Protein AF-A0A661R1N5-F1 (afdb_monomer_lite)

pLDDT: mean 76.27, std 12.57, range [40.31, 95.88]

Radius of gyration: 39.15 Å; chains: 1; bounding box: 75×69×149 Å

Structure (mmCIF, N/CA/C/O backbone):
data_AF-A0A661R1N5-F1
#
_entry.id   AF-A0A661R1N5-F1
#
loop_
_atom_site.group_PDB
_atom_site.id
_atom_site.type_symbol
_atom_site.label_atom_id
_atom_site.label_alt_id
_atom_site.label_comp_id
_atom_site.label_asym_id
_atom_site.label_entity_id
_atom_site.label_seq_id
_atom_site.pdbx_PDB_ins_code
_atom_site.Cartn_x
_atom_site.Cartn_y
_atom_site.Cartn_z
_atom_site.occupancy
_atom_site.B_iso_or_equiv
_atom_site.auth_seq_id
_atom_site.auth_comp_id
_atom_site.auth_asym_id
_atom_site.auth_atom_id
_atom_site.pdbx_PDB_model_num
ATOM 1 N N . MET A 1 1 ? -15.267 7.368 50.214 1.00 40.31 1 MET A N 1
ATOM 2 C CA . MET A 1 1 ? -15.644 8.503 49.349 1.00 40.31 1 MET A CA 1
ATOM 3 C C . MET A 1 1 ? -14.635 8.571 48.222 1.00 40.31 1 MET A C 1
ATOM 5 O O . MET A 1 1 ? -13.494 8.945 48.451 1.00 40.31 1 MET A O 1
ATOM 9 N N . SER A 1 2 ? -14.989 8.049 47.052 1.00 52.06 2 SER A N 1
ATOM 10 C CA . SER A 1 2 ? -14.132 8.134 45.870 1.00 52.06 2 SER A CA 1
ATOM 11 C C . SER A 1 2 ? -14.083 9.583 45.409 1.00 52.06 2 SER A C 1
ATOM 13 O O . SER A 1 2 ? -15.142 10.169 45.189 1.00 52.06 2 SER A O 1
ATOM 15 N N . ASN A 1 3 ? -12.882 10.150 45.276 1.00 63.19 3 ASN A N 1
ATOM 16 C CA . ASN A 1 3 ? -12.735 11.481 44.701 1.00 63.19 3 ASN A CA 1
ATOM 17 C C . ASN A 1 3 ? -13.426 11.507 43.326 1.00 63.19 3 ASN A C 1
ATOM 19 O O . ASN A 1 3 ? -13.194 10.590 42.526 1.00 63.19 3 ASN A O 1
ATOM 23 N N . PRO A 1 4 ? -14.291 12.496 43.063 1.00 68.44 4 PRO A N 1
ATOM 24 C CA . PRO A 1 4 ? -14.907 12.664 41.757 1.00 68.44 4 PRO A CA 1
ATOM 25 C C . PRO A 1 4 ? -13.819 12.932 40.712 1.00 68.44 4 PRO A C 1
ATOM 27 O O . PRO A 1 4 ? -12.977 13.815 40.873 1.00 68.44 4 PRO A O 1
ATOM 30 N N . ALA A 1 5 ? -13.804 12.120 39.659 1.00 74.75 5 ALA A N 1
ATOM 31 C CA . ALA A 1 5 ? -12.822 12.229 38.593 1.00 74.75 5 ALA A CA 1
ATOM 32 C C . ALA A 1 5 ? -13.137 13.424 37.682 1.00 74.75 5 ALA A C 1
ATOM 34 O O . ALA A 1 5 ? -14.295 13.668 37.341 1.00 74.75 5 ALA A O 1
ATOM 35 N N . LYS A 1 6 ? -12.092 14.149 37.277 1.00 80.75 6 LYS A N 1
ATOM 36 C CA . LYS A 1 6 ? -12.169 15.276 36.346 1.00 80.75 6 LYS A CA 1
ATOM 37 C C . LYS A 1 6 ? -11.471 14.905 35.044 1.00 80.75 6 LYS A C 1
ATOM 39 O O . LYS A 1 6 ? -10.385 14.330 35.071 1.00 80.75 6 LYS A O 1
ATOM 44 N N . ILE A 1 7 ? -12.076 15.230 33.909 1.00 81.56 7 ILE A N 1
ATOM 45 C CA . ILE A 1 7 ? -11.434 15.067 32.599 1.00 81.56 7 ILE A CA 1
ATOM 46 C C . ILE A 1 7 ? -10.465 16.209 32.310 1.00 81.56 7 ILE A C 1
ATOM 48 O O . ILE A 1 7 ? -10.697 17.358 32.692 1.00 81.56 7 ILE A O 1
ATOM 52 N N . ARG A 1 8 ? -9.393 15.891 31.578 1.00 78.56 8 ARG A N 1
ATOM 53 C CA . ARG A 1 8 ? -8.461 16.891 31.055 1.00 78.56 8 ARG A CA 1
ATOM 54 C C . ARG A 1 8 ? -9.139 17.827 30.050 1.00 78.56 8 ARG A C 1
ATOM 56 O O . ARG A 1 8 ? -9.818 17.392 29.123 1.00 78.56 8 ARG A O 1
ATOM 63 N N . SER A 1 9 ? -8.901 19.126 30.199 1.00 70.88 9 SER A N 1
ATOM 64 C CA . SER A 1 9 ? -9.508 20.176 29.368 1.00 70.88 9 SER A CA 1
ATOM 65 C C . SER A 1 9 ? -8.909 20.310 27.963 1.00 70.88 9 SER A C 1
ATOM 67 O O . SER A 1 9 ? -9.403 21.105 27.170 1.00 70.88 9 SER A O 1
ATOM 69 N N . ASP A 1 10 ? -7.838 19.582 27.652 1.00 73.62 10 ASP A N 1
ATOM 70 C CA . ASP A 1 10 ? -7.112 19.658 26.381 1.00 73.62 10 ASP A CA 1
ATOM 71 C C . ASP A 1 10 ? -7.621 18.669 25.314 1.00 73.62 10 ASP A C 1
ATOM 73 O O . ASP A 1 10 ? -7.200 18.726 24.158 1.00 73.62 10 ASP A O 1
ATOM 77 N N . LEU A 1 11 ? -8.544 17.769 25.671 1.00 78.06 11 LEU A N 1
ATOM 78 C CA . LEU A 1 11 ? -9.126 16.803 24.742 1.00 78.06 11 LEU A CA 1
ATOM 79 C C . LEU A 1 11 ? -9.981 17.502 23.674 1.00 78.06 11 LEU A C 1
ATOM 81 O O . LEU A 1 11 ? -10.962 18.182 23.974 1.00 78.06 11 LEU A O 1
ATOM 85 N N . VAL A 1 12 ? -9.656 17.269 22.401 1.00 77.31 12 VAL A N 1
ATOM 86 C CA . VAL A 1 12 ? -10.427 17.800 21.267 1.00 77.31 12 VAL A CA 1
ATOM 87 C C . VAL A 1 12 ? -11.482 16.775 20.868 1.00 77.31 12 VAL A C 1
ATOM 89 O O . VAL A 1 12 ? -11.144 15.628 20.573 1.00 77.31 12 VAL A O 1
ATOM 92 N N . SER A 1 13 ? -12.756 17.175 20.833 1.00 80.12 13 SER A N 1
ATOM 93 C CA . SER A 1 13 ? -13.864 16.303 20.422 1.00 80.12 13 SER A CA 1
ATOM 94 C C . SER A 1 13 ? -14.592 16.851 19.197 1.00 80.12 13 SER A C 1
ATOM 96 O O . SER A 1 13 ? -14.929 18.032 19.146 1.00 80.12 13 SER A O 1
ATOM 98 N N . VAL A 1 14 ? -14.831 15.993 18.200 1.00 78.88 14 VAL A N 1
ATOM 99 C CA . VAL A 1 14 ? -15.555 16.352 16.971 1.00 78.88 14 VAL A CA 1
ATOM 100 C C . VAL A 1 14 ? -16.714 15.374 16.741 1.00 78.88 14 VAL A C 1
ATOM 102 O O . VAL A 1 14 ? -16.483 14.158 16.707 1.00 78.88 14 VAL A O 1
ATOM 105 N N . PRO A 1 15 ? -17.960 15.862 16.571 1.00 80.75 15 PRO A N 1
ATOM 106 C CA . PRO A 1 15 ? -19.097 15.019 16.222 1.00 80.75 15 PRO A CA 1
ATOM 107 C C . PRO A 1 15 ? -19.048 14.606 14.745 1.00 80.75 15 PRO A C 1
ATOM 109 O O . PRO A 1 15 ? -18.830 15.423 13.852 1.00 80.75 15 PRO A O 1
ATOM 112 N N . ILE A 1 16 ? -19.308 13.329 14.477 1.00 74.81 16 ILE A N 1
ATOM 113 C CA . ILE A 1 16 ? -19.366 12.743 13.138 1.00 74.81 16 ILE A CA 1
ATOM 114 C C . ILE A 1 16 ? -20.662 11.947 13.010 1.00 74.81 16 ILE A C 1
ATOM 116 O O . ILE A 1 16 ? -20.973 11.090 13.836 1.00 74.81 16 ILE A O 1
ATOM 120 N N . LYS A 1 17 ? -21.413 12.199 11.938 1.00 74.75 17 LYS A N 1
ATOM 121 C CA . LYS A 1 17 ? -22.615 11.431 11.607 1.00 74.75 17 LYS A CA 1
ATOM 122 C C . LYS A 1 17 ? -22.215 10.181 10.820 1.00 74.75 17 LYS A C 1
ATOM 124 O O . LYS A 1 17 ? -21.692 10.298 9.714 1.00 74.75 17 LYS A O 1
ATOM 129 N N . VAL A 1 18 ? -22.451 8.997 11.382 1.00 68.00 18 VAL A N 1
ATOM 130 C CA . VAL A 1 18 ? -22.202 7.696 10.734 1.00 68.00 18 VAL A CA 1
ATOM 131 C C . VAL A 1 18 ? -23.517 6.926 10.712 1.00 68.00 18 VAL A C 1
ATOM 133 O O . VAL A 1 18 ? -24.080 6.659 11.767 1.00 68.00 18 VAL A O 1
ATOM 136 N N . ASP A 1 19 ? -24.022 6.594 9.520 1.00 61.22 19 ASP A N 1
ATOM 137 C CA . ASP A 1 19 ? -25.256 5.812 9.326 1.00 61.22 19 ASP A CA 1
ATOM 138 C C . ASP A 1 19 ? -26.439 6.303 10.188 1.00 61.22 19 ASP A C 1
ATOM 140 O O . ASP A 1 19 ? -27.137 5.530 10.837 1.00 61.22 19 ASP A O 1
ATOM 144 N N . SER A 1 20 ? -26.646 7.626 10.191 1.00 62.62 20 SER A N 1
ATOM 145 C CA . SER A 1 20 ? -27.695 8.350 10.935 1.00 62.62 20 SER A CA 1
ATOM 146 C C . SER A 1 20 ? -27.525 8.438 12.458 1.00 62.62 20 SER A C 1
ATOM 148 O O . SER A 1 20 ? -28.291 9.166 13.084 1.00 62.62 20 SER A O 1
ATOM 150 N N . ALA A 1 21 ? -26.498 7.814 13.041 1.00 70.69 21 ALA A N 1
ATOM 151 C CA . ALA A 1 21 ? -26.123 7.981 14.446 1.00 70.69 21 ALA A CA 1
ATOM 152 C C . ALA A 1 21 ? -25.000 9.021 14.612 1.00 70.69 21 ALA A C 1
ATOM 154 O O . ALA A 1 21 ? -24.103 9.129 13.768 1.00 70.69 21 ALA A O 1
ATOM 155 N N . ILE A 1 22 ? -25.034 9.785 15.708 1.00 79.19 22 ILE A N 1
ATOM 156 C CA . ILE A 1 22 ? -23.963 10.721 16.069 1.00 79.19 22 ILE A CA 1
ATOM 157 C C . ILE A 1 22 ? -22.912 9.963 16.881 1.00 79.19 22 ILE A C 1
ATOM 159 O O . ILE A 1 22 ? -23.209 9.309 17.881 1.00 79.19 22 ILE A O 1
ATOM 163 N N . VAL A 1 23 ? -21.668 10.042 16.425 1.00 82.38 23 VAL A N 1
ATOM 164 C CA . VAL A 1 23 ? -20.508 9.430 17.066 1.00 82.38 23 VAL A CA 1
ATOM 165 C C . VAL A 1 23 ? -19.455 10.513 17.270 1.00 82.38 23 VAL A C 1
ATOM 167 O O . VAL A 1 23 ? -19.225 11.325 16.380 1.00 82.38 23 VAL A O 1
ATOM 170 N N . TYR A 1 24 ? -18.802 10.534 18.425 1.00 82.06 24 TYR A N 1
ATOM 171 C CA . TYR A 1 24 ? -17.810 11.542 18.782 1.00 82.06 24 TYR A CA 1
ATOM 172 C C . TYR A 1 24 ? -16.404 10.960 18.659 1.00 82.06 24 TYR A C 1
ATOM 174 O O . TYR A 1 24 ? -16.082 9.949 19.286 1.00 82.06 24 TYR A O 1
ATOM 182 N N . ASN A 1 25 ? -15.559 11.590 17.846 1.00 81.50 25 ASN A N 1
ATOM 183 C CA . ASN A 1 25 ? -14.134 11.282 17.807 1.00 81.50 25 ASN A CA 1
ATOM 184 C C . ASN A 1 25 ? -13.413 12.206 18.800 1.00 81.50 25 ASN A C 1
ATOM 186 O O . ASN A 1 25 ? -13.482 13.425 18.652 1.00 81.50 25 ASN A O 1
ATOM 190 N N . ILE A 1 26 ? -12.734 11.630 19.794 1.00 80.88 26 ILE A N 1
ATOM 191 C CA . ILE A 1 26 ? -11.877 12.348 20.744 1.00 80.88 26 ILE A CA 1
ATOM 192 C C . ILE A 1 26 ? -10.413 12.112 20.374 1.00 80.88 26 ILE A C 1
ATOM 194 O O . ILE A 1 26 ? -9.992 10.964 20.194 1.00 80.88 26 ILE A O 1
ATOM 198 N N . LYS A 1 27 ? -9.647 13.200 20.288 1.00 77.19 27 LYS A N 1
ATOM 199 C CA . LYS A 1 27 ? -8.190 13.205 20.145 1.00 77.19 27 LYS A CA 1
ATOM 200 C C . LYS A 1 27 ? -7.561 13.595 21.476 1.00 77.19 27 LYS A C 1
ATOM 202 O O . LYS A 1 27 ? -7.868 14.658 22.015 1.00 77.19 27 LYS A O 1
ATOM 207 N N . ASP A 1 28 ? -6.645 12.762 21.960 1.00 77.25 28 ASP A N 1
ATOM 208 C CA . ASP A 1 28 ? -5.731 13.154 23.032 1.00 77.25 28 ASP A CA 1
ATOM 209 C C . ASP A 1 28 ? -4.512 13.860 22.419 1.00 77.25 28 ASP A C 1
ATOM 211 O O . ASP A 1 28 ? -3.746 13.236 21.670 1.00 77.25 28 ASP A O 1
ATOM 215 N N . PRO A 1 29 ? -4.309 15.159 22.699 1.00 64.06 29 PRO A N 1
ATOM 216 C CA . PRO A 1 29 ? -3.228 15.912 22.095 1.00 64.06 29 PRO A CA 1
ATOM 217 C C . PRO A 1 29 ? -1.840 15.485 22.587 1.00 64.06 29 PRO A C 1
ATOM 219 O O . PRO A 1 29 ? -0.882 15.756 21.867 1.00 64.06 29 PRO A O 1
ATOM 222 N N . ILE A 1 30 ? -1.711 14.800 23.726 1.00 63.50 30 ILE A N 1
ATOM 223 C CA . ILE A 1 30 ? -0.411 14.391 24.278 1.00 63.50 30 ILE A CA 1
ATOM 224 C C . ILE A 1 30 ? -0.003 13.019 23.735 1.00 63.50 30 ILE A C 1
ATOM 226 O O . ILE A 1 30 ? 1.116 12.852 23.255 1.00 63.50 30 ILE A O 1
ATOM 230 N N . THR A 1 31 ? -0.906 12.032 23.765 1.00 62.31 31 THR A N 1
ATOM 231 C CA . THR A 1 31 ? -0.609 10.688 23.231 1.00 62.31 31 THR A CA 1
ATOM 232 C C . THR A 1 31 ? -0.750 10.595 21.710 1.00 62.31 31 THR A C 1
ATOM 234 O O . THR A 1 31 ? -0.244 9.642 21.119 1.00 62.31 31 THR A O 1
ATOM 237 N N . GLY A 1 32 ? -1.469 11.530 21.075 1.00 60.56 32 GLY A N 1
ATOM 238 C CA . GLY A 1 32 ? -1.842 11.444 19.658 1.00 60.56 32 GLY A CA 1
ATOM 239 C C . GLY A 1 32 ? -2.839 10.317 19.359 1.00 60.56 32 GLY A C 1
ATOM 240 O O . GLY A 1 32 ? -3.026 9.953 18.203 1.00 60.56 32 GLY A O 1
ATOM 241 N N . SER A 1 33 ? -3.459 9.724 20.384 1.00 65.44 33 SER A N 1
ATOM 242 C CA . SER A 1 33 ? -4.399 8.614 20.216 1.00 65.44 33 SER A CA 1
ATOM 243 C C . SER A 1 33 ? -5.814 9.108 19.912 1.00 65.44 33 SER A C 1
ATOM 245 O O . SER A 1 33 ? -6.274 10.109 20.465 1.00 65.44 33 SER A O 1
ATOM 247 N N . PHE A 1 34 ? -6.524 8.355 19.065 1.00 70.31 34 PHE A N 1
ATOM 248 C CA . PHE A 1 34 ? -7.907 8.634 18.671 1.00 70.31 34 PHE A CA 1
ATOM 249 C C . PHE A 1 34 ? -8.854 7.591 19.228 1.00 70.31 34 PHE A C 1
ATOM 251 O O . PHE A 1 34 ? -8.645 6.383 19.079 1.00 70.31 34 PHE A O 1
ATOM 258 N N . PHE A 1 35 ? -9.951 8.075 19.791 1.00 77.44 35 PHE A N 1
ATOM 259 C CA . PHE A 1 35 ? -11.003 7.244 20.345 1.00 77.44 35 PHE A CA 1
ATOM 260 C C . PHE A 1 35 ? -12.329 7.644 19.725 1.00 77.44 35 PHE A C 1
ATOM 262 O O . PHE A 1 35 ? -12.632 8.822 19.566 1.00 77.44 35 PHE A O 1
ATOM 269 N N . ARG A 1 36 ? -13.116 6.640 19.347 1.00 78.56 36 ARG A N 1
ATOM 270 C CA . ARG A 1 36 ? -14.447 6.832 18.780 1.00 78.56 36 ARG A CA 1
ATOM 271 C C . ARG A 1 36 ? -15.464 6.383 19.816 1.00 78.56 36 ARG A C 1
ATOM 273 O O . ARG A 1 36 ? -15.486 5.202 20.155 1.00 78.56 36 ARG A O 1
ATOM 280 N N . LEU A 1 37 ? -16.285 7.318 20.274 1.00 82.69 37 LEU A N 1
ATOM 281 C CA . LEU A 1 37 ? -17.260 7.132 21.339 1.00 82.69 37 LEU A CA 1
ATOM 282 C C . LEU A 1 37 ? -18.672 7.333 20.818 1.00 82.69 37 LEU A C 1
ATOM 284 O O . LEU A 1 37 ? -18.938 8.221 20.007 1.00 82.69 37 LEU A O 1
ATOM 288 N N . ARG A 1 38 ? -19.595 6.510 21.298 1.00 83.00 38 ARG A N 1
ATOM 289 C CA . ARG A 1 38 ? -21.024 6.683 21.020 1.00 83.00 38 ARG A CA 1
ATOM 290 C C . ARG A 1 38 ? -21.592 7.810 21.878 1.00 83.00 38 ARG A C 1
ATOM 292 O O . ARG A 1 38 ? -21.006 8.187 22.888 1.00 83.00 38 ARG A O 1
ATOM 299 N N . GLU A 1 39 ? -22.761 8.315 21.501 1.00 83.12 39 GLU A N 1
ATOM 300 C CA . GLU A 1 39 ? -23.448 9.381 22.238 1.00 83.12 39 GLU A CA 1
ATOM 301 C C . GLU A 1 39 ? -23.577 9.127 23.758 1.00 83.12 39 GLU A C 1
ATOM 303 O O . GLU A 1 39 ? -23.250 10.042 24.517 1.00 83.12 39 GLU A O 1
ATOM 308 N N . PRO A 1 40 ? -23.941 7.920 24.247 1.00 82.75 40 PRO A N 1
ATOM 309 C CA . PRO A 1 40 ? -24.044 7.693 25.689 1.00 82.75 40 PRO A CA 1
ATOM 310 C C . PRO A 1 40 ? -22.688 7.757 26.405 1.00 82.75 40 PRO A C 1
ATOM 312 O O . PRO A 1 40 ? -22.583 8.307 27.497 1.00 82.75 40 PRO A O 1
ATOM 315 N N . GLU A 1 41 ? -21.636 7.235 25.771 1.00 83.94 41 GLU A N 1
ATOM 316 C CA . GLU A 1 41 ? -20.271 7.235 26.313 1.00 83.94 41 GLU A CA 1
ATOM 317 C C . GLU A 1 41 ? -19.702 8.659 26.357 1.00 83.94 41 GLU A C 1
ATOM 319 O O . GLU A 1 41 ? -19.108 9.064 27.352 1.00 83.94 41 GLU A O 1
ATOM 324 N N . TYR A 1 42 ? -19.926 9.441 25.298 1.00 83.75 42 TYR A N 1
ATOM 325 C CA . TYR A 1 42 ? -19.509 10.841 25.231 1.00 83.75 42 TYR A CA 1
ATOM 326 C C . TYR A 1 42 ? -20.241 11.710 26.258 1.00 83.75 42 TYR A C 1
ATOM 328 O O . TYR A 1 42 ? -19.634 12.562 26.905 1.00 83.75 42 TYR A O 1
ATOM 336 N N . TRP A 1 43 ? -21.539 11.472 26.455 1.00 85.12 43 TRP A N 1
ATOM 337 C CA . TRP A 1 43 ? -22.294 12.173 27.487 1.00 85.12 43 TRP A CA 1
ATOM 338 C C . TRP A 1 43 ? -21.766 11.856 28.890 1.00 85.12 43 TRP A C 1
ATOM 340 O O . TRP A 1 43 ? -21.614 12.776 29.689 1.00 85.12 43 TRP A O 1
ATOM 350 N N . LEU A 1 44 ? -21.435 10.588 29.166 1.00 84.50 44 LEU A N 1
ATOM 351 C CA . LEU A 1 44 ? -20.875 10.166 30.452 1.00 84.50 44 LEU A CA 1
ATOM 352 C C . LEU A 1 44 ? -19.539 10.859 30.740 1.00 84.50 44 LEU A C 1
ATOM 354 O O . LEU A 1 44 ? -19.318 11.333 31.849 1.00 84.50 44 LEU A O 1
ATOM 358 N N . ILE A 1 45 ? -18.687 10.975 29.719 1.00 84.12 45 ILE A N 1
ATOM 359 C CA . ILE A 1 45 ? -17.445 11.752 29.769 1.00 84.12 45 ILE A CA 1
ATOM 360 C C . ILE A 1 45 ? -17.758 13.210 30.130 1.00 84.12 45 ILE A C 1
ATOM 362 O O . ILE A 1 45 ? -17.263 13.701 31.133 1.00 84.12 45 ILE A O 1
ATOM 366 N N . ASN A 1 46 ? -18.673 13.884 29.434 1.00 83.81 46 ASN A N 1
ATOM 367 C CA . ASN A 1 46 ? -19.003 15.287 29.727 1.00 83.81 46 ASN A CA 1
ATOM 368 C C . ASN A 1 46 ? -19.625 15.546 31.117 1.00 83.81 46 ASN A C 1
ATOM 370 O O . ASN A 1 46 ? -19.785 16.706 31.490 1.00 83.81 46 ASN A O 1
ATOM 374 N N . GLN A 1 47 ? -20.007 14.514 31.875 1.00 82.62 47 GLN A N 1
ATOM 375 C CA . GLN A 1 47 ? -20.463 14.655 33.263 1.00 82.62 47 GLN A CA 1
ATOM 376 C C . GLN A 1 47 ? -19.329 14.552 34.299 1.00 82.62 47 GLN A C 1
ATOM 378 O O . GLN A 1 47 ? -19.570 14.836 35.465 1.00 82.62 47 GLN A O 1
ATOM 383 N N . LEU A 1 48 ? -18.106 14.170 33.914 1.00 83.25 48 LEU A N 1
ATOM 384 C CA . LEU A 1 48 ? -16.959 14.058 34.827 1.00 83.25 48 LEU A CA 1
ATOM 385 C C . LEU A 1 48 ? -16.296 15.430 35.051 1.00 83.25 48 LEU A C 1
ATOM 387 O O . LEU A 1 48 ? -15.211 15.726 34.544 1.00 83.25 48 LEU A O 1
ATOM 391 N N . ASP A 1 49 ? -16.980 16.277 35.817 1.00 77.44 49 ASP A N 1
ATOM 392 C CA . ASP A 1 49 ? -16.582 17.648 36.158 1.00 77.44 49 ASP A CA 1
ATOM 393 C C . ASP A 1 49 ? -15.645 17.750 37.381 1.00 77.44 49 ASP A C 1
ATOM 395 O O . ASP A 1 49 ? -15.183 18.839 37.732 1.00 77.44 49 ASP A O 1
ATOM 399 N N . GLY A 1 50 ? -15.344 16.620 38.032 1.00 75.44 50 GLY A N 1
ATOM 400 C CA . GLY A 1 50 ? -14.562 16.573 39.266 1.00 75.44 50 GLY A CA 1
ATOM 401 C C . GLY A 1 50 ? -15.328 16.995 40.520 1.00 75.44 50 GLY A C 1
ATOM 402 O O . GLY A 1 50 ? -14.698 17.266 41.539 1.00 75.44 50 GLY A O 1
ATOM 403 N N . LYS A 1 51 ? -16.664 17.084 40.474 1.00 77.25 51 LYS A N 1
ATOM 404 C CA . LYS A 1 51 ? -17.510 17.449 41.623 1.00 77.25 51 LYS A CA 1
ATOM 405 C C . LYS A 1 51 ? -18.704 16.516 41.818 1.00 77.25 51 LYS A C 1
ATOM 407 O O . LYS A 1 51 ? -19.095 16.286 42.959 1.00 77.25 51 LYS A O 1
ATOM 412 N N . THR A 1 52 ? -19.273 15.961 40.750 1.00 78.62 52 THR A N 1
ATOM 413 C CA . THR A 1 52 ? -20.440 15.068 40.848 1.00 78.62 52 THR A CA 1
ATOM 414 C C . THR A 1 52 ? -20.082 13.667 41.344 1.00 78.62 52 THR A C 1
ATOM 416 O O . THR A 1 52 ? -19.107 13.069 40.884 1.00 78.62 52 THR A O 1
ATOM 419 N N . ALA A 1 53 ? -20.895 13.119 42.253 1.00 81.25 53 ALA A N 1
ATOM 420 C CA . ALA A 1 53 ? -20.753 11.746 42.729 1.00 81.25 53 ALA A CA 1
ATOM 421 C C . ALA A 1 53 ? -21.180 10.729 41.654 1.00 81.25 53 ALA A C 1
ATOM 423 O O . ALA A 1 53 ? -22.062 10.994 40.838 1.00 81.25 53 ALA A O 1
ATOM 424 N N . TYR A 1 54 ? -20.578 9.535 41.662 1.00 81.56 54 TYR A N 1
ATOM 425 C CA . TYR A 1 54 ? -20.861 8.503 40.654 1.00 81.56 54 TYR A CA 1
ATOM 426 C C . TYR A 1 54 ? -22.312 7.998 40.689 1.00 81.56 54 TYR A C 1
ATOM 428 O O . TYR A 1 54 ? -22.858 7.669 39.635 1.00 81.56 54 TYR A O 1
ATOM 436 N N . ASP A 1 55 ? -22.950 8.006 41.862 1.00 80.19 55 ASP A N 1
ATOM 437 C CA . ASP A 1 55 ? -24.363 7.640 42.033 1.00 80.19 55 ASP A CA 1
ATOM 438 C C . ASP A 1 55 ? -25.305 8.645 41.341 1.00 80.19 55 ASP A C 1
ATOM 440 O O . ASP A 1 55 ? -26.277 8.258 40.682 1.00 80.19 55 ASP A O 1
ATOM 444 N N . ASP A 1 56 ? -24.970 9.938 41.398 1.00 82.12 56 ASP A N 1
ATOM 445 C CA . ASP A 1 56 ? -25.725 10.999 40.723 1.00 82.12 56 ASP A CA 1
ATOM 446 C C . ASP A 1 56 ? -25.570 10.905 39.202 1.00 82.12 56 ASP A C 1
ATOM 448 O O . ASP A 1 56 ? -26.536 11.079 38.455 1.00 82.12 56 ASP A O 1
ATOM 452 N N . ILE A 1 57 ? -24.360 10.593 38.727 1.00 82.62 57 ILE A N 1
ATOM 453 C CA . ILE A 1 57 ? -24.085 10.394 37.299 1.00 82.62 57 ILE A CA 1
ATOM 454 C C . ILE A 1 57 ? -24.874 9.190 36.767 1.00 82.62 57 ILE A C 1
ATOM 456 O O . ILE A 1 57 ? -25.490 9.290 35.704 1.00 82.62 57 ILE A O 1
ATOM 460 N N . ALA A 1 58 ? -24.901 8.075 37.505 1.00 81.25 58 ALA A N 1
ATOM 461 C CA . ALA A 1 58 ? -25.664 6.883 37.133 1.00 81.25 58 ALA A CA 1
ATOM 462 C C . ALA A 1 58 ? -27.175 7.172 37.059 1.00 81.25 58 ALA A C 1
ATOM 464 O O . ALA A 1 58 ? -27.828 6.813 36.077 1.00 81.25 58 ALA A O 1
ATOM 465 N N . SER A 1 59 ? -27.708 7.912 38.035 1.00 81.69 59 SER A N 1
ATOM 466 C CA . SER A 1 59 ? -29.120 8.318 38.070 1.00 81.69 59 SER A CA 1
ATOM 467 C C . SER A 1 59 ? -29.493 9.230 36.892 1.00 81.69 59 SER A C 1
ATOM 469 O O . SER A 1 59 ? -30.514 9.029 36.231 1.00 81.69 59 SER A O 1
ATOM 471 N N . ARG A 1 60 ? -28.633 10.205 36.562 1.00 84.12 60 ARG A N 1
ATOM 472 C CA . ARG A 1 60 ? -28.812 11.089 35.394 1.00 84.12 60 ARG A CA 1
ATOM 473 C C . ARG A 1 60 ? -28.672 10.347 34.062 1.00 84.12 60 ARG A C 1
ATOM 475 O O . ARG A 1 60 ? -29.327 10.704 33.085 1.00 84.12 60 ARG A O 1
ATOM 482 N N . PHE A 1 61 ? -27.825 9.321 34.002 1.00 85.50 61 PHE A N 1
ATOM 483 C CA . PHE A 1 61 ? -27.695 8.484 32.811 1.00 85.50 61 PHE A CA 1
ATOM 484 C C . PHE A 1 61 ? -28.984 7.698 32.554 1.00 85.50 61 PHE A C 1
ATOM 486 O O . PHE A 1 61 ? -29.481 7.663 31.425 1.00 85.50 61 PHE A O 1
ATOM 493 N N . GLN A 1 62 ? -29.542 7.108 33.614 1.00 84.69 62 GLN A N 1
ATOM 494 C CA . GLN A 1 62 ? -30.774 6.331 33.546 1.00 84.69 62 GLN A CA 1
ATOM 495 C C . GLN A 1 62 ? -31.958 7.191 33.093 1.00 84.69 62 GLN A C 1
ATOM 497 O O . GLN A 1 62 ? -32.715 6.763 32.221 1.00 84.69 62 GLN A O 1
ATOM 502 N N . SER A 1 63 ? -32.092 8.417 33.610 1.00 82.56 63 SER A N 1
ATOM 503 C CA . SER A 1 63 ? -33.184 9.317 33.217 1.00 82.56 63 SER A CA 1
ATOM 504 C C . SER A 1 63 ? -33.102 9.757 31.752 1.00 82.56 63 SER A C 1
ATOM 506 O O . SER A 1 63 ? -34.133 9.890 31.095 1.00 82.56 63 SER A O 1
ATOM 508 N N . LYS A 1 64 ? -31.890 9.943 31.214 1.00 83.38 64 LYS A N 1
ATOM 509 C CA . LYS A 1 64 ? -31.687 10.418 29.839 1.00 83.38 64 LYS A CA 1
ATOM 510 C C . LYS A 1 64 ? -31.780 9.315 28.785 1.00 83.38 64 LYS A C 1
ATOM 512 O O . LYS A 1 64 ? -32.422 9.513 27.758 1.00 83.38 64 LYS A O 1
ATOM 517 N N . PHE A 1 65 ? -31.110 8.183 29.002 1.00 81.69 65 PHE A N 1
ATOM 518 C CA . PHE A 1 65 ? -30.996 7.119 27.996 1.00 81.69 65 PHE A CA 1
ATOM 519 C C . PHE A 1 65 ? -31.932 5.933 28.249 1.00 81.69 65 PHE A C 1
ATOM 521 O O . PHE A 1 65 ? -31.950 5.014 27.435 1.00 81.69 65 PHE A O 1
ATOM 528 N N . GLN A 1 66 ? -32.694 5.937 29.354 1.00 78.69 66 GLN A N 1
ATOM 529 C CA . GLN A 1 66 ? -33.589 4.838 29.762 1.00 78.69 66 GLN A CA 1
ATOM 530 C C . GLN A 1 66 ? -32.862 3.483 29.868 1.00 78.69 66 GLN A C 1
ATOM 532 O O . GLN A 1 66 ? -33.450 2.414 29.719 1.00 78.69 66 GLN A O 1
ATOM 537 N N . LEU A 1 67 ? -31.553 3.531 30.121 1.00 78.94 67 LEU A N 1
ATOM 538 C CA . LEU A 1 67 ? -30.671 2.380 30.258 1.00 78.94 67 LEU A CA 1
ATOM 539 C C . LEU A 1 67 ? -30.195 2.305 31.708 1.00 78.94 67 LEU A C 1
ATOM 541 O O . LEU A 1 67 ? -29.639 3.268 32.235 1.00 78.94 67 LEU A O 1
ATOM 545 N N . ASN A 1 68 ? -30.388 1.152 32.347 1.00 75.75 68 ASN A N 1
ATOM 546 C CA . ASN A 1 68 ? -29.954 0.940 33.724 1.00 75.75 68 ASN A CA 1
ATOM 547 C C . ASN A 1 68 ? -28.430 0.767 33.764 1.00 75.75 68 ASN A C 1
ATOM 549 O O . ASN A 1 68 ? -27.904 -0.242 33.292 1.00 75.75 68 ASN A O 1
ATOM 553 N N . ILE A 1 69 ? -27.729 1.741 34.342 1.00 75.75 69 ILE A N 1
ATOM 554 C CA . ILE A 1 69 ? -26.295 1.666 34.633 1.00 75.75 69 ILE A CA 1
ATOM 555 C C . ILE A 1 69 ? -26.109 1.723 36.147 1.00 75.75 69 ILE A C 1
ATOM 557 O O . ILE A 1 69 ? -26.690 2.571 36.816 1.00 75.75 69 ILE A O 1
ATOM 561 N N . THR A 1 70 ? -25.299 0.815 36.691 1.00 83.00 70 THR A N 1
ATOM 562 C CA . THR A 1 70 ? -24.923 0.818 38.109 1.00 83.00 70 THR A CA 1
ATOM 563 C C . THR A 1 70 ? -23.758 1.775 38.362 1.00 83.00 70 THR A C 1
ATOM 565 O O . THR A 1 70 ? -22.915 1.991 37.488 1.00 83.00 70 THR A O 1
ATOM 568 N N . ALA A 1 71 ? -23.654 2.309 39.581 1.00 78.25 71 ALA A N 1
ATOM 569 C CA . ALA A 1 71 ? -22.526 3.154 39.982 1.00 78.25 71 ALA A CA 1
ATOM 570 C C . ALA A 1 71 ? -21.163 2.447 39.815 1.00 78.25 71 ALA A C 1
ATOM 572 O O . ALA A 1 71 ? -20.178 3.067 39.412 1.00 78.25 71 ALA A O 1
ATOM 573 N N . ASP A 1 72 ? -21.118 1.125 40.010 1.00 81.31 72 ASP A N 1
ATOM 574 C CA . ASP A 1 72 ? -19.921 0.314 39.761 1.00 81.31 72 ASP A CA 1
ATOM 575 C C . ASP A 1 72 ? -19.499 0.299 38.287 1.00 81.31 72 ASP A C 1
ATOM 577 O O . ASP A 1 72 ? -18.305 0.320 37.986 1.00 81.31 72 ASP A O 1
ATOM 581 N N . ALA A 1 73 ? -20.450 0.297 37.349 1.00 80.12 73 ALA A N 1
ATOM 582 C CA . ALA A 1 73 ? -20.137 0.365 35.924 1.00 80.12 73 ALA A CA 1
ATOM 583 C C . ALA A 1 73 ? -19.554 1.737 35.542 1.00 80.12 73 ALA A C 1
ATOM 585 O O . ALA A 1 73 ? -18.605 1.801 34.757 1.00 80.12 73 ALA A O 1
ATOM 586 N N . VAL A 1 74 ? -20.051 2.823 36.151 1.00 80.88 74 VAL A N 1
ATOM 587 C CA . VAL A 1 74 ? -19.458 4.166 36.010 1.00 80.88 74 VAL A CA 1
ATOM 588 C C . VAL A 1 74 ? -18.034 4.177 36.567 1.00 80.88 74 VAL A C 1
ATOM 590 O O . VAL A 1 74 ? -17.122 4.679 35.913 1.00 80.88 74 VAL A O 1
ATOM 593 N N . ARG A 1 75 ? -17.797 3.545 37.722 1.00 83.38 75 ARG A N 1
ATOM 594 C CA . ARG A 1 75 ? -16.459 3.436 38.317 1.00 83.38 75 ARG A CA 1
ATOM 595 C C . ARG A 1 75 ? -15.482 2.653 37.436 1.00 83.38 75 ARG A C 1
ATOM 597 O O . ARG A 1 75 ? -14.369 3.117 37.210 1.00 83.38 75 ARG A O 1
ATOM 604 N N . GLN A 1 76 ? -15.900 1.513 36.883 1.00 83.62 76 GLN A N 1
ATOM 605 C CA . GLN A 1 76 ? -15.088 0.739 35.933 1.00 83.62 76 GLN A CA 1
ATOM 606 C C . GLN A 1 76 ? -14.770 1.538 34.664 1.00 83.62 76 GLN A C 1
ATOM 608 O O . GLN A 1 76 ? -13.662 1.447 34.129 1.00 83.62 76 GLN A O 1
ATOM 613 N N . PHE A 1 77 ? -15.722 2.343 34.186 1.00 82.88 77 PHE A N 1
ATOM 614 C CA . PHE A 1 77 ? -15.504 3.236 33.054 1.00 82.88 77 PHE A CA 1
ATOM 615 C C . PHE A 1 77 ? -14.476 4.329 33.381 1.00 82.88 77 PHE A C 1
ATOM 617 O O . PHE A 1 77 ? -13.555 4.549 32.598 1.00 82.88 77 PHE A O 1
ATOM 624 N N . VAL A 1 78 ? -14.560 4.948 34.562 1.00 82.44 78 VAL A N 1
ATOM 625 C CA . VAL A 1 78 ? -13.571 5.928 35.044 1.00 82.44 78 VAL A CA 1
ATOM 626 C C . VAL A 1 78 ? -12.184 5.295 35.195 1.00 82.44 78 VAL A C 1
ATOM 628 O O . VAL A 1 78 ? -11.197 5.877 34.754 1.00 82.44 78 VAL A O 1
ATOM 631 N N . GLU A 1 79 ? -12.076 4.075 35.726 1.00 82.31 79 GLU A N 1
ATOM 632 C CA . GLU A 1 79 ? -10.799 3.348 35.795 1.00 82.31 79 GLU A CA 1
ATOM 633 C C . GLU A 1 79 ? -10.208 3.065 34.406 1.00 82.31 79 GLU A C 1
ATOM 635 O O . GLU A 1 79 ? -8.990 3.128 34.210 1.00 82.31 79 GLU A O 1
ATOM 640 N N . LEU A 1 80 ? -11.060 2.764 33.422 1.00 80.88 80 LEU A N 1
ATOM 641 C CA . LEU A 1 80 ? -10.647 2.598 32.033 1.00 80.88 80 LEU A CA 1
ATOM 642 C C . LEU A 1 80 ? -10.145 3.924 31.443 1.00 80.88 80 LEU A C 1
ATOM 644 O O . LEU A 1 80 ? -9.098 3.926 30.799 1.00 80.88 80 LEU A O 1
ATOM 648 N N . LEU A 1 81 ? -10.816 5.048 31.714 1.00 79.06 81 LEU A N 1
ATOM 649 C CA . LEU A 1 81 ? -10.352 6.383 31.313 1.00 79.06 81 LEU A CA 1
ATOM 650 C C . LEU A 1 81 ? -9.028 6.765 31.987 1.00 79.06 81 LEU A C 1
ATOM 652 O O . LEU A 1 81 ? -8.158 7.339 31.334 1.00 79.06 81 LEU A O 1
ATOM 656 N N . GLY A 1 82 ? -8.831 6.384 33.252 1.00 73.88 82 GLY A N 1
ATOM 657 C CA . GLY A 1 82 ? -7.559 6.547 33.959 1.00 73.88 82 GLY A CA 1
ATOM 658 C C . GLY A 1 82 ? -6.420 5.771 33.292 1.00 73.88 82 GLY A C 1
ATOM 659 O O . GLY A 1 82 ? -5.348 6.322 33.056 1.00 73.88 82 GLY A O 1
ATOM 660 N N . LYS A 1 83 ? -6.664 4.518 32.878 1.00 75.38 83 LYS A N 1
ATOM 661 C CA . LYS A 1 83 ? -5.694 3.717 32.098 1.00 75.38 83 LYS A CA 1
ATOM 662 C C . LYS A 1 83 ? -5.393 4.307 30.718 1.00 75.38 83 LYS A C 1
ATOM 664 O O . LYS A 1 83 ? -4.315 4.063 30.182 1.00 75.38 83 LYS A O 1
ATOM 669 N N . LEU A 1 84 ? -6.340 5.047 30.144 1.00 70.38 84 LEU A N 1
ATOM 670 C CA . LEU A 1 84 ? -6.183 5.764 28.878 1.00 70.38 84 LEU A CA 1
ATOM 671 C C . LEU A 1 84 ? -5.618 7.185 29.053 1.00 70.38 84 LEU A C 1
ATOM 673 O O . LEU A 1 84 ? -5.447 7.874 28.054 1.00 70.38 84 LEU A O 1
ATOM 677 N N . PHE A 1 85 ? -5.295 7.608 30.283 1.00 71.12 85 PHE A N 1
ATOM 678 C CA . PHE A 1 85 ? -4.766 8.939 30.621 1.00 71.12 85 PHE A CA 1
ATOM 679 C C . PHE A 1 85 ? -5.700 10.113 30.273 1.00 71.12 85 PHE A C 1
ATOM 681 O O . PHE A 1 85 ? -5.241 11.224 30.007 1.00 71.12 85 PHE A O 1
ATOM 688 N N . PHE A 1 86 ? -7.016 9.884 30.286 1.00 73.50 86 PHE A N 1
ATOM 689 C CA . PHE A 1 86 ? -8.038 10.902 29.986 1.00 73.50 86 PHE A CA 1
ATOM 690 C C . PHE A 1 86 ? -8.407 11.774 31.198 1.00 73.50 86 PHE A C 1
ATOM 692 O O . PHE A 1 86 ? -9.045 12.817 31.043 1.00 73.50 86 PHE A O 1
ATOM 699 N N . LEU A 1 87 ? -8.015 11.344 32.398 1.00 75.38 87 LEU A N 1
ATOM 700 C CA . LEU A 1 87 ? -8.292 12.035 33.653 1.00 75.38 87 LEU A CA 1
ATOM 701 C C . LEU A 1 87 ? -7.193 13.052 33.985 1.00 75.38 87 LEU A C 1
ATOM 703 O O . LEU A 1 87 ? -6.016 12.832 33.687 1.00 75.38 87 LEU A O 1
ATOM 707 N N . ASP A 1 88 ? -7.601 14.163 34.593 1.00 67.25 88 ASP A N 1
ATOM 708 C CA . ASP A 1 88 ? -6.758 15.261 35.075 1.00 67.25 88 ASP A CA 1
ATOM 709 C C . ASP A 1 88 ? -6.068 14.852 36.387 1.00 67.25 88 ASP A C 1
ATOM 711 O O . ASP A 1 88 ? -6.350 15.364 37.467 1.00 67.25 88 ASP A O 1
ATOM 715 N N . ASP A 1 89 ? -5.190 13.854 36.291 1.00 61.78 89 ASP A N 1
ATOM 716 C CA . ASP A 1 89 ? -4.247 13.507 37.344 1.00 61.78 89 ASP A CA 1
ATOM 717 C C . ASP A 1 89 ? -2.909 14.144 36.964 1.00 61.78 89 ASP A C 1
ATOM 719 O O . ASP A 1 89 ? -2.345 13.792 35.929 1.00 61.78 89 ASP A O 1
ATOM 723 N N . GLY A 1 90 ? -2.321 15.008 37.800 1.00 50.25 90 GLY A N 1
ATOM 724 C CA . GLY A 1 90 ? -1.004 15.639 37.553 1.00 50.25 90 GLY A CA 1
ATOM 725 C C . GLY A 1 90 ? 0.181 14.668 37.329 1.00 50.25 90 GLY A C 1
ATOM 726 O O . GLY A 1 90 ? 1.324 15.090 37.187 1.00 50.25 90 GLY A O 1
ATOM 727 N N . ARG A 1 91 ? -0.074 13.352 37.299 1.00 46.62 91 ARG A N 1
ATOM 728 C CA . ARG A 1 91 ? 0.844 12.257 36.939 1.00 46.62 91 ARG A CA 1
ATOM 729 C C . ARG A 1 91 ? 0.665 11.739 35.503 1.00 46.62 91 ARG A C 1
ATOM 731 O O . ARG A 1 91 ? 1.537 11.008 35.028 1.00 46.62 91 ARG A O 1
ATOM 738 N N . ALA A 1 92 ? -0.429 12.075 34.817 1.00 45.19 92 ALA A N 1
ATOM 739 C CA . ALA A 1 92 ? -0.754 11.581 33.478 1.00 45.19 92 ALA A CA 1
ATOM 740 C C . ALA A 1 92 ? 0.292 12.024 32.442 1.00 45.19 92 ALA A C 1
ATOM 742 O O . ALA A 1 92 ? 0.768 11.210 31.655 1.00 45.19 92 ALA A O 1
ATOM 743 N N . GLU A 1 93 ? 0.749 13.272 32.518 1.00 42.88 93 GLU A N 1
ATOM 744 C CA . GLU A 1 93 ? 1.729 13.846 31.589 1.00 42.88 93 GLU A CA 1
ATOM 745 C C . GLU A 1 93 ? 3.113 13.161 31.688 1.00 42.88 93 GLU A C 1
ATOM 747 O O . GLU A 1 93 ? 3.719 12.776 30.683 1.00 42.88 93 GLU A O 1
ATOM 752 N N . GLN A 1 94 ? 3.578 12.870 32.912 1.00 42.22 94 GLN A N 1
ATOM 753 C CA . GLN A 1 94 ? 4.825 12.127 33.154 1.00 42.22 94 GLN A CA 1
ATOM 754 C C . GLN A 1 94 ? 4.715 10.631 32.810 1.00 42.22 94 GLN A C 1
ATOM 756 O O . GLN A 1 94 ? 5.685 10.027 32.343 1.00 42.22 94 GLN A O 1
ATOM 761 N N . ALA A 1 95 ? 3.553 10.011 33.028 1.00 48.66 95 ALA A N 1
ATOM 762 C CA . ALA A 1 95 ? 3.327 8.598 32.728 1.00 48.66 95 ALA A CA 1
ATOM 763 C C . ALA A 1 95 ? 3.194 8.331 31.217 1.00 48.66 95 ALA A C 1
ATOM 765 O O . ALA A 1 95 ? 3.737 7.339 30.727 1.00 48.66 95 ALA A O 1
ATOM 766 N N . VAL A 1 96 ? 2.571 9.244 30.466 1.00 49.31 96 VAL A N 1
ATOM 767 C CA . VAL A 1 96 ? 2.486 9.196 28.995 1.00 49.31 96 VAL A CA 1
ATOM 768 C C . VAL A 1 96 ? 3.870 9.344 28.351 1.00 49.31 96 VAL A C 1
ATOM 770 O O . VAL A 1 96 ? 4.223 8.587 27.439 1.00 49.31 96 VAL A O 1
ATOM 773 N N . SER A 1 97 ? 4.705 10.246 28.876 1.00 44.31 97 SER A N 1
ATOM 774 C CA . SER A 1 97 ? 6.101 10.397 28.443 1.00 44.31 97 SER A CA 1
ATOM 775 C C . SER A 1 97 ? 6.922 9.118 28.689 1.00 44.31 97 SER A C 1
ATOM 777 O O . SER A 1 97 ? 7.654 8.651 27.817 1.00 44.31 97 SER A O 1
ATOM 779 N N . ARG A 1 98 ? 6.723 8.446 29.831 1.00 48.09 98 ARG A N 1
ATOM 780 C CA . ARG A 1 98 ? 7.388 7.163 30.136 1.00 48.09 98 ARG A CA 1
ATOM 781 C C . ARG A 1 98 ? 6.876 5.998 29.282 1.00 48.09 98 ARG A C 1
ATOM 783 O O . ARG A 1 98 ? 7.672 5.157 28.869 1.00 48.09 98 ARG A O 1
ATOM 790 N N . ALA A 1 99 ? 5.575 5.930 29.001 1.00 48.44 99 ALA A N 1
ATOM 791 C CA . ALA A 1 99 ? 4.980 4.868 28.186 1.00 48.44 99 ALA A CA 1
ATOM 792 C C . ALA A 1 99 ? 5.415 4.952 26.711 1.00 48.44 99 ALA A C 1
ATOM 794 O O . ALA A 1 99 ? 5.790 3.936 26.122 1.00 48.44 99 ALA A O 1
ATOM 795 N N . SER A 1 100 ? 5.447 6.160 26.141 1.00 46.09 100 SER A N 1
ATOM 796 C CA . SER A 1 100 ? 5.967 6.404 24.788 1.00 46.09 100 SER A CA 1
ATOM 797 C C . SER A 1 100 ? 7.473 6.119 24.686 1.00 46.09 100 SER A C 1
ATOM 799 O O . SER A 1 100 ? 7.918 5.465 23.740 1.00 46.09 100 SER A O 1
ATOM 801 N N . TYR A 1 101 ? 8.252 6.499 25.706 1.00 42.34 101 TYR A N 1
ATOM 802 C CA . TYR A 1 101 ? 9.684 6.200 25.800 1.00 42.34 101 TYR A CA 1
ATOM 803 C C . TYR A 1 101 ? 9.983 4.692 25.905 1.00 42.34 101 TYR A C 1
ATOM 805 O O . TYR A 1 101 ? 10.908 4.188 25.265 1.00 42.34 101 TYR A O 1
ATOM 813 N N . ASN A 1 102 ? 9.179 3.941 26.663 1.00 45.12 102 ASN A N 1
ATOM 814 C CA . ASN A 1 102 ? 9.345 2.494 26.824 1.00 45.12 102 ASN A CA 1
ATOM 815 C C . ASN A 1 102 ? 8.909 1.700 25.581 1.00 45.12 102 ASN A C 1
ATOM 817 O O . ASN A 1 102 ? 9.565 0.717 25.228 1.00 45.12 102 ASN A O 1
ATOM 821 N N . ALA A 1 103 ? 7.866 2.144 24.871 1.00 48.19 103 ALA A N 1
ATOM 822 C CA . ALA A 1 103 ? 7.448 1.551 23.598 1.00 48.19 103 ALA A CA 1
ATOM 823 C C . ALA A 1 103 ? 8.536 1.673 22.513 1.00 48.19 103 ALA A C 1
ATOM 825 O O . ALA A 1 103 ? 8.734 0.746 21.730 1.00 48.19 103 ALA A O 1
ATOM 826 N N . ALA A 1 104 ? 9.305 2.767 22.522 1.00 46.91 104 ALA A N 1
ATOM 827 C CA . ALA A 1 104 ? 10.440 2.967 21.621 1.00 46.91 104 ALA A CA 1
ATOM 828 C C . ALA A 1 104 ? 11.653 2.063 21.940 1.00 46.91 104 ALA A C 1
ATOM 830 O O . ALA A 1 104 ? 12.513 1.845 21.085 1.00 46.91 104 ALA A O 1
ATOM 831 N N . ARG A 1 105 ? 11.741 1.513 23.162 1.00 45.97 105 ARG A N 1
ATOM 832 C CA . ARG A 1 105 ? 12.925 0.786 23.660 1.00 45.97 105 ARG A CA 1
ATOM 833 C C . ARG A 1 105 ? 12.822 -0.741 23.550 1.00 45.97 105 ARG A C 1
ATOM 835 O O . ARG A 1 105 ? 13.838 -1.419 23.683 1.00 45.97 105 ARG A O 1
ATOM 842 N N . GLY A 1 106 ? 11.633 -1.286 23.277 1.00 44.47 106 GLY A N 1
ATOM 843 C CA . GLY A 1 106 ? 11.343 -2.731 23.291 1.00 44.47 106 GLY A CA 1
ATOM 844 C C . GLY A 1 106 ? 11.889 -3.564 22.118 1.00 44.47 106 GLY A C 1
ATOM 845 O O . GLY A 1 106 ? 11.603 -4.757 22.039 1.00 44.47 106 GLY A O 1
ATOM 846 N N . GLY A 1 107 ? 12.654 -2.972 21.196 1.00 49.94 107 GLY A N 1
ATOM 847 C CA . GLY A 1 107 ? 13.192 -3.657 20.016 1.00 49.94 107 GLY A CA 1
ATOM 848 C C . GLY A 1 107 ? 14.581 -4.284 20.218 1.00 49.94 107 GLY A C 1
ATOM 849 O O . GLY A 1 107 ? 15.485 -3.677 20.809 1.00 49.94 107 GLY A O 1
ATOM 850 N N . SER A 1 108 ? 14.778 -5.475 19.639 1.00 59.66 108 SER A N 1
ATOM 851 C CA . SER A 1 108 ? 16.097 -6.082 19.384 1.00 59.66 108 SER A CA 1
ATOM 852 C C . SER A 1 108 ? 17.088 -5.048 18.814 1.00 59.66 108 SER A C 1
ATOM 854 O O . SER A 1 108 ? 16.701 -4.126 18.096 1.00 59.66 108 SER A O 1
ATOM 856 N N . ARG A 1 109 ? 18.393 -5.174 19.108 1.00 55.25 109 ARG A N 1
ATOM 857 C CA . ARG A 1 109 ? 19.426 -4.274 18.543 1.00 55.25 109 ARG A CA 1
ATOM 858 C C . ARG A 1 109 ? 19.383 -4.247 17.005 1.00 55.25 109 ARG A C 1
ATOM 860 O O . ARG A 1 109 ? 19.583 -3.190 16.419 1.00 55.25 109 ARG A O 1
ATOM 867 N N . LEU A 1 110 ? 19.022 -5.369 16.376 1.00 52.53 110 LEU A N 1
ATOM 868 C C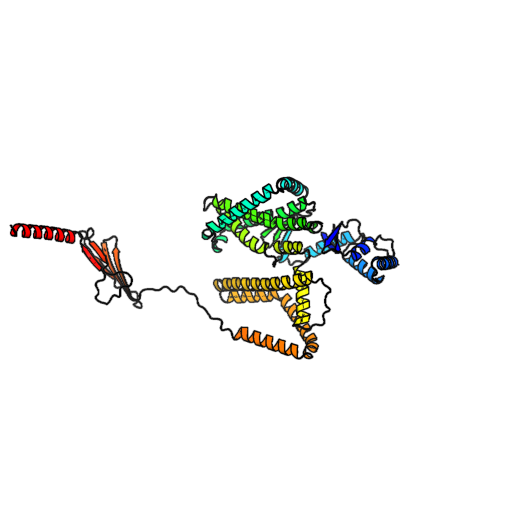A . LEU A 1 110 ? 18.855 -5.476 14.925 1.00 52.53 110 LEU A CA 1
ATOM 869 C C . LEU A 1 110 ? 17.623 -4.706 14.423 1.00 52.53 110 LEU A C 1
ATOM 871 O O . LEU A 1 110 ? 17.706 -3.991 13.432 1.00 52.53 110 LEU A O 1
ATOM 875 N N . SER A 1 111 ? 16.491 -4.776 15.134 1.00 52.88 111 SER A N 1
ATOM 876 C CA . SER A 1 111 ? 15.290 -4.021 14.750 1.00 52.88 111 SER A CA 1
ATOM 877 C C . SER A 1 111 ? 15.463 -2.513 14.937 1.00 52.88 111 SER A C 1
ATOM 879 O O . SER A 1 111 ? 14.778 -1.751 14.275 1.00 52.88 111 SER A O 1
ATOM 881 N N . ARG A 1 112 ? 16.380 -2.076 15.813 1.00 59.47 112 ARG A N 1
ATOM 882 C CA . ARG A 1 112 ? 16.742 -0.659 15.977 1.00 59.47 112 ARG A CA 1
ATOM 883 C C . ARG A 1 112 ? 17.627 -0.124 14.850 1.00 59.47 112 ARG A C 1
ATOM 885 O O . ARG A 1 112 ? 17.472 1.029 14.480 1.00 59.47 112 ARG A O 1
ATOM 892 N N . LEU A 1 113 ? 18.519 -0.945 14.292 1.00 59.12 113 LEU A N 1
ATOM 893 C CA . LEU A 1 113 ? 19.310 -0.565 13.112 1.00 59.12 113 LEU A CA 1
ATOM 894 C C . LEU A 1 113 ? 18.459 -0.546 11.833 1.00 59.12 113 LEU A C 1
ATOM 896 O O . LEU A 1 113 ? 18.676 0.290 10.966 1.00 59.12 113 LEU A O 1
ATOM 900 N N . LEU A 1 114 ? 17.465 -1.434 11.736 1.00 54.69 114 LEU A N 1
ATOM 901 C CA . LEU A 1 114 ? 16.534 -1.504 10.602 1.00 54.69 114 LEU A CA 1
ATOM 902 C C . LEU A 1 114 ? 15.379 -0.487 10.680 1.00 54.69 114 LEU A C 1
ATOM 904 O O . LEU A 1 114 ? 14.599 -0.394 9.733 1.00 54.69 114 LEU A O 1
ATOM 908 N N . PHE A 1 115 ? 15.253 0.234 11.801 1.00 54.66 115 PHE A N 1
ATOM 909 C CA . PHE A 1 115 ? 14.204 1.220 12.057 1.00 54.66 115 PHE A CA 1
ATOM 910 C C . PHE A 1 115 ? 14.796 2.434 12.782 1.00 54.66 115 PHE A C 1
ATOM 912 O O . PHE A 1 115 ? 14.736 2.545 14.010 1.00 54.66 115 PHE A O 1
ATOM 919 N N . VAL A 1 116 ? 15.387 3.351 12.015 1.00 60.69 116 VAL A N 1
ATOM 920 C CA . VAL A 1 116 ? 15.919 4.609 12.555 1.00 60.69 116 VAL A CA 1
ATOM 921 C C . VAL A 1 116 ? 14.923 5.722 12.253 1.00 60.69 116 VAL A C 1
ATOM 923 O O . VAL A 1 116 ? 14.813 6.174 11.116 1.00 60.69 116 VAL A O 1
ATOM 926 N N . LYS A 1 117 ? 14.180 6.156 13.277 1.00 63.31 117 LYS A N 1
ATOM 927 C CA . LYS A 1 117 ? 13.265 7.303 13.200 1.00 63.31 117 LYS A CA 1
ATOM 928 C C . LYS A 1 117 ? 14.024 8.568 13.597 1.00 63.31 117 LYS A C 1
ATOM 930 O O . LYS A 1 117 ? 14.255 8.802 14.783 1.00 63.31 117 LYS A O 1
ATOM 935 N N . VAL A 1 118 ? 14.391 9.386 12.617 1.00 62.66 118 VAL A N 1
ATOM 936 C CA . VAL A 1 118 ? 14.952 10.721 12.839 1.00 62.66 118 VAL A CA 1
ATOM 937 C C . VAL A 1 118 ? 13.811 11.728 12.746 1.00 62.66 118 VAL A C 1
ATOM 939 O O . VAL A 1 118 ? 13.215 11.930 11.687 1.00 62.66 118 VAL A O 1
ATOM 942 N N . LYS A 1 119 ? 13.481 12.368 13.872 1.00 61.75 119 LYS A N 1
ATOM 943 C CA . LYS A 1 119 ? 12.568 13.516 13.862 1.00 61.75 119 LYS A CA 1
ATOM 944 C C . LYS A 1 119 ? 13.295 14.656 13.153 1.00 61.75 119 LYS A C 1
ATOM 946 O O . LYS A 1 119 ? 14.278 15.153 13.691 1.00 61.75 119 LYS A O 1
ATOM 951 N N . ALA A 1 120 ? 12.870 14.998 11.938 1.00 54.81 120 ALA A N 1
ATOM 952 C CA . ALA A 1 120 ? 13.595 15.960 11.117 1.00 54.81 120 ALA A CA 1
ATOM 953 C C . ALA A 1 120 ? 13.333 17.389 11.608 1.00 54.81 120 ALA A C 1
ATOM 955 O O . ALA A 1 120 ? 14.252 18.018 12.110 1.00 54.81 120 ALA A O 1
ATOM 956 N N . PHE A 1 121 ? 12.092 17.884 11.528 1.00 59.53 121 PHE A N 1
ATOM 957 C CA . PHE A 1 121 ? 11.726 19.251 11.927 1.00 59.53 121 PHE A CA 1
ATOM 958 C C . PHE A 1 121 ? 10.225 19.347 12.251 1.00 59.53 121 PHE A C 1
ATOM 960 O O . PHE A 1 121 ? 9.453 18.502 11.810 1.00 59.53 121 PHE A O 1
ATOM 967 N N . ASN A 1 122 ? 9.796 20.376 12.996 1.00 60.66 122 ASN A N 1
ATOM 968 C CA . ASN A 1 122 ? 8.381 20.765 13.074 1.00 60.66 122 ASN A CA 1
ATOM 969 C C . ASN A 1 122 ? 8.072 21.632 11.840 1.00 60.66 122 ASN A C 1
ATOM 971 O O . ASN A 1 122 ? 8.467 22.801 11.802 1.00 60.66 122 ASN A O 1
ATOM 975 N N . PRO A 1 123 ? 7.443 21.081 10.792 1.00 62.66 123 PRO A N 1
ATOM 976 C CA . PRO A 1 123 ? 7.409 21.713 9.483 1.00 62.66 123 PRO A CA 1
ATOM 977 C C . PRO A 1 123 ? 6.282 22.744 9.364 1.00 62.66 123 PRO A C 1
ATOM 979 O O . PRO A 1 123 ? 6.036 23.200 8.253 1.00 62.66 123 PRO A O 1
ATOM 982 N N . GLY A 1 124 ? 5.595 23.100 10.462 1.00 66.00 124 GLY A N 1
ATOM 983 C CA . GLY A 1 124 ? 4.368 23.904 10.453 1.00 66.00 124 GLY A CA 1
ATOM 984 C C . GLY A 1 124 ? 4.419 25.069 9.464 1.00 66.00 124 GLY A C 1
ATOM 985 O O . GLY A 1 124 ? 3.633 25.100 8.528 1.00 66.00 124 GLY A O 1
ATOM 986 N N . ARG A 1 125 ? 5.442 25.929 9.555 1.00 72.19 125 ARG A N 1
ATOM 987 C CA . ARG A 1 125 ? 5.602 27.091 8.656 1.00 72.19 125 ARG A CA 1
ATOM 988 C C . ARG A 1 125 ? 5.880 26.729 7.190 1.00 72.19 125 ARG A C 1
ATOM 990 O O . ARG A 1 125 ? 5.410 27.424 6.295 1.00 72.19 125 ARG A O 1
ATOM 997 N N . PHE A 1 126 ? 6.651 25.672 6.934 1.00 78.75 126 PHE A N 1
ATOM 998 C CA . PHE A 1 126 ? 6.954 25.220 5.571 1.00 78.75 126 PHE A CA 1
ATOM 999 C C . PHE A 1 126 ? 5.726 24.581 4.913 1.00 78.75 126 PHE A C 1
ATOM 1001 O O . PHE A 1 126 ? 5.409 24.894 3.767 1.00 78.75 126 PHE A O 1
ATOM 1008 N N . LEU A 1 127 ? 4.998 23.739 5.652 1.00 78.75 127 LEU A N 1
ATOM 1009 C CA . LEU A 1 127 ? 3.743 23.157 5.184 1.00 78.75 127 LEU A CA 1
ATOM 1010 C C . LEU A 1 127 ? 2.641 24.206 5.048 1.00 78.75 127 LEU A C 1
ATOM 1012 O O . LEU A 1 127 ? 1.866 24.105 4.108 1.00 78.75 127 LEU A O 1
ATOM 1016 N N . ASP A 1 128 ? 2.587 25.220 5.915 1.00 80.50 128 ASP A N 1
ATOM 1017 C CA . ASP A 1 128 ? 1.657 26.350 5.783 1.00 80.50 128 ASP A CA 1
ATOM 1018 C C . ASP A 1 128 ? 1.891 27.097 4.473 1.00 80.50 128 ASP A C 1
ATOM 1020 O O . ASP A 1 128 ? 0.961 27.336 3.703 1.00 80.50 128 ASP A O 1
ATOM 1024 N N . TRP A 1 129 ? 3.154 27.413 4.179 1.00 83.69 129 TRP A N 1
ATOM 1025 C CA . TRP A 1 129 ? 3.536 28.040 2.919 1.00 83.69 129 TRP A CA 1
ATOM 1026 C C . TRP A 1 129 ? 3.179 27.161 1.714 1.00 83.69 129 TRP A C 1
ATOM 1028 O O . TRP A 1 129 ? 2.593 27.648 0.743 1.00 83.69 129 TRP A O 1
ATOM 1038 N N . LEU A 1 130 ? 3.487 25.864 1.782 1.00 82.50 130 LEU A N 1
ATOM 1039 C CA . LEU A 1 130 ? 3.247 24.926 0.689 1.00 82.50 130 LEU A CA 1
ATOM 1040 C C . LEU A 1 130 ? 1.748 24.675 0.465 1.00 82.50 130 LEU A C 1
ATOM 1042 O O . LEU A 1 130 ? 1.300 24.667 -0.678 1.00 82.50 130 LEU A O 1
ATOM 1046 N N . ALA A 1 131 ? 0.963 24.544 1.535 1.00 83.00 131 ALA A N 1
ATOM 1047 C CA . ALA A 1 131 ? -0.490 24.399 1.486 1.00 83.00 131 ALA A CA 1
ATOM 1048 C C . ALA A 1 131 ? -1.175 25.664 0.960 1.00 83.00 131 ALA A C 1
ATOM 1050 O O . ALA A 1 131 ? -2.116 25.565 0.172 1.00 83.00 131 ALA A O 1
ATOM 1051 N N . ASN A 1 132 ? -0.674 26.849 1.323 1.00 85.06 132 ASN A N 1
ATOM 1052 C CA . ASN A 1 132 ? -1.182 28.105 0.780 1.00 85.06 132 ASN A CA 1
ATOM 1053 C C . ASN A 1 132 ? -0.898 28.217 -0.726 1.00 85.06 132 ASN A C 1
ATOM 1055 O O . ASN A 1 132 ? -1.789 28.562 -1.497 1.00 85.06 132 ASN A O 1
ATOM 1059 N N . LYS A 1 133 ? 0.301 27.833 -1.185 1.00 85.69 133 LYS A N 1
ATOM 1060 C CA . LYS A 1 133 ? 0.597 27.764 -2.626 1.00 85.69 133 LYS A CA 1
ATOM 1061 C C . LYS A 1 133 ? -0.244 26.720 -3.346 1.00 85.69 133 LYS A C 1
ATOM 1063 O O . LYS A 1 133 ? -0.781 27.003 -4.412 1.00 85.69 133 LYS A O 1
ATOM 1068 N N . TYR A 1 134 ? -0.395 25.538 -2.756 1.00 83.75 134 TYR A N 1
ATOM 1069 C CA . TYR A 1 134 ? -1.229 24.479 -3.308 1.00 83.75 134 TYR A CA 1
ATOM 1070 C C . TYR A 1 134 ? -2.698 24.902 -3.431 1.00 83.75 134 TYR A C 1
ATOM 1072 O O . TYR A 1 134 ? -3.360 24.494 -4.378 1.00 83.75 134 TYR A O 1
ATOM 1080 N N . SER A 1 135 ? -3.204 25.764 -2.541 1.00 80.38 135 SER A N 1
ATOM 1081 C CA . SER A 1 135 ? -4.589 26.249 -2.615 1.00 80.38 135 SER A CA 1
ATOM 1082 C C . SER A 1 135 ? -4.932 26.889 -3.970 1.00 80.38 135 SER A C 1
ATOM 1084 O O . SER A 1 135 ? -6.039 26.700 -4.464 1.00 80.38 135 SER A O 1
ATOM 1086 N N . MET A 1 136 ? -3.964 27.543 -4.627 1.00 79.50 136 MET A N 1
ATOM 1087 C CA . MET A 1 136 ? -4.125 28.119 -5.971 1.00 79.50 136 MET A CA 1
ATOM 1088 C C . MET A 1 136 ? -4.279 27.046 -7.059 1.00 79.50 136 MET A C 1
ATOM 1090 O O . MET A 1 136 ? -4.935 27.266 -8.077 1.00 79.50 136 MET A O 1
ATOM 1094 N N . PHE A 1 137 ? -3.682 25.876 -6.833 1.00 81.38 137 PHE A N 1
ATOM 1095 C CA . PHE A 1 137 ? -3.764 24.710 -7.710 1.00 81.38 137 PHE A CA 1
ATOM 1096 C C . PHE A 1 137 ? -4.941 23.789 -7.359 1.00 81.38 137 PHE A C 1
ATOM 1098 O O . PHE A 1 137 ? -5.276 22.901 -8.138 1.00 81.38 137 PHE A O 1
ATOM 1105 N N . HIS A 1 138 ? -5.625 24.012 -6.233 1.00 81.38 138 HIS A N 1
ATOM 1106 C CA . HIS A 1 138 ? -6.810 23.257 -5.832 1.00 81.38 138 HIS A CA 1
ATOM 1107 C C . HIS A 1 138 ? -8.076 23.767 -6.542 1.00 81.38 138 HIS A C 1
ATOM 1109 O O . HIS A 1 138 ? -9.048 24.186 -5.918 1.00 81.38 138 HIS A O 1
ATOM 1115 N N . ASN A 1 139 ? -8.058 23.755 -7.875 1.00 87.19 139 ASN A N 1
ATOM 1116 C CA . ASN A 1 139 ? -9.192 24.130 -8.716 1.00 87.19 139 ASN A CA 1
ATOM 1117 C C . ASN A 1 139 ? -9.450 23.042 -9.770 1.00 87.19 139 ASN A C 1
ATOM 1119 O O . ASN A 1 139 ? -8.539 22.317 -10.173 1.00 87.19 139 ASN A O 1
ATOM 1123 N N . TRP A 1 140 ? -10.692 22.958 -10.248 1.00 87.62 140 TRP A N 1
ATOM 1124 C CA . TRP A 1 140 ? -11.127 22.026 -11.286 1.00 87.62 140 TRP A CA 1
ATOM 1125 C C . TRP A 1 140 ? -10.240 22.079 -12.533 1.00 87.62 140 TRP A C 1
ATOM 1127 O O . TRP A 1 140 ? -9.886 21.037 -13.075 1.00 87.62 140 TRP A O 1
ATOM 1137 N N . PHE A 1 141 ? -9.807 23.277 -12.940 1.00 91.19 141 PHE A N 1
ATOM 1138 C CA . PHE A 1 141 ? -8.893 23.456 -14.069 1.00 91.19 141 PHE A CA 1
ATOM 1139 C C . PHE A 1 141 ? -7.611 22.618 -13.926 1.00 91.19 141 PHE A C 1
ATOM 1141 O O . PHE A 1 141 ? -7.288 21.823 -14.805 1.00 91.19 141 PHE A O 1
ATOM 1148 N N . TRP A 1 142 ? -6.911 22.730 -12.795 1.00 90.00 142 TRP A N 1
ATOM 1149 C CA . TRP A 1 142 ? -5.667 21.995 -12.555 1.00 90.00 142 TRP A CA 1
ATOM 1150 C C . TRP A 1 142 ? -5.894 20.498 -12.341 1.00 90.00 142 TRP A C 1
ATOM 1152 O O . TRP A 1 142 ? -5.051 19.698 -12.739 1.00 90.00 142 TRP A O 1
ATOM 1162 N N . ALA A 1 143 ? -7.047 20.103 -11.793 1.00 88.50 143 ALA A N 1
ATOM 1163 C CA . ALA A 1 143 ? -7.437 18.697 -11.723 1.00 88.50 143 ALA A CA 1
ATOM 1164 C C . ALA A 1 143 ? -7.616 18.084 -13.126 1.00 88.50 143 ALA A C 1
ATOM 1166 O O . ALA A 1 143 ? -7.145 16.974 -13.382 1.00 88.50 143 ALA A O 1
ATOM 1167 N N . VAL A 1 144 ? -8.236 18.820 -14.056 1.00 93.00 144 VAL A N 1
ATOM 1168 C CA . VAL A 1 144 ? -8.373 18.406 -15.462 1.00 93.00 144 VAL A CA 1
ATOM 1169 C C . VAL A 1 144 ? -7.006 18.344 -16.141 1.00 93.00 144 VAL A C 1
ATOM 1171 O O . VAL A 1 144 ? -6.698 17.334 -16.769 1.00 93.00 144 VAL A O 1
ATOM 1174 N N . VAL A 1 145 ? -6.152 19.358 -15.963 1.00 93.88 145 VAL A N 1
ATOM 1175 C CA . VAL A 1 145 ? -4.783 19.362 -16.512 1.00 93.88 145 VAL A CA 1
ATOM 1176 C C . VAL A 1 145 ? -3.984 18.157 -16.010 1.00 93.88 145 VAL A C 1
ATOM 1178 O O . VAL A 1 145 ? -3.408 17.431 -16.818 1.00 93.88 145 VAL A O 1
ATOM 1181 N N . ALA A 1 146 ? -3.991 17.886 -14.702 1.00 93.12 146 ALA A N 1
ATOM 1182 C CA . ALA A 1 146 ? -3.309 16.725 -14.132 1.00 93.12 146 ALA A CA 1
ATOM 1183 C C . ALA A 1 146 ? -3.850 15.407 -14.705 1.00 93.12 146 ALA A C 1
ATOM 1185 O O . ALA A 1 146 ? -3.074 14.514 -15.040 1.00 93.12 146 ALA A O 1
ATOM 1186 N N . THR A 1 147 ? -5.169 15.306 -14.885 1.00 94.12 147 THR A N 1
ATOM 1187 C CA . THR A 1 147 ? -5.806 14.127 -15.487 1.00 94.12 147 THR A CA 1
ATOM 1188 C C . THR A 1 147 ? -5.374 13.935 -16.940 1.00 94.12 147 THR A C 1
ATOM 1190 O O . THR A 1 147 ? -5.032 12.821 -17.323 1.00 94.12 147 THR A O 1
ATOM 1193 N N . ILE A 1 148 ? -5.322 15.003 -17.742 1.00 95.88 148 ILE A N 1
ATOM 1194 C CA . ILE A 1 148 ? -4.849 14.946 -19.134 1.00 95.88 148 ILE A CA 1
ATOM 1195 C C . ILE A 1 148 ? -3.391 14.478 -19.188 1.00 95.88 148 ILE A C 1
ATOM 1197 O O . ILE A 1 148 ? -3.067 13.600 -19.983 1.00 95.88 148 ILE A O 1
ATOM 1201 N N . VAL A 1 149 ? -2.524 15.007 -18.319 1.00 95.81 149 VAL A N 1
ATOM 1202 C CA . VAL A 1 149 ? -1.118 14.578 -18.230 1.00 95.81 149 VAL A CA 1
ATOM 1203 C C . VAL A 1 149 ? -1.021 13.095 -17.867 1.00 95.81 149 VAL A C 1
ATOM 1205 O O . VAL A 1 149 ? -0.254 12.366 -18.493 1.00 95.81 149 VAL A O 1
ATOM 1208 N N . ILE A 1 150 ? -1.827 12.626 -16.909 1.00 95.00 150 ILE A N 1
ATOM 1209 C CA . ILE A 1 150 ? -1.872 11.211 -16.516 1.00 95.00 150 ILE A CA 1
ATOM 1210 C C . ILE A 1 150 ? -2.320 10.326 -17.680 1.00 95.00 150 ILE A C 1
ATOM 1212 O O . ILE A 1 150 ? -1.661 9.330 -17.976 1.00 95.00 150 ILE A O 1
ATOM 1216 N N . LEU A 1 151 ? -3.399 10.698 -18.370 1.00 95.25 151 LEU A N 1
ATOM 1217 C CA . LEU A 1 151 ? -3.900 9.957 -19.527 1.00 95.25 151 LEU A CA 1
ATOM 1218 C C . LEU A 1 151 ? -2.875 9.923 -20.665 1.00 95.25 151 LEU A C 1
ATOM 1220 O O . LEU A 1 151 ? -2.676 8.870 -21.266 1.00 95.25 151 LEU A O 1
ATOM 1224 N N . LEU A 1 152 ? -2.179 11.034 -20.916 1.00 94.94 152 LEU A N 1
ATOM 1225 C CA . LEU A 1 152 ? -1.099 11.100 -21.898 1.00 94.94 152 LEU A CA 1
ATOM 1226 C C . LEU A 1 152 ? 0.055 10.161 -21.523 1.00 94.94 152 LEU A C 1
ATOM 1228 O O . LEU A 1 152 ? 0.497 9.378 -22.360 1.00 94.94 152 LEU A O 1
ATOM 1232 N N . GLY A 1 153 ? 0.511 10.192 -20.268 1.00 92.75 153 GLY A N 1
ATOM 1233 C CA . GLY A 1 153 ? 1.557 9.294 -19.774 1.00 92.75 153 GLY A CA 1
ATOM 1234 C C . GLY A 1 153 ? 1.172 7.819 -19.920 1.00 92.75 153 GLY A C 1
ATOM 1235 O O . GLY A 1 153 ? 1.941 7.031 -20.464 1.00 92.75 153 GLY A O 1
ATOM 1236 N N . ILE A 1 154 ? -0.049 7.449 -19.522 1.00 91.25 154 ILE A N 1
ATOM 1237 C CA . ILE A 1 154 ? -0.561 6.077 -19.673 1.00 91.25 154 ILE A CA 1
ATOM 1238 C C . ILE A 1 154 ? -0.651 5.681 -21.154 1.00 91.25 154 ILE A C 1
ATOM 1240 O O . ILE A 1 154 ? -0.229 4.586 -21.519 1.00 91.25 154 ILE A O 1
ATOM 1244 N N . SER A 1 155 ? -1.143 6.566 -22.023 1.00 92.38 155 SER A N 1
ATOM 1245 C CA . SER A 1 155 ? -1.202 6.315 -23.468 1.00 92.38 155 SER A CA 1
ATOM 1246 C C . SER A 1 155 ? 0.190 6.082 -24.060 1.00 92.38 155 SER A C 1
ATOM 1248 O O . SER A 1 155 ? 0.368 5.184 -24.885 1.00 92.38 155 SER A O 1
ATOM 1250 N N . LEU A 1 156 ? 1.190 6.856 -23.628 1.00 91.00 156 LEU A N 1
ATOM 1251 C CA . LEU A 1 156 ? 2.582 6.692 -24.051 1.00 91.00 156 LEU A CA 1
ATOM 1252 C C . LEU A 1 156 ? 3.177 5.368 -23.568 1.00 91.00 156 LEU A C 1
ATOM 1254 O O . LEU A 1 156 ? 3.891 4.727 -24.337 1.00 91.00 156 LEU A O 1
ATOM 1258 N N . LEU A 1 157 ? 2.868 4.943 -22.341 1.00 88.12 157 LEU A N 1
ATOM 1259 C CA . LEU A 1 157 ? 3.290 3.646 -21.809 1.00 88.12 157 LEU A CA 1
ATOM 1260 C C . LEU A 1 157 ? 2.721 2.494 -22.641 1.00 88.12 157 LEU A C 1
ATOM 1262 O O . LEU A 1 157 ? 3.472 1.623 -23.066 1.00 88.12 157 LEU A O 1
ATOM 1266 N N . ILE A 1 158 ? 1.408 2.511 -22.898 1.00 89.00 158 ILE A N 1
ATOM 1267 C CA . ILE A 1 158 ? 0.725 1.462 -23.669 1.00 89.00 158 ILE A CA 1
ATOM 1268 C C . ILE A 1 158 ? 1.273 1.407 -25.098 1.00 89.00 158 ILE A C 1
ATOM 1270 O O . ILE A 1 158 ? 1.561 0.329 -25.601 1.00 89.00 158 ILE A O 1
ATOM 1274 N N . SER A 1 159 ? 1.478 2.566 -25.729 1.00 88.38 159 SER A N 1
ATOM 1275 C CA . SER A 1 159 ? 1.983 2.640 -27.109 1.00 88.38 159 SER A CA 1
ATOM 1276 C C . SER A 1 159 ? 3.437 2.182 -27.250 1.00 88.38 159 SER A C 1
ATOM 1278 O O . SER A 1 159 ? 3.890 1.931 -28.359 1.00 88.38 159 SER A O 1
ATOM 1280 N N . ASN A 1 160 ? 4.193 2.120 -26.151 1.00 83.88 160 ASN A N 1
ATOM 1281 C CA . ASN A 1 160 ? 5.624 1.815 -26.159 1.00 83.88 160 ASN A CA 1
ATOM 1282 C C . ASN A 1 160 ? 5.974 0.692 -25.180 1.00 83.88 160 ASN A C 1
ATOM 1284 O O . ASN A 1 160 ? 7.090 0.652 -24.661 1.00 83.88 160 ASN A O 1
ATOM 1288 N N . SER A 1 161 ? 5.029 -0.213 -24.918 1.00 80.19 161 SER A N 1
ATOM 1289 C CA . SER A 1 161 ? 5.187 -1.279 -23.926 1.00 80.19 161 SER A CA 1
ATOM 1290 C C . SER A 1 161 ? 6.383 -2.190 -24.210 1.00 80.19 161 SER A C 1
ATOM 1292 O O . SER A 1 161 ? 6.990 -2.702 -23.275 1.00 80.19 161 SER A O 1
ATOM 1294 N N . GLU A 1 162 ? 6.762 -2.347 -25.480 1.00 77.25 162 GLU A N 1
ATOM 1295 C CA . GLU A 1 162 ? 7.914 -3.151 -25.916 1.00 77.25 162 GLU A CA 1
ATOM 1296 C C . GLU A 1 162 ? 9.251 -2.629 -25.369 1.00 77.25 162 GLU A C 1
ATOM 1298 O O . GLU A 1 162 ? 10.153 -3.408 -25.074 1.00 77.25 162 GLU A O 1
ATOM 1303 N N . TYR A 1 163 ? 9.363 -1.318 -25.150 1.00 71.19 163 TYR A N 1
ATOM 1304 C CA . TYR A 1 163 ? 10.568 -0.680 -24.611 1.00 71.19 163 TYR A CA 1
ATOM 1305 C C . TYR A 1 163 ? 10.593 -0.631 -23.075 1.00 71.19 163 TYR A C 1
ATOM 1307 O O . TYR A 1 163 ? 11.577 -0.188 -22.484 1.00 71.19 163 TYR A O 1
ATOM 1315 N N . PHE A 1 164 ? 9.517 -1.082 -22.422 1.00 68.31 164 PHE A N 1
ATOM 1316 C CA . PHE A 1 164 ? 9.358 -1.112 -20.965 1.00 68.31 164 PHE A CA 1
ATOM 1317 C C . PHE A 1 164 ? 9.657 -2.490 -20.358 1.00 68.31 164 PHE A C 1
ATOM 1319 O O . PHE A 1 164 ? 9.152 -2.830 -19.287 1.00 68.31 164 PHE A O 1
ATOM 1326 N N . TYR A 1 165 ? 10.502 -3.287 -21.012 1.00 67.12 165 TYR A N 1
ATOM 1327 C CA . TYR A 1 165 ? 11.065 -4.475 -20.384 1.00 67.12 165 TYR A CA 1
ATOM 1328 C C . TYR A 1 165 ? 12.216 -4.075 -19.458 1.00 67.12 165 TYR A C 1
ATOM 1330 O O . TYR A 1 165 ? 13.130 -3.353 -19.855 1.00 67.12 165 TYR A O 1
ATOM 1338 N N . VAL A 1 166 ? 12.164 -4.535 -18.210 1.00 63.66 166 VAL A N 1
ATOM 1339 C CA . VAL A 1 166 ? 13.247 -4.341 -17.246 1.00 63.66 166 VAL A CA 1
ATOM 1340 C C . VAL A 1 166 ? 13.830 -5.697 -16.924 1.00 63.66 166 VAL A C 1
ATOM 1342 O O . VAL A 1 166 ? 13.167 -6.527 -16.300 1.00 63.66 166 VAL A O 1
ATOM 1345 N N . ASP A 1 167 ? 15.081 -5.900 -17.319 1.00 66.56 167 ASP A N 1
ATOM 1346 C CA . ASP A 1 167 ? 15.851 -7.014 -16.801 1.00 66.56 167 ASP A CA 1
ATOM 1347 C C . ASP A 1 167 ? 16.209 -6.720 -15.338 1.00 66.56 167 ASP A C 1
ATOM 1349 O O . ASP A 1 167 ? 16.870 -5.729 -15.015 1.00 66.56 167 ASP A O 1
ATOM 1353 N N . LEU A 1 168 ? 15.754 -7.585 -14.428 1.00 60.56 168 LEU A N 1
ATOM 1354 C CA . LEU A 1 168 ? 16.068 -7.483 -13.004 1.00 60.56 168 LEU A CA 1
ATOM 1355 C C . LEU A 1 168 ? 17.584 -7.535 -12.752 1.00 60.56 168 LEU A C 1
A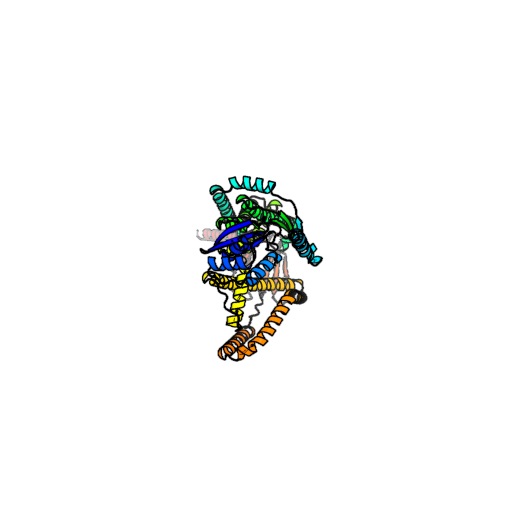TOM 1357 O O . LEU A 1 168 ? 18.037 -6.995 -11.744 1.00 60.56 168 LEU A O 1
ATOM 1361 N N . GLY A 1 169 ? 18.364 -8.140 -13.656 1.00 63.56 169 GLY A N 1
ATOM 1362 C CA . GLY A 1 169 ? 19.825 -8.159 -13.607 1.00 63.56 169 GLY A CA 1
ATOM 1363 C C . GLY A 1 169 ? 20.469 -6.781 -13.796 1.00 63.56 169 GLY A C 1
ATOM 1364 O O . GLY A 1 169 ? 21.445 -6.476 -13.111 1.00 63.56 169 GLY A O 1
ATOM 1365 N N . GLU A 1 170 ? 19.898 -5.915 -14.642 1.00 66.44 170 GLU A N 1
ATOM 1366 C CA . GLU A 1 170 ? 20.413 -4.555 -14.886 1.00 66.44 170 GLU A CA 1
ATOM 1367 C C . GLU A 1 170 ? 20.273 -3.651 -13.654 1.00 66.44 170 GLU A C 1
ATOM 1369 O O . GLU A 1 170 ? 21.124 -2.799 -13.401 1.00 66.44 170 GLU A O 1
ATOM 1374 N N . ILE A 1 171 ? 19.235 -3.868 -12.838 1.00 64.19 171 ILE A N 1
ATOM 1375 C CA . ILE A 1 171 ? 18.943 -3.060 -11.641 1.00 64.19 171 ILE A CA 1
ATOM 1376 C C . ILE A 1 171 ? 20.067 -3.168 -10.594 1.00 64.19 171 ILE A C 1
ATOM 1378 O O . ILE A 1 171 ? 20.285 -2.233 -9.823 1.00 64.19 171 ILE A O 1
ATOM 1382 N N . PHE A 1 172 ? 20.807 -4.284 -10.571 1.00 66.50 172 PHE A N 1
ATOM 1383 C CA . PHE A 1 172 ? 21.903 -4.514 -9.622 1.00 66.50 172 PHE A CA 1
ATOM 1384 C C . PHE A 1 172 ? 23.235 -3.863 -10.027 1.00 66.50 172 PHE A C 1
ATOM 1386 O O . PHE A 1 172 ? 24.209 -3.965 -9.279 1.00 66.50 172 PHE A O 1
ATOM 1393 N N . ASN A 1 173 ? 23.304 -3.171 -11.169 1.00 75.75 173 ASN A N 1
ATOM 1394 C CA . ASN A 1 173 ? 24.468 -2.361 -11.523 1.00 75.75 173 ASN A CA 1
ATOM 1395 C C . ASN A 1 173 ? 24.588 -1.136 -10.586 1.00 75.75 173 ASN A C 1
ATOM 1397 O O . ASN A 1 173 ? 23.587 -0.546 -10.185 1.00 75.75 173 ASN A O 1
ATOM 1401 N N . ILE A 1 174 ? 25.812 -0.721 -10.240 1.00 68.00 174 ILE A N 1
ATOM 1402 C CA . ILE A 1 174 ? 26.093 0.375 -9.293 1.00 68.00 174 ILE A CA 1
ATOM 1403 C C . ILE A 1 174 ? 25.485 1.707 -9.763 1.00 68.00 174 ILE A C 1
ATOM 1405 O O . ILE A 1 174 ? 24.911 2.434 -8.951 1.00 68.00 174 ILE A O 1
ATOM 1409 N N . GLY A 1 175 ? 25.567 2.021 -11.063 1.00 73.56 175 GLY A N 1
ATOM 1410 C CA . GLY A 1 175 ? 24.952 3.234 -11.625 1.00 73.56 175 GLY A CA 1
ATOM 1411 C C . GLY A 1 175 ? 23.426 3.227 -11.483 1.00 73.56 175 GLY A C 1
ATOM 1412 O O . GLY A 1 175 ? 22.823 4.206 -11.037 1.00 73.56 175 GLY A O 1
ATOM 1413 N N . SER A 1 176 ? 22.813 2.074 -11.750 1.00 76.19 176 SER A N 1
ATOM 1414 C CA . SER A 1 176 ? 21.377 1.851 -11.592 1.00 76.19 176 SER A CA 1
ATOM 1415 C C . SER A 1 176 ? 20.949 1.863 -10.123 1.00 76.19 176 SER A C 1
ATOM 1417 O O . SER A 1 176 ? 19.875 2.367 -9.816 1.00 76.19 176 SER A O 1
ATOM 1419 N N . LEU A 1 177 ? 21.796 1.412 -9.192 1.00 81.12 177 LEU A N 1
ATOM 1420 C CA . LEU A 1 177 ? 21.506 1.432 -7.757 1.00 81.12 177 LEU A CA 1
ATOM 1421 C C . LEU A 1 177 ? 21.358 2.862 -7.221 1.00 81.12 177 LEU A C 1
ATOM 1423 O O . LEU A 1 177 ? 20.413 3.148 -6.485 1.00 81.12 177 LEU A O 1
ATOM 1427 N N . ILE A 1 178 ? 22.253 3.777 -7.612 1.00 82.81 178 ILE A N 1
ATOM 1428 C CA . ILE A 1 178 ? 22.145 5.200 -7.248 1.00 82.81 178 ILE A CA 1
ATOM 1429 C C . ILE A 1 178 ? 20.841 5.773 -7.813 1.00 82.81 178 ILE A C 1
ATOM 1431 O O . ILE A 1 178 ? 20.081 6.415 -7.084 1.00 82.81 178 ILE A O 1
ATOM 1435 N N . ALA A 1 179 ? 20.542 5.493 -9.085 1.00 82.06 179 ALA A N 1
ATOM 1436 C CA . ALA A 1 179 ? 19.303 5.931 -9.716 1.00 82.06 179 ALA A CA 1
ATOM 1437 C C . ALA A 1 179 ? 18.056 5.363 -9.009 1.00 82.06 179 ALA A C 1
ATOM 1439 O O . ALA A 1 179 ? 17.092 6.099 -8.804 1.00 82.06 179 ALA A O 1
ATOM 1440 N N . VAL A 1 180 ? 18.079 4.106 -8.551 1.00 83.62 180 VAL A N 1
ATOM 1441 C CA . VAL A 1 180 ? 17.007 3.481 -7.753 1.00 83.62 180 VAL A CA 1
ATOM 1442 C C . VAL A 1 180 ? 16.826 4.181 -6.410 1.00 83.62 180 VAL A C 1
ATOM 1444 O O . VAL A 1 180 ? 15.696 4.509 -6.053 1.00 83.62 180 VAL A O 1
ATOM 1447 N N . VAL A 1 181 ? 17.907 4.450 -5.673 1.00 83.75 181 VAL A N 1
ATOM 1448 C CA . VAL A 1 181 ? 17.832 5.132 -4.370 1.00 83.75 181 VAL A CA 1
ATOM 1449 C C . VAL A 1 181 ? 17.252 6.537 -4.524 1.00 83.75 181 VAL A C 1
ATOM 1451 O O . VAL A 1 181 ? 16.345 6.906 -3.776 1.00 83.75 181 VAL A O 1
ATOM 1454 N N . ILE A 1 182 ? 17.715 7.298 -5.521 1.00 84.00 182 ILE A N 1
ATOM 1455 C CA . ILE A 1 182 ? 17.180 8.631 -5.832 1.00 84.00 182 ILE A CA 1
ATOM 1456 C C . ILE A 1 182 ? 15.701 8.534 -6.218 1.00 84.00 182 ILE A C 1
ATOM 1458 O O . ILE A 1 182 ? 14.882 9.294 -5.703 1.00 84.00 182 ILE A O 1
ATOM 1462 N N . SER A 1 183 ? 15.339 7.578 -7.075 1.00 86.44 183 SER A N 1
ATOM 1463 C CA . SER A 1 183 ? 13.957 7.374 -7.521 1.00 86.44 183 SER A CA 1
ATOM 1464 C C . SER A 1 183 ? 13.029 7.061 -6.349 1.00 86.44 183 SER A C 1
ATOM 1466 O O . SER A 1 183 ? 12.007 7.720 -6.182 1.00 86.44 183 SER A O 1
ATOM 1468 N N . LEU A 1 184 ? 13.402 6.105 -5.491 1.00 85.06 184 LEU A N 1
ATOM 1469 C CA . LEU A 1 184 ? 12.635 5.750 -4.295 1.00 85.06 184 LEU A CA 1
ATOM 1470 C C . LEU A 1 184 ? 12.488 6.940 -3.350 1.00 85.06 184 LEU A C 1
ATOM 1472 O O . LEU A 1 184 ? 11.392 7.185 -2.847 1.00 85.06 184 LEU A O 1
ATOM 1476 N N . PHE A 1 185 ? 13.566 7.698 -3.141 1.00 85.00 185 PHE A N 1
ATOM 1477 C CA . PHE A 1 185 ? 13.524 8.902 -2.325 1.00 85.00 185 PHE A CA 1
ATOM 1478 C C . PHE A 1 185 ? 12.529 9.919 -2.893 1.00 85.00 185 PHE A C 1
ATOM 1480 O O . PHE A 1 185 ? 11.655 10.372 -2.159 1.00 85.00 185 PHE A O 1
ATOM 1487 N N . VAL A 1 186 ? 12.591 10.239 -4.189 1.00 87.06 186 VAL A N 1
ATOM 1488 C CA . VAL A 1 186 ? 11.668 11.191 -4.835 1.00 87.06 186 VAL A CA 1
ATOM 1489 C C . VAL A 1 186 ? 10.217 10.715 -4.738 1.00 87.06 186 VAL A C 1
ATOM 1491 O O . VAL A 1 186 ? 9.350 11.487 -4.323 1.00 87.06 186 VAL A O 1
ATOM 1494 N N . ILE A 1 187 ? 9.949 9.449 -5.065 1.00 89.19 187 ILE A N 1
ATOM 1495 C CA . ILE A 1 187 ? 8.598 8.872 -5.059 1.00 89.19 187 ILE A CA 1
ATOM 1496 C C . ILE A 1 187 ? 7.997 8.928 -3.655 1.00 89.19 187 ILE A C 1
ATOM 1498 O O . ILE A 1 187 ? 6.915 9.480 -3.470 1.00 89.19 187 ILE A O 1
ATOM 1502 N N . VAL A 1 188 ? 8.706 8.405 -2.653 1.00 83.81 188 VAL A N 1
ATOM 1503 C CA . VAL A 1 188 ? 8.182 8.332 -1.283 1.00 83.81 188 VAL A CA 1
ATOM 1504 C C . VAL A 1 188 ? 8.063 9.722 -0.662 1.00 83.81 188 VAL A C 1
ATOM 1506 O O . VAL A 1 188 ? 7.061 10.016 -0.019 1.00 83.81 188 VAL A O 1
ATOM 1509 N N . SER A 1 189 ? 9.041 10.605 -0.891 1.00 84.31 189 SER A N 1
ATOM 1510 C CA . SER A 1 189 ? 8.980 11.982 -0.384 1.00 84.31 189 SER A CA 1
ATOM 1511 C C . SER A 1 189 ? 7.755 12.704 -0.929 1.00 84.31 189 SER A C 1
ATOM 1513 O O . SER A 1 189 ? 6.947 13.215 -0.161 1.00 84.31 189 SER A O 1
ATOM 1515 N N . THR A 1 190 ? 7.598 12.740 -2.254 1.00 88.44 190 THR A N 1
ATOM 1516 C CA . THR A 1 190 ? 6.491 13.466 -2.894 1.00 88.44 190 THR A CA 1
ATOM 1517 C C . THR A 1 190 ? 5.128 12.894 -2.510 1.00 88.44 190 THR A C 1
ATOM 1519 O O . THR A 1 190 ? 4.200 13.666 -2.277 1.00 88.44 190 THR A O 1
ATOM 1522 N N . HIS A 1 191 ? 5.023 11.571 -2.364 1.00 90.62 191 HIS A N 1
ATOM 1523 C CA . HIS A 1 191 ? 3.824 10.888 -1.885 1.00 90.62 191 HIS A CA 1
ATOM 1524 C C . HIS A 1 191 ? 3.429 11.341 -0.465 1.00 90.62 191 HIS A C 1
ATOM 1526 O O . HIS A 1 191 ? 2.306 11.789 -0.237 1.00 90.62 191 HIS A O 1
ATOM 1532 N N . GLU A 1 192 ? 4.364 11.298 0.484 1.00 85.44 192 GLU A N 1
ATOM 1533 C CA . GLU A 1 192 ? 4.123 11.684 1.882 1.00 85.44 192 GLU A CA 1
ATOM 1534 C C . GLU A 1 192 ? 3.857 13.187 2.036 1.00 85.44 192 GLU A C 1
ATOM 1536 O O . GLU A 1 192 ? 2.965 13.602 2.782 1.00 85.44 192 GLU A O 1
ATOM 1541 N N . PHE A 1 193 ? 4.582 14.019 1.281 1.00 86.19 193 PHE A N 1
ATOM 1542 C CA . PHE A 1 193 ? 4.332 15.458 1.242 1.00 86.19 193 PHE A CA 1
ATOM 1543 C C . PHE A 1 193 ? 2.941 15.777 0.694 1.00 86.19 193 PHE A C 1
ATOM 1545 O O . PHE A 1 193 ? 2.291 16.682 1.217 1.00 86.19 193 PHE A O 1
ATOM 1552 N N . ALA A 1 194 ? 2.447 15.038 -0.303 1.00 89.56 194 ALA A N 1
ATOM 1553 C CA . ALA A 1 194 ? 1.104 15.251 -0.831 1.00 89.56 194 ALA A CA 1
ATOM 1554 C C . ALA A 1 194 ? 0.037 15.032 0.250 1.00 89.56 194 ALA A C 1
ATOM 1556 O O . ALA A 1 194 ? -0.834 15.886 0.432 1.00 89.56 194 ALA A O 1
ATOM 1557 N N . HIS A 1 195 ? 0.141 13.958 1.036 1.00 88.31 195 HIS A N 1
ATOM 1558 C CA . HIS A 1 195 ? -0.754 13.759 2.173 1.00 88.31 195 HIS A CA 1
ATOM 1559 C C . HIS A 1 195 ? -0.686 14.908 3.187 1.00 88.31 195 HIS A C 1
ATOM 1561 O O . HIS A 1 195 ? -1.726 15.428 3.602 1.00 88.31 195 HIS A O 1
ATOM 1567 N N . ALA A 1 196 ? 0.525 15.330 3.564 1.00 86.44 196 ALA A N 1
ATOM 1568 C CA . ALA A 1 196 ? 0.731 16.390 4.548 1.00 86.44 196 ALA A CA 1
ATOM 1569 C C . ALA A 1 196 ? 0.151 17.737 4.086 1.00 86.44 196 ALA A C 1
ATOM 1571 O O . ALA A 1 196 ? -0.522 18.422 4.858 1.00 86.44 196 ALA A O 1
ATOM 1572 N N . VAL A 1 197 ? 0.360 18.098 2.817 1.00 88.69 197 VAL A N 1
ATOM 1573 C CA . VAL A 1 197 ? -0.133 19.347 2.217 1.00 88.69 197 VAL A CA 1
ATOM 1574 C C . VAL A 1 197 ? -1.657 19.382 2.179 1.00 88.69 197 VAL A C 1
ATOM 1576 O O . VAL A 1 197 ? -2.248 20.382 2.584 1.00 88.69 197 VAL A O 1
ATOM 1579 N N . ILE A 1 198 ? -2.310 18.297 1.752 1.00 89.19 198 ILE A N 1
ATOM 1580 C CA . ILE A 1 198 ? -3.779 18.235 1.701 1.00 89.19 198 ILE A CA 1
ATOM 1581 C C . ILE A 1 198 ? -4.387 18.216 3.103 1.00 89.19 198 ILE A C 1
ATOM 1583 O O . ILE A 1 198 ? -5.381 18.900 3.352 1.00 89.19 198 ILE A O 1
ATOM 1587 N N . CYS A 1 199 ? -3.773 17.490 4.041 1.00 87.62 199 CYS A N 1
ATOM 1588 C CA . CYS A 1 199 ? -4.187 17.508 5.442 1.00 87.62 199 CYS A CA 1
ATOM 1589 C C . CYS A 1 199 ? -4.129 18.933 6.006 1.00 87.62 199 CYS A C 1
ATOM 1591 O O . CYS A 1 199 ? -5.091 19.401 6.617 1.00 87.62 199 CYS A O 1
ATOM 1593 N N . ARG A 1 200 ? -3.044 19.665 5.725 1.00 87.06 200 ARG A N 1
ATOM 1594 C CA . ARG A 1 200 ? -2.884 21.048 6.175 1.00 87.06 200 ARG A CA 1
ATOM 1595 C C . ARG A 1 200 ? -3.855 22.013 5.494 1.00 87.06 200 ARG A C 1
ATOM 1597 O O . ARG A 1 200 ? -4.416 22.871 6.168 1.00 87.06 200 ARG A O 1
ATOM 1604 N N . HIS A 1 201 ? -4.114 21.837 4.198 1.00 86.38 201 HIS A N 1
ATOM 1605 C CA . HIS A 1 201 ? -5.076 22.640 3.437 1.00 86.38 201 HIS A CA 1
ATOM 1606 C C . HIS A 1 201 ? -6.497 22.572 4.023 1.00 86.38 201 HIS A C 1
ATOM 1608 O O . HIS A 1 201 ? -7.184 23.587 4.092 1.00 86.38 201 HIS A O 1
ATOM 1614 N N . PHE A 1 202 ? -6.925 21.401 4.506 1.00 85.69 202 PHE A N 1
ATOM 1615 C CA . PHE A 1 202 ? -8.223 21.240 5.173 1.00 85.69 202 PHE A CA 1
ATOM 1616 C C . PHE A 1 202 ? -8.224 21.625 6.664 1.00 85.69 202 PHE A C 1
ATOM 1618 O O . PHE A 1 202 ? -9.251 21.474 7.324 1.00 85.69 202 PHE A O 1
ATOM 1625 N N . GLY A 1 203 ? -7.110 22.148 7.188 1.00 81.81 203 GLY A N 1
ATOM 1626 C CA . GLY A 1 203 ? -6.995 22.646 8.561 1.00 81.81 203 GLY A CA 1
ATOM 1627 C C . GLY A 1 203 ? -6.510 21.620 9.590 1.00 81.81 203 GLY A C 1
ATOM 1628 O O . GLY A 1 203 ? -6.612 21.880 10.785 1.00 81.81 203 GLY A O 1
ATOM 1629 N N . GLY A 1 204 ? -5.990 20.464 9.166 1.00 81.25 204 GLY A N 1
ATOM 1630 C CA . GLY A 1 204 ? -5.372 19.489 10.069 1.00 81.25 204 GLY A CA 1
ATOM 1631 C C . GLY A 1 204 ? -3.990 19.940 10.555 1.00 81.25 204 GLY A C 1
ATOM 1632 O O . GLY A 1 204 ? -3.256 20.631 9.839 1.00 81.25 204 GLY A O 1
ATOM 1633 N N . GLU A 1 205 ? -3.597 19.544 11.767 1.00 77.62 205 GLU A N 1
ATOM 1634 C CA . GLU A 1 205 ? -2.227 19.749 12.244 1.00 77.62 205 GLU A CA 1
ATOM 1635 C C . GLU A 1 205 ? -1.345 18.560 11.864 1.00 77.62 205 GLU A C 1
ATOM 1637 O O . GLU A 1 205 ? -1.629 17.416 12.216 1.00 77.62 205 GLU A O 1
ATOM 1642 N N . VAL A 1 206 ? -0.234 18.837 11.180 1.00 75.31 206 VAL A N 1
ATOM 1643 C CA . VAL A 1 206 ? 0.819 17.847 10.931 1.00 75.31 206 VAL A CA 1
ATOM 1644 C C . VAL A 1 206 ? 1.908 18.070 11.973 1.00 75.31 206 VAL A C 1
ATOM 1646 O O . VAL A 1 206 ? 2.711 18.996 11.865 1.00 75.31 206 VAL A O 1
ATOM 1649 N N . ARG A 1 207 ? 1.887 17.255 13.029 1.00 65.75 207 ARG A N 1
ATOM 1650 C CA . ARG A 1 207 ? 2.726 17.447 14.227 1.00 65.75 207 ARG A CA 1
ATOM 1651 C C . ARG A 1 207 ? 4.179 17.065 14.011 1.00 65.75 207 ARG A C 1
ATOM 1653 O O . ARG A 1 207 ? 5.084 17.723 14.516 1.00 65.75 207 ARG A O 1
ATOM 1660 N N . GLU A 1 208 ? 4.394 15.982 13.276 1.00 66.38 208 GLU A N 1
ATOM 1661 C CA . GLU A 1 208 ? 5.717 15.462 12.976 1.00 66.38 208 GLU A CA 1
ATOM 1662 C C . GLU A 1 208 ? 5.809 15.160 11.482 1.00 66.38 208 GLU A C 1
ATOM 1664 O O . GLU A 1 208 ? 5.014 14.382 10.956 1.00 66.38 208 GLU A O 1
ATOM 1669 N N . VAL A 1 209 ? 6.814 15.738 10.822 1.00 68.56 209 VAL A N 1
ATOM 1670 C CA . VAL A 1 209 ? 7.359 15.198 9.574 1.00 68.56 209 VAL A CA 1
ATOM 1671 C C . VAL A 1 209 ? 8.806 14.844 9.848 1.00 68.56 209 VAL A C 1
ATOM 1673 O O . VAL A 1 209 ? 9.571 15.638 10.403 1.00 68.56 209 VAL A O 1
ATOM 1676 N N . GLY A 1 210 ? 9.183 13.621 9.517 1.00 66.81 210 GLY A N 1
ATOM 1677 C CA . GLY A 1 210 ? 10.526 13.147 9.784 1.00 66.81 210 GLY A CA 1
ATOM 1678 C C . GLY A 1 210 ? 11.047 12.231 8.707 1.00 66.81 210 GLY A C 1
ATOM 1679 O O . GLY A 1 210 ? 10.369 11.923 7.731 1.00 66.81 210 GLY A O 1
ATOM 1680 N N . PHE A 1 211 ? 12.282 11.808 8.923 1.00 66.75 211 PHE A N 1
ATOM 1681 C CA . PHE A 1 211 ? 12.964 10.850 8.084 1.00 66.75 211 PHE A CA 1
ATOM 1682 C C . PHE A 1 211 ? 13.016 9.519 8.825 1.00 66.75 211 PHE A C 1
ATOM 1684 O O . PHE A 1 211 ? 13.484 9.426 9.961 1.00 66.75 211 PHE A O 1
ATOM 1691 N N . LEU A 1 212 ? 12.501 8.483 8.189 1.00 65.62 212 LEU A N 1
ATOM 1692 C CA . LEU A 1 212 ? 12.534 7.119 8.664 1.00 65.62 212 LEU A CA 1
ATOM 1693 C C . LEU A 1 212 ? 13.440 6.316 7.729 1.00 65.62 212 LEU A C 1
ATOM 1695 O O . LEU A 1 212 ? 13.238 6.289 6.521 1.00 65.62 212 LEU A O 1
ATOM 1699 N N . LEU A 1 213 ? 14.443 5.641 8.282 1.00 62.66 213 LEU A N 1
ATOM 1700 C CA . LEU A 1 213 ? 15.185 4.623 7.548 1.00 62.66 213 LEU A CA 1
ATOM 1701 C C . LEU A 1 213 ? 14.562 3.266 7.878 1.00 62.66 213 LEU A C 1
ATOM 1703 O O . LEU A 1 213 ? 14.787 2.731 8.968 1.00 62.66 213 LEU A O 1
ATOM 1707 N N . LEU A 1 214 ? 13.749 2.745 6.958 1.00 55.53 214 LEU A N 1
ATOM 1708 C CA . LEU A 1 214 ? 13.068 1.458 7.091 1.00 55.53 214 LEU A CA 1
ATOM 1709 C C . LEU A 1 214 ? 13.766 0.439 6.184 1.00 55.53 214 LEU A C 1
ATOM 1711 O O . LEU A 1 214 ? 13.742 0.588 4.970 1.00 55.53 214 LEU A O 1
ATOM 1715 N N . TYR A 1 215 ? 14.408 -0.586 6.755 1.00 56.44 215 TYR A N 1
ATOM 1716 C CA . TYR A 1 215 ? 15.162 -1.598 5.988 1.00 56.44 215 TYR A CA 1
ATOM 1717 C C . TYR A 1 215 ? 16.186 -1.001 4.997 1.00 56.44 215 TYR A C 1
ATOM 1719 O O . TYR A 1 215 ? 16.282 -1.447 3.859 1.00 56.44 215 TYR A O 1
ATOM 1727 N N . PHE A 1 216 ? 16.947 0.014 5.428 1.00 59.91 216 PHE A N 1
ATOM 1728 C CA . PHE A 1 216 ? 17.893 0.787 4.598 1.00 59.91 216 PHE A CA 1
ATOM 1729 C C . PHE A 1 216 ? 17.263 1.641 3.488 1.00 59.91 216 PHE A C 1
ATOM 1731 O O . PHE A 1 216 ? 17.990 2.321 2.766 1.00 59.91 216 PHE A O 1
ATOM 1738 N N . GLN A 1 217 ? 15.935 1.686 3.384 1.00 55.00 217 GLN A N 1
ATOM 1739 C CA . GLN A 1 217 ? 15.248 2.599 2.485 1.00 55.00 217 GLN A CA 1
ATOM 1740 C C . GLN A 1 217 ? 14.977 3.934 3.195 1.00 55.00 217 GLN A C 1
ATOM 1742 O O . GLN A 1 217 ? 14.309 3.949 4.237 1.00 55.00 217 GLN A O 1
ATOM 1747 N N . PRO A 1 218 ? 15.475 5.060 2.658 1.00 61.59 218 PRO A N 1
ATOM 1748 C CA . PRO A 1 218 ? 15.127 6.381 3.158 1.00 61.59 218 PRO A CA 1
ATOM 1749 C C . PRO A 1 218 ? 13.660 6.681 2.819 1.00 61.59 218 PRO A C 1
ATOM 1751 O O . PRO A 1 218 ? 13.275 6.660 1.651 1.00 61.59 218 PRO A O 1
ATOM 1754 N N . CYS A 1 219 ? 12.830 6.957 3.821 1.00 62.91 219 CYS A N 1
ATOM 1755 C CA . CYS A 1 219 ? 11.443 7.376 3.632 1.00 62.91 219 CYS A CA 1
ATOM 1756 C C . CYS A 1 219 ? 11.129 8.596 4.495 1.00 62.91 219 CYS A C 1
ATOM 1758 O O . CYS A 1 219 ? 11.644 8.742 5.601 1.00 62.91 219 CYS A O 1
ATOM 1760 N N . PHE A 1 220 ? 10.289 9.494 3.991 1.00 68.88 220 PHE A N 1
ATOM 1761 C CA . PHE A 1 220 ? 9.652 10.475 4.859 1.00 68.88 220 PHE A CA 1
ATOM 1762 C C . PHE A 1 220 ? 8.464 9.817 5.552 1.00 68.88 220 PHE A C 1
ATOM 1764 O O . PHE A 1 220 ? 7.897 8.857 5.041 1.00 68.88 220 PHE A O 1
ATOM 1771 N N . TYR A 1 221 ? 8.112 10.303 6.734 1.00 71.00 221 TYR A N 1
ATOM 1772 C CA . TYR A 1 221 ? 6.836 9.978 7.354 1.00 71.00 221 TYR A CA 1
ATOM 1773 C C . TYR A 1 221 ? 6.168 11.278 7.778 1.00 71.00 221 TYR A C 1
ATOM 1775 O O . TYR A 1 221 ? 6.840 12.173 8.303 1.00 71.00 221 TYR A O 1
ATOM 1783 N N . SER A 1 222 ? 4.855 11.358 7.584 1.00 69.06 222 SER A N 1
ATOM 1784 C CA . SER A 1 222 ? 4.032 12.461 8.073 1.00 69.06 222 SER A CA 1
ATOM 1785 C C . SER A 1 222 ? 2.988 11.937 9.054 1.00 69.06 222 SER A C 1
ATOM 1787 O O . SER A 1 222 ? 2.293 10.962 8.775 1.00 69.06 222 SER A O 1
ATOM 1789 N N . ASP A 1 223 ? 2.858 12.569 10.220 1.00 71.69 223 ASP A N 1
ATOM 1790 C CA . ASP A 1 223 ? 1.781 12.237 11.154 1.00 71.69 223 ASP A CA 1
ATOM 1791 C C . ASP A 1 223 ? 0.456 12.870 10.692 1.00 71.69 223 ASP A C 1
ATOM 1793 O O . ASP A 1 223 ? 0.196 14.050 10.923 1.00 71.69 223 ASP A O 1
ATOM 1797 N N . LEU A 1 224 ? -0.365 12.068 10.006 1.00 69.81 224 LEU A N 1
ATOM 1798 C CA . LEU A 1 224 ? -1.662 12.446 9.413 1.00 69.81 224 LEU A CA 1
ATOM 1799 C C . LEU A 1 224 ? -2.858 12.092 10.307 1.00 69.81 224 LEU A C 1
ATOM 1801 O O . LEU A 1 224 ? -4.008 12.066 9.868 1.00 69.81 224 LEU A O 1
ATOM 1805 N N . SER A 1 225 ? -2.579 11.799 11.570 1.00 69.12 225 SER A N 1
ATOM 1806 C CA . SER A 1 225 ? -3.535 11.505 12.632 1.00 69.12 225 SER A CA 1
ATOM 1807 C C . SER A 1 225 ? -4.760 12.434 12.651 1.00 69.12 225 SER A C 1
ATOM 1809 O O . SER A 1 225 ? -5.893 11.987 12.833 1.00 69.12 225 SER A O 1
ATOM 1811 N N . ASP A 1 226 ? -4.573 13.719 12.368 1.00 74.88 226 ASP A N 1
ATOM 1812 C CA . ASP A 1 226 ? -5.646 14.716 12.416 1.00 74.88 226 ASP A CA 1
ATOM 1813 C C . ASP A 1 226 ? -6.684 14.587 11.304 1.00 74.88 226 ASP A C 1
ATOM 1815 O O . ASP A 1 226 ? -7.816 15.043 11.478 1.00 74.88 226 ASP A O 1
ATOM 1819 N N . ALA A 1 227 ? -6.370 13.890 10.209 1.00 77.12 227 ALA A N 1
ATOM 1820 C CA . ALA A 1 227 ? -7.335 13.629 9.145 1.00 77.12 227 ALA A CA 1
ATOM 1821 C C . ALA A 1 227 ? -8.583 12.889 9.668 1.00 77.12 227 ALA A C 1
ATOM 1823 O O . ALA A 1 227 ? -9.689 13.076 9.161 1.00 77.12 227 ALA A O 1
ATOM 1824 N N . TRP A 1 228 ? -8.450 12.105 10.744 1.00 74.06 228 TRP A N 1
ATOM 1825 C CA . TRP A 1 228 ? -9.561 11.394 11.385 1.00 74.06 228 TRP A CA 1
ATOM 1826 C C . TRP A 1 228 ? -10.581 12.317 12.070 1.00 74.06 228 TRP A C 1
ATOM 1828 O O . TRP A 1 228 ? -11.703 11.879 12.352 1.00 74.06 228 TRP A O 1
ATOM 1838 N N . LEU A 1 229 ? -10.219 13.576 12.336 1.00 78.69 229 LEU A N 1
ATOM 1839 C CA . LEU A 1 229 ? -11.106 14.584 12.919 1.00 78.69 229 LEU A CA 1
ATOM 1840 C C . LEU A 1 229 ? -11.947 15.316 11.876 1.00 78.69 229 LEU A C 1
ATOM 1842 O O . LEU A 1 229 ? -12.888 16.011 12.251 1.00 78.69 229 LEU A O 1
ATOM 1846 N N . PHE A 1 230 ? -11.662 15.163 10.579 1.00 83.81 230 PHE A N 1
ATOM 1847 C CA . PHE A 1 230 ? -12.429 15.880 9.570 1.00 83.81 230 PHE A CA 1
ATOM 1848 C C . PHE A 1 230 ? -13.893 15.413 9.538 1.00 83.81 230 PHE A C 1
ATOM 1850 O O . PHE A 1 230 ? -14.164 14.210 9.382 1.00 83.81 230 PHE A O 1
ATOM 1857 N N . PRO A 1 231 ? -14.858 16.351 9.664 1.00 77.56 231 PRO A N 1
ATOM 1858 C CA . PRO A 1 231 ? -16.276 16.015 9.731 1.00 77.56 231 PRO A CA 1
ATOM 1859 C C . PRO A 1 231 ? -16.794 15.532 8.374 1.00 77.56 231 PRO A C 1
ATOM 1861 O O . PRO A 1 231 ? -17.650 14.647 8.311 1.00 77.56 231 PRO A O 1
ATOM 1864 N N . LYS A 1 232 ? -16.258 16.078 7.272 1.00 85.12 232 LYS A N 1
ATOM 1865 C CA . LYS A 1 232 ? -16.641 15.691 5.913 1.00 85.12 232 LYS A CA 1
ATOM 1866 C C . LYS A 1 232 ? -15.821 14.491 5.451 1.00 85.12 232 LYS A C 1
ATOM 1868 O O . LYS A 1 232 ? -14.596 14.536 5.373 1.00 85.12 232 LYS A O 1
ATOM 1873 N N . LYS A 1 233 ? -16.520 13.439 5.028 1.00 85.31 233 LYS A N 1
ATOM 1874 C CA . LYS A 1 233 ? -15.918 12.242 4.428 1.00 85.31 233 LYS A CA 1
ATOM 1875 C C . LYS A 1 233 ? -15.077 12.549 3.186 1.00 85.31 233 LYS A C 1
ATOM 1877 O O . LYS A 1 233 ? -14.031 11.939 3.003 1.00 85.31 233 LYS A O 1
ATOM 1882 N N . SER A 1 234 ? -15.508 13.504 2.360 1.00 88.06 234 SER A N 1
ATOM 1883 C CA . SER A 1 234 ? -14.764 13.919 1.165 1.00 88.06 234 SER A CA 1
ATOM 1884 C C . SER A 1 234 ? -13.383 14.483 1.500 1.00 88.06 234 SER A C 1
ATOM 1886 O O . SER A 1 234 ? -12.445 14.223 0.760 1.00 88.06 234 SER A O 1
ATOM 1888 N N . GLN A 1 235 ? -13.236 15.186 2.628 1.00 88.81 235 GLN A N 1
ATOM 1889 C CA . GLN A 1 235 ? -11.944 15.714 3.077 1.00 88.81 235 GLN A CA 1
ATOM 1890 C C . GLN A 1 235 ? -11.011 14.584 3.515 1.00 88.81 235 GLN A C 1
ATOM 1892 O O . GLN A 1 235 ? -9.861 14.559 3.095 1.00 88.81 235 GLN A O 1
ATOM 1897 N N . ARG A 1 236 ? -11.518 13.602 4.278 1.00 87.00 236 ARG A N 1
ATOM 1898 C CA . ARG A 1 236 ? -10.739 12.405 4.649 1.00 87.00 236 ARG A CA 1
ATOM 1899 C C . ARG A 1 236 ? -10.255 11.643 3.420 1.00 87.00 236 ARG A C 1
ATOM 1901 O O . ARG A 1 236 ? -9.067 11.384 3.284 1.00 87.00 236 ARG A O 1
ATOM 1908 N N . LEU A 1 237 ? -11.173 11.366 2.492 1.00 89.69 237 LEU A N 1
ATOM 190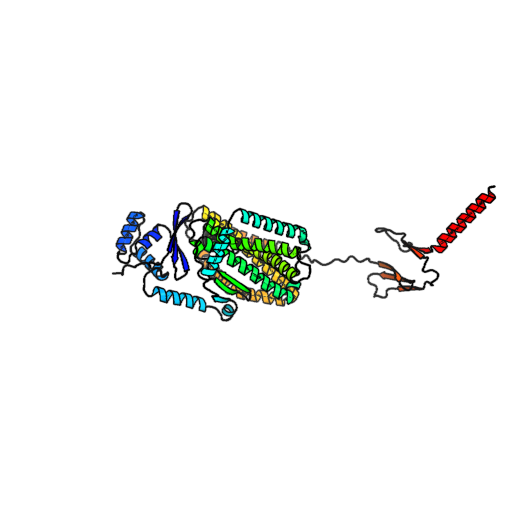9 C CA . LEU A 1 237 ? -10.852 10.683 1.241 1.00 89.69 237 LEU A CA 1
ATOM 1910 C C . LEU A 1 237 ? -9.848 11.471 0.397 1.00 89.69 237 LEU A C 1
ATOM 1912 O O . LEU A 1 237 ? -8.951 10.863 -0.170 1.00 89.69 237 LEU A O 1
ATOM 1916 N N . ALA A 1 238 ? -9.961 12.799 0.334 1.00 90.12 238 ALA A N 1
ATOM 1917 C CA . ALA A 1 238 ? -9.018 13.637 -0.400 1.00 90.12 238 ALA A CA 1
ATOM 1918 C C . ALA A 1 238 ? -7.604 13.581 0.197 1.00 90.12 238 ALA A C 1
ATOM 1920 O O . ALA A 1 238 ? -6.642 13.507 -0.561 1.00 90.12 238 ALA A O 1
ATOM 1921 N N . VAL A 1 239 ? -7.469 13.560 1.529 1.00 89.25 239 VAL A N 1
ATOM 1922 C CA . VAL A 1 239 ? -6.165 13.368 2.186 1.00 89.25 239 VAL A CA 1
ATOM 1923 C C . VAL A 1 239 ? -5.598 12.001 1.841 1.00 89.25 239 VAL A C 1
ATOM 1925 O O . VAL A 1 239 ? -4.471 11.937 1.370 1.00 89.25 239 VAL A O 1
ATOM 1928 N N . THR A 1 240 ? -6.367 10.924 2.011 1.00 87.94 240 THR A N 1
ATOM 1929 C CA . THR A 1 240 ? -5.909 9.553 1.722 1.00 87.94 240 THR A CA 1
ATOM 1930 C C . THR A 1 240 ? -5.628 9.332 0.228 1.00 87.94 240 THR A C 1
ATOM 1932 O O . THR A 1 240 ? -4.784 8.524 -0.139 1.00 87.94 240 THR A O 1
ATOM 1935 N N . TRP A 1 241 ? -6.293 10.074 -0.658 1.00 91.44 241 TRP A N 1
ATOM 1936 C CA . TRP A 1 241 ? -6.062 10.033 -2.104 1.00 91.44 241 TRP A CA 1
ATOM 1937 C C . TRP A 1 241 ? -4.829 10.828 -2.554 1.00 91.44 241 TRP A C 1
ATOM 1939 O O . TRP A 1 241 ? -4.268 10.539 -3.609 1.00 91.44 241 TRP A O 1
ATOM 1949 N N . ALA A 1 242 ? -4.390 11.814 -1.770 1.00 91.38 242 ALA A N 1
ATOM 1950 C CA . ALA A 1 242 ? -3.351 12.762 -2.162 1.00 91.38 242 ALA A CA 1
ATOM 1951 C C . ALA A 1 242 ? -2.023 12.096 -2.562 1.00 91.38 242 ALA A C 1
ATOM 1953 O O . ALA A 1 242 ? -1.473 12.428 -3.611 1.00 91.38 242 ALA A O 1
ATOM 1954 N N . GLY A 1 243 ? -1.532 11.148 -1.758 1.00 90.06 243 GLY A N 1
ATOM 1955 C CA . GLY A 1 243 ? -0.303 10.400 -2.037 1.00 90.06 243 GLY A CA 1
ATOM 1956 C C . GLY A 1 243 ? -0.385 9.607 -3.343 1.00 90.06 243 GLY A C 1
ATOM 1957 O O . GLY A 1 243 ? 0.388 9.886 -4.265 1.00 90.06 243 GLY A O 1
ATOM 1958 N N . PRO A 1 244 ? -1.360 8.687 -3.492 1.00 92.06 244 PRO A N 1
ATOM 1959 C CA . PRO A 1 244 ? -1.575 7.952 -4.738 1.00 92.06 244 PRO A CA 1
ATOM 1960 C C . PRO A 1 244 ? -1.777 8.846 -5.971 1.00 92.06 244 PRO A C 1
ATOM 1962 O O . PRO A 1 244 ? -1.248 8.544 -7.041 1.00 92.06 244 PRO A O 1
ATOM 1965 N N . ALA A 1 245 ? -2.494 9.966 -5.838 1.00 92.31 245 ALA A N 1
ATOM 1966 C CA . ALA A 1 245 ? -2.704 10.919 -6.928 1.00 92.31 245 ALA A CA 1
ATOM 1967 C C . ALA A 1 245 ? -1.405 11.618 -7.357 1.00 92.31 245 ALA A C 1
ATOM 1969 O O . ALA A 1 245 ? -1.126 11.728 -8.551 1.00 92.31 245 ALA A O 1
ATOM 1970 N N . MET A 1 246 ? -0.588 12.060 -6.395 1.00 92.81 246 MET A N 1
ATOM 1971 C CA . MET A 1 246 ? 0.718 12.658 -6.679 1.00 92.81 246 MET A CA 1
ATOM 1972 C C . MET A 1 246 ? 1.664 11.640 -7.317 1.00 92.81 246 MET A C 1
ATOM 1974 O O . MET A 1 246 ? 2.387 11.964 -8.255 1.00 92.81 246 MET A O 1
ATOM 1978 N N . GLN A 1 247 ? 1.619 10.391 -6.859 1.00 93.69 247 GLN A N 1
ATOM 1979 C CA . GLN A 1 247 ? 2.408 9.303 -7.423 1.00 93.69 247 GLN A CA 1
ATOM 1980 C C . GLN A 1 247 ? 2.001 8.975 -8.869 1.00 93.69 247 GLN A C 1
ATOM 1982 O O . GLN A 1 247 ? 2.874 8.782 -9.712 1.00 93.69 247 GLN A O 1
ATOM 1987 N N . LEU A 1 248 ? 0.699 8.980 -9.182 1.00 93.88 248 LEU A N 1
ATOM 1988 C CA . LEU A 1 248 ? 0.171 8.870 -10.550 1.00 93.88 248 LEU A CA 1
ATOM 1989 C C . LEU A 1 248 ? 0.657 10.010 -11.452 1.00 93.88 248 LEU A C 1
ATOM 1991 O O . LEU A 1 248 ? 1.053 9.788 -12.596 1.00 93.88 248 LEU A O 1
ATOM 1995 N N . PHE A 1 249 ? 0.634 11.236 -10.937 1.00 94.38 249 PHE A N 1
ATOM 1996 C CA . PHE A 1 249 ? 1.099 12.404 -11.674 1.00 94.38 249 PHE A CA 1
ATOM 1997 C C . PHE A 1 249 ? 2.614 12.351 -11.923 1.00 94.38 249 PHE A C 1
ATOM 1999 O O . PHE A 1 249 ? 3.065 12.571 -13.047 1.00 94.38 249 PHE A O 1
ATOM 2006 N N . LEU A 1 250 ? 3.397 11.971 -10.909 1.00 94.44 250 LEU A N 1
ATOM 2007 C CA . LEU A 1 250 ? 4.839 11.758 -11.026 1.00 94.44 250 LEU A CA 1
ATOM 2008 C C . LEU A 1 250 ? 5.168 10.646 -12.029 1.00 94.44 250 LEU A C 1
ATOM 2010 O O . LEU A 1 250 ? 6.076 10.805 -12.838 1.00 94.44 250 LEU A O 1
ATOM 2014 N N . PHE A 1 251 ? 4.416 9.545 -12.004 1.00 94.06 251 PHE A N 1
ATOM 2015 C CA . PHE A 1 251 ? 4.530 8.454 -12.969 1.00 94.06 251 PHE A CA 1
ATOM 2016 C C . PHE A 1 251 ? 4.337 8.946 -14.408 1.00 94.06 251 PHE A C 1
ATOM 2018 O O . PHE A 1 251 ? 5.156 8.660 -15.279 1.00 94.06 251 PHE A O 1
ATOM 2025 N N . ALA A 1 252 ? 3.300 9.746 -14.649 1.00 95.12 252 ALA A N 1
ATOM 2026 C CA . ALA A 1 252 ? 3.022 10.293 -15.970 1.00 95.12 252 ALA A CA 1
ATOM 2027 C C . ALA A 1 252 ? 4.112 11.261 -16.454 1.00 95.12 252 ALA A C 1
ATOM 2029 O O . ALA A 1 252 ? 4.560 11.163 -17.597 1.00 95.12 252 ALA A O 1
ATOM 2030 N N . ILE A 1 253 ? 4.586 12.150 -15.575 1.00 95.19 253 ILE A N 1
ATOM 2031 C CA . ILE A 1 253 ? 5.708 13.048 -15.878 1.00 95.19 253 ILE A CA 1
ATOM 2032 C C . ILE A 1 253 ? 6.974 12.246 -16.181 1.00 95.19 253 ILE A C 1
ATOM 2034 O O . ILE A 1 253 ? 7.673 12.573 -17.135 1.00 95.19 253 ILE A O 1
ATOM 2038 N N . ALA A 1 254 ? 7.262 11.194 -15.412 1.00 93.62 254 ALA A N 1
ATOM 2039 C CA . ALA A 1 254 ? 8.438 10.358 -15.623 1.00 93.62 254 ALA A CA 1
ATOM 2040 C C . ALA A 1 254 ? 8.415 9.675 -16.997 1.00 93.62 254 ALA A C 1
ATOM 2042 O O . ALA A 1 254 ? 9.437 9.668 -17.676 1.00 93.62 254 ALA A O 1
ATOM 2043 N N . ILE A 1 255 ? 7.252 9.197 -17.453 1.00 92.88 255 ILE A N 1
ATOM 2044 C CA . ILE A 1 255 ? 7.095 8.621 -18.798 1.00 92.88 255 ILE A CA 1
ATOM 2045 C C . ILE A 1 255 ? 7.335 9.673 -19.878 1.00 92.88 255 ILE A C 1
ATOM 2047 O O . ILE A 1 255 ? 8.093 9.434 -20.816 1.00 92.88 255 ILE A O 1
ATOM 2051 N N . ILE A 1 256 ? 6.707 10.845 -19.755 1.00 93.12 256 ILE A N 1
ATOM 2052 C CA . ILE A 1 256 ? 6.869 11.927 -20.734 1.00 93.12 256 ILE A CA 1
ATOM 2053 C C . ILE A 1 256 ? 8.338 12.359 -20.790 1.00 93.12 256 ILE A C 1
ATOM 2055 O O . ILE A 1 256 ? 8.919 12.457 -21.866 1.00 93.12 256 ILE A O 1
ATOM 2059 N N . PHE A 1 257 ? 8.970 12.550 -19.634 1.00 92.94 257 PHE A N 1
ATOM 2060 C CA . PHE A 1 257 ? 10.371 12.941 -19.541 1.00 92.94 257 PHE A CA 1
ATOM 2061 C C . PHE A 1 257 ? 11.312 11.861 -20.091 1.00 92.94 257 PHE A C 1
ATOM 2063 O O . PHE A 1 257 ? 12.257 12.172 -20.814 1.00 92.94 257 PHE A O 1
ATOM 2070 N N . TRP A 1 258 ? 11.019 10.585 -19.838 1.00 90.44 258 TRP A N 1
ATOM 2071 C CA . TRP A 1 258 ? 11.735 9.465 -20.444 1.00 90.44 258 TRP A CA 1
ATOM 2072 C C . TRP A 1 258 ? 11.645 9.491 -21.978 1.00 90.44 258 TRP A C 1
ATOM 2074 O O . TRP A 1 258 ? 12.639 9.252 -22.654 1.00 90.44 258 TRP A O 1
ATOM 2084 N N . ARG A 1 259 ? 10.491 9.859 -22.547 1.00 89.50 259 ARG A N 1
ATOM 2085 C CA . ARG A 1 259 ? 10.316 9.978 -24.006 1.00 89.50 259 ARG A CA 1
ATOM 2086 C C . ARG A 1 259 ? 10.995 11.187 -24.634 1.00 89.50 259 ARG A C 1
ATOM 2088 O O . ARG A 1 259 ? 11.303 11.139 -25.820 1.00 89.50 259 ARG A O 1
ATOM 2095 N N . LEU A 1 260 ? 11.189 12.257 -23.872 1.00 90.31 260 LEU A N 1
ATOM 2096 C CA . LEU A 1 260 ? 11.835 13.482 -24.349 1.00 90.31 260 LEU A CA 1
ATOM 2097 C C . LEU A 1 260 ? 13.362 13.448 -24.202 1.00 90.31 260 LEU A C 1
ATOM 2099 O O . LEU A 1 260 ? 14.055 14.254 -24.817 1.00 90.31 260 LEU A O 1
ATOM 2103 N N . THR A 1 261 ? 13.891 12.546 -23.376 1.00 90.50 261 THR A N 1
ATOM 2104 C CA . THR A 1 261 ? 15.327 12.439 -23.102 1.00 90.50 261 THR A CA 1
ATOM 2105 C C . THR A 1 261 ? 16.007 11.424 -24.016 1.00 90.50 261 THR A C 1
ATOM 2107 O O . THR A 1 261 ? 15.402 10.458 -24.473 1.00 90.50 261 THR A O 1
ATOM 2110 N N . VAL A 1 262 ? 17.297 11.643 -24.281 1.00 88.56 262 VAL A N 1
ATOM 2111 C CA . VAL A 1 262 ? 18.100 10.765 -25.140 1.00 88.56 262 VAL A CA 1
ATOM 2112 C C . VAL A 1 262 ? 18.361 9.433 -24.432 1.00 88.56 262 VAL A C 1
ATOM 2114 O O . VAL A 1 262 ? 18.783 9.411 -23.270 1.00 88.56 262 VAL A O 1
ATOM 2117 N N . ILE A 1 263 ? 18.124 8.330 -25.143 1.00 85.81 263 ILE A N 1
ATOM 2118 C CA . ILE A 1 263 ? 18.339 6.960 -24.657 1.00 85.81 263 ILE A CA 1
ATOM 2119 C C . ILE A 1 263 ? 19.801 6.788 -24.218 1.00 85.81 263 ILE A C 1
ATOM 2121 O O . ILE A 1 263 ? 20.718 7.227 -24.909 1.00 85.81 263 ILE A O 1
ATOM 2125 N N . GLY A 1 264 ? 20.015 6.159 -23.059 1.00 79.12 264 GLY A N 1
ATOM 2126 C CA . GLY A 1 264 ? 21.351 5.898 -22.504 1.00 79.12 264 GLY A CA 1
ATOM 2127 C C . GLY A 1 264 ? 21.963 7.061 -21.716 1.00 79.12 264 GLY A C 1
ATOM 2128 O O . GLY A 1 264 ? 23.079 6.946 -21.217 1.00 79.12 264 GLY A O 1
ATOM 2129 N N . THR A 1 265 ? 21.254 8.184 -21.566 1.00 86.75 265 THR A N 1
ATOM 2130 C CA . THR A 1 265 ? 21.673 9.253 -20.646 1.00 86.75 265 THR A CA 1
ATOM 2131 C C . THR A 1 265 ? 21.210 8.967 -19.216 1.00 86.75 265 THR A C 1
ATOM 2133 O O . THR A 1 265 ? 20.131 8.413 -19.004 1.00 86.75 265 THR A O 1
ATOM 2136 N N . PHE A 1 266 ? 21.974 9.408 -18.210 1.00 85.44 266 PHE A N 1
ATOM 2137 C CA . PHE A 1 266 ? 21.601 9.233 -16.798 1.00 85.44 266 PHE A CA 1
ATOM 2138 C C . PHE A 1 266 ? 20.187 9.765 -16.455 1.00 85.44 266 PHE A C 1
ATOM 2140 O O . PHE A 1 266 ? 19.439 9.057 -15.781 1.00 85.44 266 PHE A O 1
ATOM 2147 N N . PRO A 1 267 ? 19.737 10.944 -16.946 1.00 87.56 267 PRO A N 1
ATOM 2148 C CA . PRO A 1 267 ? 18.362 11.401 -16.727 1.00 87.56 267 PRO A CA 1
ATOM 2149 C C . PRO A 1 267 ? 17.303 10.481 -17.345 1.00 87.56 267 PRO A C 1
ATOM 2151 O O . PRO A 1 267 ? 16.246 10.286 -16.744 1.00 87.56 267 PRO A O 1
ATOM 2154 N N . ASN A 1 268 ? 17.584 9.898 -18.516 1.00 87.81 268 ASN A N 1
ATOM 2155 C CA . ASN A 1 268 ? 16.696 8.927 -19.153 1.00 87.81 268 ASN A CA 1
ATOM 2156 C C . ASN A 1 268 ? 16.584 7.650 -18.305 1.00 87.81 268 ASN A C 1
ATOM 2158 O O . ASN A 1 268 ? 15.478 7.178 -18.047 1.00 87.81 268 ASN A O 1
ATOM 2162 N N . GLU A 1 269 ? 17.704 7.139 -17.789 1.00 84.06 269 GLU A N 1
ATOM 2163 C CA . GLU A 1 269 ? 17.712 5.969 -16.904 1.00 84.06 269 GLU A CA 1
ATOM 2164 C C . GLU A 1 269 ? 16.935 6.209 -15.606 1.00 84.06 269 GLU A C 1
ATOM 2166 O O . GLU A 1 269 ? 16.112 5.378 -15.218 1.00 84.06 269 GLU A O 1
ATOM 2171 N N . VAL A 1 270 ? 17.138 7.360 -14.957 1.00 87.19 270 VAL A N 1
ATOM 2172 C CA . VAL A 1 270 ? 16.390 7.737 -13.747 1.00 87.19 270 VAL A CA 1
ATOM 2173 C C . VAL A 1 270 ? 14.891 7.807 -14.044 1.00 87.19 270 VAL A C 1
ATOM 2175 O O . VAL A 1 270 ? 14.095 7.247 -13.296 1.00 87.19 270 VAL A O 1
ATOM 2178 N N . ALA A 1 271 ? 14.482 8.424 -15.156 1.00 89.56 271 ALA A N 1
ATOM 2179 C CA . ALA A 1 271 ? 13.075 8.514 -15.549 1.00 89.56 271 ALA A CA 1
ATOM 2180 C C . ALA A 1 271 ? 12.442 7.136 -15.815 1.00 89.56 271 ALA A C 1
ATOM 2182 O O . ALA A 1 271 ? 11.316 6.865 -15.380 1.00 89.56 271 ALA A O 1
ATOM 2183 N N . ARG A 1 272 ? 13.192 6.237 -16.468 1.00 86.50 272 ARG A N 1
ATOM 2184 C CA . ARG A 1 272 ? 12.806 4.835 -16.685 1.00 86.50 272 ARG A CA 1
ATOM 2185 C C . ARG A 1 272 ? 12.596 4.116 -15.352 1.00 86.50 272 ARG A C 1
ATOM 2187 O O . ARG A 1 272 ? 11.556 3.493 -15.147 1.00 86.50 272 ARG A O 1
ATOM 2194 N N . ILE A 1 273 ? 13.545 4.246 -14.424 1.00 86.56 273 ILE A N 1
ATOM 2195 C CA . ILE A 1 273 ? 13.483 3.611 -13.100 1.00 86.56 273 ILE A CA 1
ATOM 2196 C C . ILE A 1 273 ? 12.322 4.172 -12.274 1.00 86.56 273 ILE A C 1
ATOM 2198 O O . ILE A 1 273 ? 11.563 3.384 -11.712 1.00 86.56 273 ILE A O 1
ATOM 2202 N N . ILE A 1 274 ? 12.119 5.495 -12.240 1.00 90.12 274 ILE A N 1
ATOM 2203 C CA . ILE A 1 274 ? 10.961 6.110 -11.568 1.00 90.12 274 ILE A CA 1
ATOM 2204 C C . ILE A 1 274 ? 9.666 5.525 -12.121 1.00 90.12 274 ILE A C 1
ATOM 2206 O O . ILE A 1 274 ? 8.800 5.141 -11.342 1.00 90.12 274 ILE A O 1
ATOM 2210 N N . THR A 1 275 ? 9.541 5.411 -13.444 1.00 89.56 275 THR A N 1
ATOM 2211 C CA . THR A 1 275 ? 8.342 4.857 -14.086 1.00 89.56 275 THR A CA 1
ATOM 2212 C C . THR A 1 275 ? 8.063 3.434 -13.605 1.00 89.56 275 THR A C 1
ATOM 2214 O O . THR A 1 275 ? 6.961 3.136 -13.148 1.00 89.56 275 THR A O 1
ATOM 2217 N N . VAL A 1 276 ? 9.071 2.563 -13.640 1.00 86.38 276 VAL A N 1
ATOM 2218 C CA . VAL A 1 276 ? 8.946 1.150 -13.251 1.00 86.38 276 VAL A CA 1
ATOM 2219 C C . VAL A 1 276 ? 8.633 1.015 -11.763 1.00 86.38 276 VAL A C 1
ATOM 2221 O O . VAL A 1 276 ? 7.712 0.294 -11.378 1.00 86.38 276 VAL A O 1
ATOM 2224 N N . VAL A 1 277 ? 9.366 1.737 -10.913 1.00 86.38 277 VAL A N 1
ATOM 2225 C CA . VAL A 1 277 ? 9.164 1.707 -9.462 1.00 86.38 277 VAL A CA 1
ATOM 2226 C C . VAL A 1 277 ? 7.785 2.253 -9.110 1.00 86.38 277 VAL A C 1
ATOM 2228 O O . VAL A 1 277 ? 7.078 1.619 -8.327 1.00 86.38 277 VAL A O 1
ATOM 2231 N N . CYS A 1 278 ? 7.360 3.372 -9.704 1.00 90.31 278 CYS A N 1
ATOM 2232 C CA . CYS A 1 278 ? 6.009 3.906 -9.541 1.00 90.31 278 CYS A CA 1
ATOM 2233 C C . CYS A 1 278 ? 4.960 2.887 -9.971 1.00 90.31 278 CYS A C 1
ATOM 2235 O O . CYS A 1 278 ? 4.051 2.633 -9.195 1.00 90.31 278 CYS A O 1
ATOM 2237 N N . TRP A 1 279 ? 5.097 2.263 -11.143 1.00 87.12 279 TRP A N 1
ATOM 2238 C CA . TRP A 1 279 ? 4.148 1.258 -11.626 1.00 87.12 279 TRP A CA 1
ATOM 2239 C C . TRP A 1 279 ? 3.964 0.118 -10.619 1.00 87.12 279 TRP A C 1
ATOM 2241 O O . TRP A 1 279 ? 2.846 -0.173 -10.194 1.00 87.12 279 TRP A O 1
ATOM 2251 N N . VAL A 1 280 ? 5.071 -0.478 -10.168 1.00 85.44 280 VAL A N 1
ATOM 2252 C CA . VAL A 1 280 ? 5.048 -1.596 -9.217 1.00 85.44 280 VAL A CA 1
ATOM 2253 C C . VAL A 1 280 ? 4.478 -1.161 -7.867 1.00 85.44 280 VAL A C 1
ATOM 2255 O O . VAL A 1 280 ? 3.561 -1.794 -7.347 1.00 85.44 280 VAL A O 1
ATOM 2258 N N . THR A 1 281 ? 4.989 -0.072 -7.292 1.00 85.56 281 THR A N 1
ATOM 2259 C CA . THR A 1 281 ? 4.538 0.414 -5.976 1.00 85.56 281 THR A CA 1
ATOM 2260 C C . THR A 1 281 ? 3.078 0.855 -6.001 1.00 85.56 281 THR A C 1
ATOM 2262 O O . THR A 1 281 ? 2.356 0.604 -5.041 1.00 85.56 281 THR A O 1
ATOM 2265 N N . MET A 1 282 ? 2.604 1.418 -7.111 1.00 88.38 282 MET A N 1
ATOM 2266 C CA . MET A 1 282 ? 1.213 1.807 -7.300 1.00 88.38 282 MET A CA 1
ATOM 2267 C C . MET A 1 282 ? 0.277 0.592 -7.313 1.00 88.38 282 MET A C 1
ATOM 2269 O O . MET A 1 282 ? -0.752 0.625 -6.641 1.00 88.38 282 MET A O 1
ATOM 2273 N N . LEU A 1 283 ? 0.647 -0.515 -7.969 1.00 87.06 283 LEU A N 1
ATOM 2274 C CA . LEU A 1 283 ? -0.144 -1.757 -7.935 1.00 87.06 283 LEU A CA 1
ATOM 2275 C C . LEU A 1 283 ? -0.357 -2.276 -6.505 1.00 87.06 283 LEU A C 1
ATOM 2277 O O . LEU A 1 283 ? -1.436 -2.775 -6.179 1.00 87.06 283 LEU A O 1
ATOM 2281 N N . PHE A 1 284 ? 0.648 -2.134 -5.637 1.00 84.12 284 PHE A N 1
ATOM 2282 C CA . PHE A 1 284 ? 0.522 -2.494 -4.225 1.00 84.12 284 PHE A CA 1
ATOM 2283 C C . PHE A 1 284 ? -0.237 -1.434 -3.418 1.00 84.12 284 PHE A C 1
ATOM 2285 O O . PHE A 1 284 ? -1.138 -1.800 -2.664 1.00 84.12 284 PHE A O 1
ATOM 2292 N N . ASN A 1 285 ? 0.066 -0.144 -3.594 1.00 85.75 285 ASN A N 1
ATOM 2293 C CA . ASN A 1 285 ? -0.562 0.952 -2.848 1.00 85.75 285 ASN A CA 1
ATOM 2294 C C . ASN A 1 285 ? -2.065 1.039 -3.107 1.00 85.75 285 ASN A C 1
ATOM 2296 O O . ASN A 1 285 ? -2.834 1.229 -2.170 1.00 85.75 285 ASN A O 1
ATOM 2300 N N . PHE A 1 286 ? -2.506 0.818 -4.345 1.00 88.06 286 PHE A N 1
ATOM 2301 C CA . PHE A 1 286 ? -3.924 0.801 -4.705 1.00 88.06 286 PHE A CA 1
ATOM 2302 C C . PHE A 1 286 ? -4.658 -0.469 -4.270 1.00 88.06 286 PHE A C 1
ATOM 2304 O O . PHE A 1 286 ? -5.888 -0.511 -4.322 1.00 88.06 286 PHE A O 1
ATOM 2311 N N . ASN A 1 287 ? -3.944 -1.505 -3.828 1.00 89.31 287 ASN A N 1
ATOM 2312 C CA . ASN A 1 287 ? -4.562 -2.756 -3.431 1.00 89.31 287 ASN A CA 1
ATOM 2313 C C . ASN A 1 287 ? -5.256 -2.624 -2.057 1.00 89.31 287 ASN A C 1
ATOM 2315 O O . ASN A 1 287 ? -4.577 -2.542 -1.029 1.00 89.31 287 ASN A O 1
ATOM 2319 N N . PRO A 1 288 ? -6.598 -2.712 -1.981 1.00 88.81 288 PRO A N 1
ATOM 2320 C CA . PRO A 1 288 ? -7.332 -2.520 -0.728 1.00 88.81 288 PRO A CA 1
ATOM 2321 C C . PRO A 1 288 ? -7.176 -3.679 0.276 1.00 88.81 288 PRO A C 1
ATOM 2323 O O . PRO A 1 288 ? -7.625 -3.599 1.426 1.00 88.81 288 PRO A O 1
ATOM 2326 N N . LEU A 1 289 ? -6.577 -4.795 -0.145 1.00 88.06 289 LEU A N 1
ATOM 2327 C CA . LEU A 1 289 ? -6.397 -6.000 0.666 1.00 88.06 289 LEU A CA 1
ATOM 2328 C C . LEU A 1 289 ? -5.083 -5.958 1.466 1.00 88.06 289 LEU A C 1
ATOM 2330 O O . LEU A 1 289 ? -4.941 -6.652 2.481 1.00 88.06 289 LEU A O 1
ATOM 2334 N N . ILE A 1 290 ? -4.141 -5.104 1.060 1.00 78.56 290 ILE A N 1
ATOM 2335 C CA . ILE A 1 290 ? -2.892 -4.819 1.775 1.00 78.56 290 ILE A CA 1
ATOM 2336 C C . ILE A 1 290 ? -3.081 -3.527 2.576 1.00 78.56 290 ILE A C 1
ATOM 2338 O O . ILE A 1 290 ? -3.792 -2.637 2.142 1.00 78.56 290 ILE A O 1
ATOM 2342 N N . LYS A 1 291 ? -2.481 -3.414 3.770 1.00 77.88 291 LYS A N 1
ATOM 2343 C CA . LYS A 1 291 ? -2.587 -2.207 4.615 1.00 77.88 291 LYS A CA 1
ATOM 2344 C C . LYS A 1 291 ? -1.719 -1.057 4.074 1.00 77.88 291 LYS A C 1
ATOM 2346 O O . LYS A 1 291 ? -0.756 -0.668 4.725 1.00 77.88 291 LYS A O 1
ATOM 2351 N N . LEU A 1 292 ? -2.065 -0.575 2.891 1.00 83.81 292 LEU A N 1
ATOM 2352 C CA . LEU A 1 292 ? -1.498 0.593 2.217 1.00 83.81 292 LEU A CA 1
ATOM 2353 C C . LEU A 1 292 ? -2.632 1.601 1.952 1.00 83.81 292 LEU A C 1
ATOM 2355 O O . LEU A 1 292 ? -3.742 1.423 2.469 1.00 83.81 292 LEU A O 1
ATOM 2359 N N . ASP A 1 293 ? -2.389 2.649 1.171 1.00 85.69 293 ASP A N 1
ATOM 2360 C CA . ASP A 1 293 ? -3.346 3.754 0.998 1.00 85.69 293 ASP A 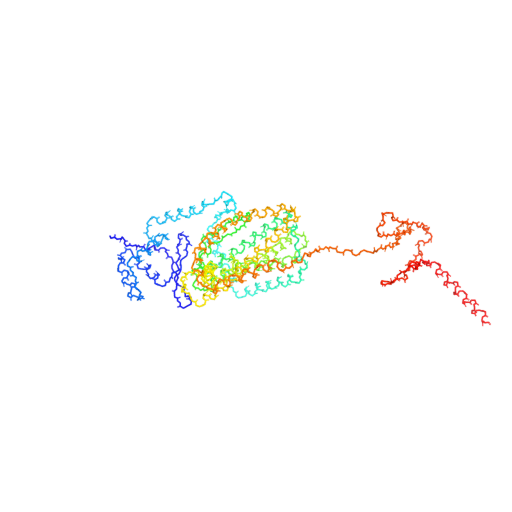CA 1
ATOM 2361 C C . ASP A 1 293 ? -4.689 3.304 0.433 1.00 85.69 293 ASP A C 1
ATOM 2363 O O . ASP A 1 293 ? -5.730 3.754 0.898 1.00 85.69 293 ASP A O 1
ATOM 2367 N N . GLY A 1 294 ? -4.710 2.330 -0.479 1.00 87.38 294 GLY A N 1
ATOM 2368 C CA . GLY A 1 294 ? -5.936 1.747 -1.024 1.00 87.38 294 GLY A CA 1
ATOM 2369 C C . GLY A 1 294 ? -6.812 1.086 0.044 1.00 87.38 294 GLY A C 1
ATOM 2370 O O . GLY A 1 294 ? -8.042 1.147 -0.026 1.00 87.38 294 GLY A O 1
ATOM 2371 N N . TYR A 1 295 ? -6.209 0.501 1.085 1.00 89.12 295 TYR A N 1
ATOM 2372 C CA . TYR A 1 295 ? -6.960 -0.025 2.227 1.00 89.12 295 TYR A CA 1
ATOM 2373 C C . TYR A 1 295 ? -7.550 1.093 3.080 1.00 89.12 295 TYR A C 1
ATOM 2375 O O . TYR A 1 295 ? -8.701 0.979 3.509 1.00 89.12 295 TYR A O 1
ATOM 2383 N N . TYR A 1 296 ? -6.789 2.157 3.339 1.00 85.75 296 TYR A N 1
ATOM 2384 C CA . TYR A 1 296 ? -7.292 3.300 4.098 1.00 85.75 296 TYR A CA 1
ATOM 2385 C C . TYR A 1 296 ? -8.369 4.054 3.312 1.00 85.75 296 TYR A C 1
ATOM 2387 O O . TYR A 1 296 ? -9.397 4.391 3.889 1.00 85.75 296 TYR A O 1
ATOM 2395 N N . LEU A 1 297 ? -8.230 4.168 1.989 1.00 89.31 297 LEU A N 1
ATOM 2396 C CA . LEU A 1 297 ? -9.234 4.741 1.097 1.00 89.31 297 LEU A CA 1
ATOM 2397 C C . LEU A 1 297 ? -10.536 3.934 1.146 1.00 89.31 297 LEU A C 1
ATOM 2399 O O . LEU A 1 297 ? -11.613 4.507 1.295 1.00 89.31 297 LEU A O 1
ATOM 2403 N N . LEU A 1 298 ? -10.451 2.597 1.103 1.00 90.69 298 LEU A N 1
ATOM 2404 C CA . LEU A 1 298 ? -11.618 1.729 1.274 1.00 90.69 298 LEU A CA 1
ATOM 2405 C C . LEU A 1 298 ? -12.214 1.852 2.687 1.00 90.69 298 LEU A C 1
ATOM 2407 O O . LEU A 1 298 ? -13.431 1.921 2.844 1.00 90.69 298 LEU A O 1
ATOM 2411 N N . SER A 1 299 ? -11.370 1.883 3.719 1.00 87.44 299 SER A N 1
ATOM 2412 C CA . SER A 1 299 ? -11.778 2.037 5.120 1.00 87.44 299 SER A CA 1
ATOM 2413 C C . SER A 1 299 ? -12.539 3.348 5.344 1.00 87.44 299 SER A C 1
ATOM 2415 O O . SER A 1 299 ? -13.586 3.340 5.994 1.00 87.44 299 SER A O 1
ATOM 2417 N N . ASP A 1 300 ? -12.053 4.450 4.773 1.00 87.19 300 ASP A N 1
ATOM 2418 C CA . ASP A 1 300 ? -12.678 5.771 4.820 1.00 87.19 300 ASP A CA 1
ATOM 2419 C C . ASP A 1 300 ? -13.937 5.829 3.954 1.00 87.19 300 ASP A C 1
ATOM 2421 O O . ASP A 1 300 ? -14.945 6.401 4.364 1.00 87.19 300 ASP A O 1
ATOM 2425 N N . TRP A 1 301 ? -13.942 5.174 2.789 1.00 88.94 301 TRP A N 1
ATOM 2426 C CA . TRP A 1 301 ? -15.121 5.092 1.925 1.00 88.94 301 TRP A CA 1
ATOM 2427 C C . TRP A 1 301 ? -16.254 4.279 2.555 1.00 88.94 301 TRP A C 1
ATOM 2429 O O . TRP A 1 301 ? -17.430 4.540 2.306 1.00 88.94 301 TRP A O 1
ATOM 2439 N N . VAL A 1 302 ? -15.930 3.317 3.410 1.00 88.56 302 VAL A N 1
ATOM 2440 C CA . VAL A 1 302 ? -16.922 2.518 4.133 1.00 88.56 302 VAL A CA 1
ATOM 2441 C C . VAL A 1 302 ? -17.208 3.081 5.538 1.00 88.56 302 VAL A C 1
ATOM 2443 O O . VAL A 1 302 ? -18.140 2.631 6.197 1.00 88.56 302 VAL A O 1
ATOM 2446 N N . ASP A 1 303 ? -16.467 4.105 5.980 1.00 85.38 303 ASP A N 1
ATOM 2447 C CA . ASP A 1 303 ? -16.550 4.753 7.302 1.00 85.38 303 ASP A CA 1
ATOM 2448 C C . ASP A 1 303 ? -16.295 3.817 8.506 1.00 85.38 303 ASP A C 1
ATOM 2450 O O . ASP A 1 303 ? -16.640 4.129 9.658 1.00 85.38 303 ASP A O 1
ATOM 2454 N N . ILE A 1 304 ? -15.625 2.681 8.266 1.00 84.19 304 ILE A N 1
ATOM 2455 C CA . ILE A 1 304 ? -15.306 1.684 9.293 1.00 84.19 304 ILE A CA 1
ATOM 2456 C C . ILE A 1 304 ? -13.806 1.709 9.627 1.00 84.19 304 ILE A C 1
ATOM 2458 O O . ILE A 1 304 ? -13.016 1.065 8.938 1.00 84.19 304 ILE A O 1
ATOM 2462 N N . PRO A 1 305 ? -13.393 2.334 10.749 1.00 80.88 305 PRO A N 1
ATOM 2463 C CA . PRO A 1 305 ? -11.998 2.332 11.174 1.00 80.88 305 PRO A CA 1
ATOM 2464 C C . PRO A 1 305 ? -11.529 0.911 11.479 1.00 80.88 305 PRO A C 1
ATOM 2466 O O . PRO A 1 305 ? -12.257 0.121 12.101 1.00 80.88 305 PRO A O 1
ATOM 2469 N N . ASN A 1 306 ? -10.274 0.621 11.130 1.00 80.88 306 ASN A N 1
ATOM 2470 C CA . ASN A 1 306 ? -9.637 -0.679 11.347 1.00 80.88 306 ASN A CA 1
ATOM 2471 C C . ASN A 1 306 ? -10.404 -1.852 10.701 1.00 80.88 306 ASN A C 1
ATOM 2473 O O . ASN A 1 306 ? -10.479 -2.943 11.284 1.00 80.88 306 ASN A O 1
ATOM 2477 N N . LEU A 1 307 ? -10.946 -1.628 9.496 1.00 86.75 307 LEU A N 1
ATOM 2478 C CA . LEU A 1 307 ? -11.718 -2.593 8.712 1.00 86.75 307 LEU A CA 1
ATOM 2479 C C . LEU A 1 307 ? -11.095 -3.996 8.706 1.00 86.75 307 LEU A C 1
ATOM 2481 O O . LEU A 1 307 ? -11.786 -4.959 9.030 1.00 86.75 307 LEU A O 1
ATOM 2485 N N . ARG A 1 308 ? -9.789 -4.138 8.439 1.00 85.19 308 ARG A N 1
ATOM 2486 C CA . ARG A 1 308 ? -9.129 -5.455 8.358 1.00 85.19 308 ARG A CA 1
ATOM 2487 C C . ARG A 1 308 ? -9.165 -6.212 9.679 1.00 85.19 308 ARG A C 1
ATOM 2489 O O . ARG A 1 308 ? -9.506 -7.391 9.706 1.00 85.19 308 ARG A O 1
ATOM 2496 N N . ARG A 1 309 ? -8.854 -5.537 10.791 1.00 84.56 309 ARG A N 1
ATOM 2497 C CA . ARG A 1 309 ? -8.846 -6.158 12.127 1.00 84.56 309 ARG A CA 1
ATOM 2498 C C . ARG A 1 309 ? -10.251 -6.605 12.528 1.00 84.56 309 ARG A C 1
ATOM 2500 O O . ARG A 1 309 ? -10.413 -7.726 13.000 1.00 84.56 309 ARG A O 1
ATOM 2507 N N . LYS A 1 310 ? -11.253 -5.743 12.326 1.00 85.75 310 LYS A N 1
ATOM 2508 C CA . LYS A 1 310 ? -12.658 -6.045 12.643 1.00 85.75 310 LYS A CA 1
ATOM 2509 C C . LYS A 1 310 ? -13.206 -7.169 11.767 1.00 85.75 310 LYS A C 1
ATOM 2511 O O . LYS A 1 310 ? -13.795 -8.107 12.294 1.00 85.75 310 LYS A O 1
ATOM 2516 N N . SER A 1 311 ? -12.930 -7.120 10.465 1.00 89.31 311 SER A N 1
ATOM 2517 C CA . SER A 1 311 ? -13.360 -8.138 9.503 1.00 89.31 311 SER A CA 1
ATOM 2518 C C . SER A 1 311 ? -12.760 -9.504 9.823 1.00 89.31 311 SER A C 1
ATOM 2520 O O . SER A 1 311 ? -13.484 -10.490 9.872 1.00 89.31 311 SER A O 1
ATOM 2522 N N . PHE A 1 312 ? -11.459 -9.574 10.130 1.00 87.81 312 PHE A N 1
ATOM 2523 C CA . PHE A 1 312 ? -10.805 -10.830 10.508 1.00 87.81 312 PHE A CA 1
ATOM 2524 C C . PHE A 1 312 ? -11.287 -11.369 11.856 1.00 87.81 312 PHE A C 1
ATOM 2526 O O . PHE A 1 312 ? -11.486 -12.575 11.989 1.00 87.81 312 PHE A O 1
ATOM 2533 N N . ALA A 1 313 ? -11.521 -10.501 12.845 1.00 86.94 313 ALA A N 1
ATOM 2534 C CA . ALA A 1 313 ? -12.097 -10.914 14.122 1.00 86.94 313 ALA A CA 1
ATOM 2535 C C . ALA A 1 313 ? -13.518 -11.474 13.938 1.00 86.94 313 ALA A C 1
ATOM 2537 O O . ALA A 1 313 ? -13.838 -12.541 14.465 1.00 86.94 313 ALA A O 1
ATOM 2538 N N . TYR A 1 314 ? -14.346 -10.795 13.141 1.00 88.69 314 TYR A N 1
ATOM 2539 C CA . TYR A 1 314 ? -15.700 -11.237 12.830 1.00 88.69 314 TYR A CA 1
ATOM 2540 C C . TYR A 1 314 ? -15.702 -12.555 12.050 1.00 88.69 314 TYR A C 1
ATOM 2542 O O . TYR A 1 314 ? -16.358 -13.510 12.462 1.00 88.69 314 TYR A O 1
ATOM 2550 N N . PHE A 1 315 ? -14.915 -12.646 10.977 1.00 89.19 315 PHE A N 1
ATOM 2551 C CA . PHE A 1 315 ? -14.769 -13.859 10.176 1.00 89.19 315 PHE A CA 1
ATOM 2552 C C . PHE A 1 315 ? -14.259 -15.033 11.014 1.00 89.19 315 PHE A C 1
ATOM 2554 O O . PHE A 1 315 ? -14.828 -16.117 10.957 1.00 89.19 315 PHE A O 1
ATOM 2561 N N . GLY A 1 316 ? -13.261 -14.811 11.874 1.00 86.00 316 GLY A N 1
ATOM 2562 C CA . GLY A 1 316 ? -12.767 -15.825 12.802 1.00 86.00 316 GLY A CA 1
ATOM 2563 C C . GLY A 1 316 ? -13.836 -16.303 13.790 1.00 86.00 316 GLY A C 1
ATOM 2564 O O . GLY A 1 316 ? -13.906 -17.496 14.081 1.00 86.00 316 GLY A O 1
ATOM 2565 N N . ASN A 1 317 ? -14.700 -15.410 14.280 1.00 86.31 317 ASN A N 1
ATOM 2566 C CA . ASN A 1 317 ? -15.821 -15.774 15.153 1.00 86.31 317 ASN A CA 1
ATOM 2567 C C . ASN A 1 317 ? -16.906 -16.560 14.405 1.00 86.31 317 ASN A C 1
ATOM 2569 O O . ASN A 1 317 ? -17.423 -17.542 14.937 1.00 86.31 317 ASN A O 1
ATOM 2573 N N . VAL A 1 318 ? -17.224 -16.167 13.168 1.00 86.19 318 VAL A N 1
ATOM 2574 C CA . VAL A 1 318 ? -18.160 -16.894 12.298 1.00 86.19 318 VAL A CA 1
ATOM 2575 C C . VAL A 1 318 ? -17.612 -18.280 11.967 1.00 86.19 318 VAL A C 1
ATOM 2577 O O . VAL A 1 318 ? -18.327 -19.261 12.141 1.00 86.19 318 VAL A O 1
ATOM 2580 N N . PHE A 1 319 ? -16.337 -18.385 11.594 1.00 84.75 319 PHE A N 1
ATOM 2581 C CA . PHE A 1 319 ? -15.662 -19.657 11.342 1.00 84.75 319 PHE A CA 1
ATOM 2582 C C . PHE A 1 319 ? -15.696 -20.559 12.582 1.00 84.75 319 PHE A C 1
ATOM 2584 O O . PHE A 1 319 ? -16.114 -21.713 12.510 1.00 84.75 319 PHE A O 1
ATOM 2591 N N . LYS A 1 320 ? -15.361 -20.017 13.760 1.00 83.38 320 LYS A N 1
ATOM 2592 C CA . LYS A 1 320 ? -15.428 -20.765 15.023 1.00 83.38 320 LYS A CA 1
ATOM 2593 C C . LYS A 1 320 ? -16.842 -21.235 15.367 1.00 83.38 320 LYS A C 1
ATOM 2595 O O . LYS A 1 320 ? -16.995 -22.341 15.868 1.00 83.38 320 LYS A O 1
ATOM 2600 N N . ARG A 1 321 ? -17.875 -20.434 15.101 1.00 81.50 321 ARG A N 1
ATOM 2601 C CA . ARG A 1 321 ? -19.269 -20.800 15.400 1.00 81.50 321 ARG A CA 1
ATOM 2602 C C . ARG A 1 321 ? -19.843 -21.804 14.400 1.00 81.50 321 ARG A C 1
ATOM 2604 O O . ARG A 1 321 ? -20.470 -22.775 14.809 1.00 81.50 321 ARG A O 1
ATOM 2611 N N . VAL A 1 322 ? -19.674 -21.542 13.105 1.00 81.31 322 VAL A N 1
ATOM 2612 C CA . VAL A 1 322 ? -20.325 -22.294 12.020 1.00 81.31 322 VAL A CA 1
ATOM 2613 C C . VAL A 1 322 ? -19.542 -23.558 11.685 1.00 81.31 322 VAL A C 1
ATOM 2615 O O . VAL A 1 322 ? -20.132 -24.631 11.633 1.00 81.31 322 VAL A O 1
ATOM 2618 N N . VAL A 1 323 ? -18.221 -23.440 11.513 1.00 78.88 323 VAL A N 1
ATOM 2619 C CA . VAL A 1 323 ? -17.351 -24.553 11.098 1.00 78.88 323 VAL A CA 1
ATOM 2620 C C . VAL A 1 323 ? -16.889 -25.359 12.312 1.00 78.88 323 VAL A C 1
ATOM 2622 O O . VAL A 1 323 ? -17.054 -26.575 12.348 1.00 78.88 323 VAL A O 1
ATOM 2625 N N . LEU A 1 324 ? -16.362 -24.687 13.346 1.00 74.56 324 LEU A N 1
ATOM 2626 C CA . LEU A 1 324 ? -15.833 -25.366 14.543 1.00 74.56 324 LEU A CA 1
ATOM 2627 C C . LEU A 1 324 ? -16.892 -25.640 15.628 1.00 74.56 324 LEU A C 1
ATOM 2629 O O . LEU A 1 324 ? -16.610 -26.372 16.574 1.00 74.56 324 LEU A O 1
ATOM 2633 N N . GLY A 1 325 ? -18.095 -25.066 15.523 1.00 69.88 325 GLY A N 1
ATOM 2634 C CA . GLY A 1 325 ? -19.196 -25.307 16.460 1.00 69.88 325 GLY A CA 1
ATOM 2635 C C . GLY A 1 325 ? -19.032 -24.713 17.864 1.00 69.88 325 GLY A C 1
ATOM 2636 O O . GLY A 1 325 ? -19.726 -25.154 18.776 1.00 69.88 325 GLY A O 1
ATOM 2637 N N . TRP A 1 326 ? -18.130 -23.751 18.070 1.00 77.81 326 TRP A N 1
ATOM 2638 C CA . TRP A 1 326 ? -17.867 -23.167 19.390 1.00 77.81 326 TRP A CA 1
ATOM 2639 C C . TRP A 1 326 ? -19.057 -22.325 19.895 1.00 77.81 326 TRP A C 1
ATOM 2641 O O . TRP A 1 326 ? -19.642 -21.574 19.104 1.00 77.81 326 TRP A O 1
ATOM 2651 N N . PRO A 1 327 ? -19.387 -22.371 21.205 1.00 73.25 327 PRO A N 1
ATOM 2652 C CA . PRO A 1 327 ? -20.503 -21.630 21.802 1.00 73.25 327 PRO A CA 1
ATOM 2653 C C . PRO A 1 327 ? -20.149 -20.145 22.017 1.00 73.25 327 PRO A C 1
ATOM 2655 O O . PRO A 1 327 ? -20.086 -19.652 23.138 1.00 73.25 327 PRO A O 1
ATOM 2658 N N . ILE A 1 328 ? -19.866 -19.419 20.933 1.00 76.94 328 ILE A N 1
ATOM 2659 C CA . ILE A 1 328 ? -19.533 -17.987 20.973 1.00 76.94 328 ILE A CA 1
ATOM 2660 C C . ILE A 1 328 ? -20.807 -17.169 20.710 1.00 76.94 328 ILE A C 1
ATOM 2662 O O . ILE A 1 328 ? -21.405 -17.356 19.640 1.00 76.94 328 ILE A O 1
ATOM 2666 N N . PRO A 1 329 ? -21.191 -16.218 21.586 1.00 74.19 329 PRO A N 1
ATOM 2667 C CA . PRO A 1 329 ? -22.394 -15.404 21.412 1.00 74.19 329 PRO A CA 1
ATOM 2668 C C . PRO A 1 329 ? -22.340 -14.553 20.137 1.00 74.19 329 PRO A C 1
ATOM 2670 O O . PRO A 1 329 ? -21.277 -14.085 19.715 1.00 74.19 329 PRO A O 1
ATOM 2673 N N . ALA A 1 330 ? -23.491 -14.387 19.478 1.00 72.94 330 ALA A N 1
ATOM 2674 C CA . ALA A 1 330 ? -23.614 -13.556 18.284 1.00 72.94 330 ALA A CA 1
ATOM 2675 C C . ALA A 1 330 ? -23.361 -12.088 18.626 1.00 72.94 330 ALA A C 1
ATOM 2677 O O . ALA A 1 330 ? -24.042 -11.512 19.465 1.00 72.94 330 ALA A O 1
ATOM 2678 N N . GLN A 1 331 ? -22.370 -11.489 17.967 1.00 77.06 331 GLN A N 1
ATOM 2679 C CA . GLN A 1 331 ? -22.108 -10.067 18.113 1.00 77.06 331 GLN A CA 1
ATOM 2680 C C . GLN A 1 331 ? -23.224 -9.292 17.404 1.00 77.06 331 GLN A C 1
ATOM 2682 O O . GLN A 1 331 ? -23.504 -9.559 16.232 1.00 77.06 331 GLN A O 1
ATOM 2687 N N . GLN A 1 332 ? -23.860 -8.361 18.114 1.00 74.19 332 GLN A N 1
ATOM 2688 C CA . GLN A 1 332 ? -24.875 -7.475 17.547 1.00 74.19 332 GLN A CA 1
ATOM 2689 C C . GLN A 1 332 ? -24.182 -6.440 16.650 1.00 74.19 332 GLN A C 1
ATOM 2691 O O . GLN A 1 332 ? -23.469 -5.563 17.133 1.00 74.19 332 GLN A O 1
ATOM 2696 N N . ILE A 1 333 ? -24.323 -6.606 15.336 1.00 80.94 333 ILE A N 1
ATOM 2697 C CA . ILE A 1 333 ? -23.709 -5.771 14.296 1.00 80.94 333 ILE A CA 1
ATOM 2698 C C . ILE A 1 333 ? -24.783 -5.483 13.244 1.00 80.94 333 ILE A C 1
ATOM 2700 O O . ILE A 1 333 ? -25.644 -6.333 12.997 1.00 80.94 333 ILE A O 1
ATOM 2704 N N . SER A 1 334 ? -24.730 -4.309 12.612 1.00 83.81 334 SER A N 1
ATOM 2705 C CA . SER A 1 334 ? -25.653 -3.960 11.529 1.00 83.81 334 SER A CA 1
ATOM 2706 C C . SER A 1 334 ? -25.548 -4.931 10.337 1.00 83.81 334 SER A C 1
ATOM 2708 O O . SER A 1 334 ? -24.513 -5.558 10.083 1.00 83.81 334 SER A O 1
ATOM 2710 N N . THR A 1 335 ? -26.626 -5.058 9.557 1.00 85.62 335 THR A N 1
ATOM 2711 C CA . THR A 1 335 ? -26.665 -5.925 8.363 1.00 85.62 335 THR A CA 1
ATOM 2712 C C . THR A 1 335 ? -25.647 -5.502 7.302 1.00 85.62 335 THR A C 1
ATOM 2714 O O . THR A 1 335 ? -25.030 -6.361 6.666 1.00 85.62 335 THR A O 1
ATOM 2717 N N . ARG A 1 336 ? -25.430 -4.190 7.145 1.00 88.81 336 ARG A N 1
ATOM 2718 C CA . ARG A 1 336 ? -24.435 -3.603 6.240 1.00 88.81 336 ARG A CA 1
ATOM 2719 C C . ARG A 1 336 ? -23.011 -3.976 6.652 1.00 88.81 336 ARG A C 1
ATOM 2721 O O . ARG A 1 336 ? -22.289 -4.567 5.850 1.00 88.81 336 ARG A O 1
ATOM 2728 N N . GLU A 1 337 ? -22.623 -3.695 7.896 1.00 88.06 337 GLU A N 1
ATOM 2729 C CA . GLU A 1 337 ? -21.283 -4.017 8.408 1.00 88.06 337 GLU A CA 1
ATOM 2730 C C . GLU A 1 337 ? -21.001 -5.520 8.343 1.00 88.06 337 GLU A C 1
ATOM 2732 O O . GLU A 1 337 ? -19.906 -5.924 7.964 1.00 88.06 337 GLU A O 1
ATOM 2737 N N . ARG A 1 338 ? -22.001 -6.367 8.631 1.00 88.50 338 ARG A N 1
ATOM 2738 C CA . ARG A 1 338 ? -21.872 -7.823 8.493 1.00 88.50 338 ARG A CA 1
ATOM 2739 C C . ARG A 1 338 ? -21.476 -8.239 7.075 1.00 88.50 338 ARG A C 1
ATOM 2741 O O . ARG A 1 338 ? -20.588 -9.078 6.926 1.00 88.50 338 ARG A O 1
ATOM 2748 N N . ARG A 1 339 ? -22.135 -7.692 6.045 1.00 89.88 339 ARG A N 1
ATOM 2749 C CA . ARG A 1 339 ? -21.812 -8.007 4.641 1.00 89.88 339 ARG A CA 1
ATOM 2750 C C . ARG A 1 339 ? -20.393 -7.563 4.307 1.00 89.88 339 ARG A C 1
ATOM 2752 O O . ARG A 1 339 ? -19.626 -8.378 3.812 1.00 89.88 339 ARG A O 1
ATOM 2759 N N . ILE A 1 340 ? -20.040 -6.327 4.660 1.00 92.31 340 ILE A N 1
ATOM 2760 C CA . ILE A 1 340 ? -18.703 -5.760 4.436 1.00 92.31 340 ILE A CA 1
ATOM 2761 C C . ILE A 1 340 ? -17.617 -6.608 5.107 1.00 92.31 340 ILE A C 1
ATOM 2763 O O . ILE A 1 340 ? -16.620 -6.936 4.474 1.00 92.31 340 ILE A O 1
ATOM 2767 N N . TYR A 1 341 ? -17.798 -6.982 6.376 1.00 92.50 341 TYR A N 1
ATOM 2768 C CA . TYR A 1 341 ? -16.805 -7.765 7.111 1.00 92.50 341 TYR A CA 1
ATOM 2769 C C . TYR A 1 341 ? -16.574 -9.136 6.489 1.00 92.50 341 TYR A C 1
ATOM 2771 O O . TYR A 1 341 ? -15.431 -9.582 6.421 1.00 92.50 341 TYR A O 1
ATOM 2779 N N . LEU A 1 342 ? -17.635 -9.802 6.030 1.00 90.81 342 LEU A N 1
ATOM 2780 C CA . LEU A 1 342 ? -17.513 -11.110 5.391 1.00 90.81 342 LEU A CA 1
ATOM 2781 C C . LEU A 1 342 ? -16.856 -11.009 4.017 1.00 90.81 342 LEU A C 1
ATOM 2783 O O . LEU A 1 342 ? -15.903 -11.742 3.766 1.00 90.81 342 LEU A O 1
ATOM 2787 N N . THR A 1 343 ? -17.321 -10.102 3.155 1.00 92.38 343 THR A N 1
ATOM 2788 C CA . THR A 1 343 ? -16.759 -9.952 1.806 1.00 92.38 343 THR A CA 1
ATOM 2789 C C . THR A 1 343 ? -15.295 -9.538 1.880 1.00 92.38 343 THR A C 1
ATOM 2791 O O . THR A 1 343 ? -14.440 -10.222 1.321 1.00 92.38 343 THR A O 1
ATOM 2794 N N . TYR A 1 344 ? -14.979 -8.493 2.651 1.00 93.56 344 TYR A N 1
ATOM 2795 C CA . TYR A 1 344 ? -13.607 -8.028 2.825 1.00 93.56 344 TYR A CA 1
ATOM 2796 C C . TYR A 1 344 ? -12.708 -9.123 3.410 1.00 93.56 344 TYR A C 1
ATOM 2798 O O . TYR A 1 344 ? -11.612 -9.341 2.901 1.00 93.56 344 TYR A O 1
ATOM 2806 N N . ALA A 1 345 ? -13.147 -9.839 4.455 1.00 91.38 345 ALA A N 1
ATOM 2807 C CA . ALA A 1 345 ? -12.322 -10.880 5.068 1.00 91.38 345 ALA A CA 1
ATOM 2808 C C . ALA A 1 345 ? -12.012 -12.027 4.102 1.00 91.38 345 ALA A C 1
ATOM 2810 O O . ALA A 1 345 ? -10.861 -12.451 4.045 1.00 91.38 345 ALA A O 1
ATOM 2811 N N . VAL A 1 346 ? -13.002 -12.508 3.344 1.00 91.44 346 VAL A N 1
ATOM 2812 C CA . VAL A 1 346 ? -12.810 -13.604 2.382 1.00 91.44 346 VAL A CA 1
ATOM 2813 C C . VAL A 1 346 ? -11.806 -13.199 1.306 1.00 91.44 346 VAL A C 1
ATOM 2815 O O . VAL A 1 346 ? -10.813 -13.901 1.121 1.00 91.44 346 VAL A O 1
ATOM 2818 N N . PHE A 1 347 ? -11.999 -12.042 0.663 1.00 92.94 347 PHE A N 1
ATOM 2819 C CA . PHE A 1 347 ? -11.069 -11.560 -0.361 1.00 92.94 347 PHE A CA 1
ATOM 2820 C C . PHE A 1 347 ? -9.677 -11.281 0.209 1.00 92.94 347 PHE A C 1
ATOM 2822 O O . PHE A 1 347 ? -8.682 -11.698 -0.377 1.00 92.94 347 PHE A O 1
ATOM 2829 N N . ALA A 1 348 ? -9.579 -10.639 1.375 1.00 90.19 348 ALA A N 1
ATOM 2830 C CA . ALA A 1 348 ? -8.290 -10.318 1.977 1.00 90.19 348 ALA A CA 1
ATOM 2831 C C . ALA A 1 348 ? -7.525 -11.571 2.428 1.00 90.19 348 ALA A C 1
ATOM 2833 O O . ALA A 1 348 ? -6.301 -11.601 2.299 1.00 90.19 348 ALA A O 1
ATOM 2834 N N . VAL A 1 349 ? -8.208 -12.606 2.933 1.00 88.38 349 VAL A N 1
ATOM 2835 C CA . VAL A 1 349 ? -7.583 -13.898 3.268 1.00 88.38 349 VAL A CA 1
ATOM 2836 C C . VAL A 1 349 ? -7.145 -14.619 1.998 1.00 88.38 349 VAL A C 1
ATOM 2838 O O . VAL A 1 349 ? -5.981 -15.001 1.917 1.00 88.38 349 VAL A O 1
ATOM 2841 N N . ALA A 1 350 ? -8.026 -14.753 1.003 1.00 90.25 350 ALA A N 1
ATOM 2842 C CA . ALA A 1 350 ? -7.709 -15.416 -0.261 1.00 90.25 350 ALA A CA 1
ATOM 2843 C C . ALA A 1 350 ? -6.507 -14.757 -0.955 1.00 90.25 350 ALA A C 1
ATOM 2845 O O . ALA A 1 350 ? -5.547 -15.439 -1.302 1.00 90.25 350 ALA A O 1
ATOM 2846 N N . TYR A 1 351 ? -6.509 -13.426 -1.057 1.00 89.88 351 TYR A N 1
ATOM 2847 C CA . TYR A 1 351 ? -5.404 -12.668 -1.634 1.00 89.88 351 TYR A CA 1
ATOM 2848 C C . TYR A 1 351 ? -4.120 -12.773 -0.806 1.00 89.88 351 TYR A C 1
ATOM 2850 O O . TYR A 1 351 ? -3.050 -12.950 -1.374 1.00 89.88 351 TYR A O 1
ATOM 2858 N N . SER A 1 352 ? -4.197 -12.706 0.530 1.00 85.69 352 SER A N 1
ATOM 2859 C CA . SER A 1 352 ? -3.001 -12.847 1.380 1.00 85.69 352 SER A CA 1
ATOM 2860 C C . SER A 1 352 ? -2.365 -14.232 1.235 1.00 85.69 352 SER A C 1
ATOM 2862 O O . SER A 1 352 ? -1.143 -14.332 1.193 1.00 85.69 352 SER A O 1
ATOM 2864 N N . VAL A 1 353 ? -3.181 -15.291 1.155 1.00 86.38 353 VAL A N 1
ATOM 2865 C CA . VAL A 1 353 ? -2.707 -16.666 0.927 1.00 86.38 353 VAL A CA 1
ATOM 2866 C C . VAL A 1 353 ? -2.110 -16.795 -0.470 1.00 86.38 353 VAL A C 1
ATOM 2868 O O . VAL A 1 353 ? -1.000 -17.299 -0.597 1.00 86.38 353 VAL A O 1
ATOM 2871 N N . PHE A 1 354 ? -2.799 -16.293 -1.496 1.00 90.75 354 PHE A N 1
ATOM 2872 C CA . PHE A 1 354 ? -2.302 -16.288 -2.870 1.00 90.75 354 PHE A CA 1
ATOM 2873 C C . PHE A 1 354 ? -0.957 -15.562 -2.989 1.00 90.75 354 PHE A C 1
ATOM 2875 O O . PHE A 1 354 ? 0.003 -16.150 -3.472 1.00 90.75 354 PHE A O 1
ATOM 2882 N N . LEU A 1 355 ? -0.861 -14.324 -2.495 1.00 86.69 355 LEU A N 1
ATOM 2883 C CA . LEU A 1 355 ? 0.359 -13.518 -2.556 1.00 86.69 355 LEU A CA 1
ATOM 2884 C C . LEU A 1 355 ? 1.516 -14.191 -1.806 1.00 86.69 355 LEU A C 1
ATOM 2886 O O . LEU A 1 355 ? 2.639 -14.204 -2.301 1.00 86.69 355 LEU A O 1
ATOM 2890 N N . LEU A 1 356 ? 1.243 -14.773 -0.632 1.00 85.69 356 LEU A N 1
ATOM 2891 C CA . LEU A 1 356 ? 2.245 -15.507 0.139 1.00 85.69 356 LEU A CA 1
ATOM 2892 C C . LEU A 1 356 ? 2.745 -16.740 -0.621 1.00 85.69 356 LEU A C 1
ATOM 2894 O O . LEU A 1 356 ? 3.952 -16.933 -0.719 1.00 85.69 356 LEU A O 1
ATOM 2898 N N . LEU A 1 357 ? 1.839 -17.560 -1.164 1.00 87.38 357 LEU A N 1
ATOM 2899 C CA . LEU A 1 357 ? 2.202 -18.747 -1.944 1.00 87.38 357 LEU A CA 1
ATOM 2900 C C . LEU A 1 357 ? 2.971 -18.368 -3.211 1.00 87.38 357 LEU A C 1
ATOM 2902 O O . LEU A 1 357 ? 3.985 -18.985 -3.513 1.00 87.38 357 LEU A O 1
ATOM 2906 N N . TYR A 1 358 ? 2.530 -17.330 -3.915 1.00 87.44 358 TYR A N 1
ATOM 2907 C CA . TYR A 1 358 ? 3.194 -16.824 -5.110 1.00 87.44 358 TYR A CA 1
ATOM 2908 C C . TYR A 1 358 ? 4.623 -16.353 -4.810 1.00 87.44 358 TYR A C 1
ATOM 2910 O O . TYR A 1 358 ? 5.568 -16.785 -5.467 1.00 87.44 358 TYR A O 1
ATOM 2918 N N . LEU A 1 359 ? 4.802 -15.541 -3.761 1.00 84.88 359 LEU A N 1
ATOM 2919 C CA . LEU A 1 359 ? 6.124 -15.095 -3.320 1.00 84.88 359 LEU A CA 1
ATOM 2920 C C . LEU A 1 359 ? 7.006 -16.279 -2.901 1.00 84.88 359 LEU A C 1
ATOM 2922 O O . LEU A 1 359 ? 8.186 -16.314 -3.239 1.00 84.88 359 LEU A O 1
ATOM 2926 N N . LEU A 1 360 ? 6.436 -17.264 -2.199 1.00 86.50 360 LEU A N 1
ATOM 2927 C CA . LEU A 1 360 ? 7.144 -18.484 -1.819 1.00 86.50 360 LEU A CA 1
ATOM 2928 C C . LEU A 1 360 ? 7.622 -19.272 -3.035 1.00 86.50 360 LEU A C 1
ATOM 2930 O O . LEU A 1 360 ? 8.761 -19.722 -3.025 1.00 86.50 360 LEU A O 1
ATOM 2934 N N . VAL A 1 361 ? 6.795 -19.415 -4.072 1.00 87.25 361 VAL A N 1
ATOM 2935 C CA . VAL A 1 361 ? 7.183 -20.099 -5.312 1.00 87.25 361 VAL A CA 1
ATOM 2936 C C . VAL A 1 361 ? 8.310 -19.345 -6.014 1.00 87.25 361 VAL A C 1
ATOM 2938 O O . VAL A 1 361 ? 9.301 -19.976 -6.366 1.00 87.25 361 VAL A O 1
ATOM 2941 N N . ILE A 1 362 ? 8.216 -18.018 -6.153 1.00 83.88 362 ILE A N 1
ATOM 2942 C CA . ILE A 1 362 ? 9.278 -17.208 -6.778 1.00 83.88 362 ILE A CA 1
ATOM 2943 C C . ILE A 1 362 ? 10.595 -17.355 -6.018 1.00 83.88 362 ILE A C 1
ATOM 2945 O O . ILE A 1 362 ? 11.631 -17.646 -6.611 1.00 83.88 362 ILE A O 1
ATOM 2949 N N . VAL A 1 363 ? 10.567 -17.173 -4.696 1.00 83.88 363 VAL A N 1
ATOM 2950 C CA . VAL A 1 363 ? 11.773 -17.267 -3.866 1.00 83.88 363 VAL A CA 1
ATOM 2951 C C . VAL A 1 363 ? 12.326 -18.692 -3.885 1.00 83.88 363 VAL A C 1
ATOM 2953 O O . VAL A 1 363 ? 13.534 -18.869 -3.998 1.00 83.88 363 VAL A O 1
ATOM 2956 N N . ALA A 1 364 ? 11.467 -19.712 -3.828 1.00 84.62 364 ALA A N 1
ATOM 2957 C CA . ALA A 1 364 ? 11.878 -21.107 -3.926 1.00 84.62 364 ALA A CA 1
ATOM 2958 C C . ALA A 1 364 ? 12.542 -21.413 -5.275 1.00 84.62 364 ALA A C 1
ATOM 2960 O O . ALA A 1 364 ? 13.595 -22.043 -5.290 1.00 84.62 364 ALA A O 1
ATOM 2961 N N . GLN A 1 365 ? 11.979 -20.936 -6.389 1.00 83.19 365 GLN A N 1
ATOM 2962 C CA . GLN A 1 365 ? 12.560 -21.090 -7.726 1.00 83.19 365 GLN A CA 1
ATOM 2963 C C . GLN A 1 365 ? 13.905 -20.368 -7.842 1.00 83.19 365 GLN A C 1
ATOM 2965 O O . GLN A 1 365 ? 14.872 -20.962 -8.311 1.00 83.19 365 GLN A O 1
ATOM 2970 N N . PHE A 1 366 ? 13.997 -19.126 -7.361 1.00 81.62 366 PHE A N 1
ATOM 2971 C CA . PHE A 1 366 ? 15.239 -18.351 -7.359 1.00 81.62 366 PHE A CA 1
ATOM 2972 C C . PHE A 1 366 ? 16.341 -19.031 -6.531 1.00 81.62 366 PHE A C 1
ATOM 2974 O O . PHE A 1 366 ? 17.472 -19.193 -6.991 1.00 81.62 366 PHE A O 1
ATOM 2981 N N . LEU A 1 367 ? 16.008 -19.474 -5.315 1.00 85.19 367 LEU A N 1
ATOM 2982 C CA . LEU A 1 367 ? 16.944 -20.171 -4.437 1.00 85.19 367 LEU A CA 1
ATOM 2983 C C . LEU A 1 367 ? 17.347 -21.533 -5.005 1.00 85.19 367 LEU A C 1
ATOM 2985 O O . LEU A 1 367 ? 18.515 -21.895 -4.910 1.00 85.19 367 LEU A O 1
ATOM 2989 N N . LEU A 1 368 ? 16.424 -22.268 -5.628 1.00 83.94 368 LEU A N 1
ATOM 2990 C CA . LEU A 1 368 ? 16.732 -23.536 -6.284 1.00 83.94 368 LEU A CA 1
ATOM 2991 C C . LEU A 1 368 ? 17.651 -23.331 -7.493 1.00 83.94 368 LEU A C 1
ATOM 2993 O O . LEU A 1 368 ? 18.619 -24.070 -7.642 1.00 83.94 368 LEU A O 1
ATOM 2997 N N . ALA A 1 369 ? 17.407 -22.303 -8.308 1.00 80.00 369 ALA A N 1
ATOM 2998 C CA . ALA A 1 369 ? 18.248 -21.978 -9.456 1.00 80.00 369 ALA A CA 1
ATOM 2999 C C . ALA A 1 369 ? 19.672 -21.561 -9.047 1.00 80.00 369 ALA A C 1
ATOM 3001 O O . ALA A 1 369 ? 20.630 -21.894 -9.742 1.00 80.00 369 ALA A O 1
ATOM 3002 N N . ARG A 1 370 ? 19.833 -20.844 -7.922 1.00 83.44 370 ARG A N 1
ATOM 3003 C CA . ARG A 1 370 ? 21.139 -20.310 -7.495 1.00 83.44 370 ARG A CA 1
ATOM 3004 C C . ARG A 1 370 ? 21.916 -21.213 -6.535 1.00 83.44 370 ARG A C 1
ATOM 3006 O O . ARG A 1 370 ? 23.141 -21.232 -6.588 1.00 83.44 370 ARG A O 1
ATOM 3013 N N . LEU A 1 371 ? 21.222 -21.901 -5.630 1.00 84.12 371 LEU A N 1
ATOM 3014 C CA . LEU A 1 371 ? 21.792 -22.644 -4.494 1.00 84.12 371 LEU A CA 1
ATOM 3015 C C . LEU A 1 371 ? 21.357 -24.123 -4.472 1.00 84.12 371 LEU A C 1
ATOM 3017 O O . LEU A 1 371 ? 21.742 -24.863 -3.564 1.00 84.12 371 LEU A O 1
ATOM 3021 N N . GLY A 1 372 ? 20.539 -24.571 -5.430 1.00 86.56 372 GLY A N 1
ATOM 3022 C CA . GLY A 1 372 ? 20.025 -25.940 -5.478 1.00 86.56 372 GLY A CA 1
ATOM 3023 C C . GLY A 1 372 ? 19.179 -26.305 -4.251 1.00 86.56 372 GLY A C 1
ATOM 3024 O O . GLY A 1 372 ? 18.475 -25.474 -3.673 1.00 86.56 372 GLY A O 1
ATOM 3025 N N . GLY A 1 373 ? 19.263 -27.567 -3.816 1.00 84.81 373 GLY A N 1
ATOM 3026 C CA . GLY A 1 373 ? 18.501 -28.077 -2.666 1.00 84.81 373 GLY A CA 1
ATOM 3027 C C . GLY A 1 373 ? 18.811 -27.377 -1.334 1.00 84.81 373 GLY A C 1
ATOM 3028 O O . GLY A 1 373 ? 17.930 -27.265 -0.481 1.00 84.81 373 GLY A O 1
ATOM 3029 N N . TRP A 1 374 ? 20.021 -26.830 -1.169 1.00 86.38 374 TRP A N 1
ATOM 3030 C CA . TRP A 1 374 ? 20.406 -26.072 0.029 1.00 86.38 374 TRP A CA 1
ATOM 3031 C C . TRP A 1 374 ? 19.617 -24.768 0.174 1.00 86.38 374 TRP A C 1
ATOM 3033 O O . TRP A 1 374 ? 19.268 -24.380 1.290 1.00 86.38 374 TRP A O 1
ATOM 3043 N N . GLY A 1 375 ? 19.269 -24.130 -0.948 1.00 85.81 375 GLY A N 1
ATOM 3044 C CA . GLY A 1 375 ? 18.413 -22.946 -0.964 1.00 85.81 375 GLY A CA 1
ATOM 3045 C C . GLY A 1 375 ? 17.011 -23.231 -0.415 1.00 85.81 375 GLY A C 1
ATOM 3046 O O . GLY A 1 375 ? 16.495 -22.466 0.400 1.00 85.81 375 GLY A O 1
ATOM 3047 N N . LEU A 1 376 ? 16.423 -24.374 -0.787 1.00 87.31 376 LEU A N 1
ATOM 3048 C CA . LEU A 1 376 ? 15.122 -24.807 -0.267 1.00 87.31 376 LEU A CA 1
ATOM 3049 C C . LEU A 1 376 ? 15.173 -25.141 1.228 1.00 87.31 376 LEU A C 1
ATOM 3051 O O . LEU A 1 376 ? 14.281 -24.729 1.970 1.00 87.31 376 LEU A O 1
ATOM 3055 N N . LEU A 1 377 ? 16.218 -25.837 1.688 1.00 88.19 377 LEU A N 1
ATOM 3056 C CA . LEU A 1 377 ? 16.397 -26.123 3.117 1.00 88.19 377 LEU A CA 1
ATOM 3057 C C . LEU A 1 377 ? 16.505 -24.829 3.936 1.00 88.19 377 LEU A C 1
ATOM 3059 O O . LEU A 1 377 ? 15.839 -24.694 4.963 1.00 88.19 377 LEU A O 1
ATOM 3063 N N . GLY A 1 378 ? 17.273 -23.848 3.449 1.00 86.88 378 GLY A N 1
ATOM 3064 C CA . GLY A 1 378 ? 17.368 -22.524 4.065 1.00 86.88 378 GLY A CA 1
ATOM 3065 C C . GLY A 1 378 ? 16.014 -21.812 4.146 1.00 86.88 378 GLY A C 1
ATOM 3066 O O . GLY A 1 378 ? 15.650 -21.302 5.207 1.00 86.88 378 GLY A O 1
ATOM 3067 N N . LEU A 1 379 ? 15.228 -21.839 3.064 1.00 88.31 379 LEU A N 1
ATOM 3068 C CA . LEU A 1 379 ? 13.884 -21.255 3.033 1.00 88.31 379 LEU A CA 1
ATOM 3069 C C . LEU A 1 379 ? 12.954 -21.896 4.074 1.00 88.31 379 LEU A C 1
ATOM 3071 O O . LEU A 1 379 ? 12.270 -21.181 4.806 1.00 88.31 379 LEU A O 1
ATOM 3075 N N . VAL A 1 380 ? 12.954 -23.229 4.184 1.00 86.62 380 VAL A N 1
ATOM 3076 C CA . VAL A 1 380 ? 12.141 -23.957 5.174 1.00 86.62 380 VAL A CA 1
ATOM 3077 C C . VAL A 1 380 ? 12.527 -23.561 6.599 1.00 86.62 380 VAL A C 1
ATOM 3079 O O . VAL A 1 380 ? 11.647 -23.272 7.409 1.00 86.62 380 VAL A O 1
ATOM 3082 N N . ILE A 1 381 ? 13.825 -23.478 6.905 1.00 85.94 381 ILE A N 1
ATOM 3083 C CA . ILE A 1 381 ? 14.309 -23.060 8.230 1.00 85.94 381 ILE A CA 1
ATOM 3084 C C . ILE A 1 381 ? 13.821 -21.644 8.562 1.00 85.94 381 ILE A C 1
ATOM 3086 O O . ILE A 1 381 ? 13.274 -21.415 9.645 1.00 85.94 381 ILE A O 1
ATOM 3090 N N . VAL A 1 382 ? 13.956 -20.699 7.625 1.00 85.50 382 VAL A N 1
ATOM 3091 C CA . VAL A 1 382 ? 13.487 -19.317 7.809 1.00 85.50 382 VAL A CA 1
ATOM 3092 C C . VAL A 1 382 ? 11.978 -19.275 8.043 1.00 85.50 382 VAL A C 1
ATOM 3094 O O . VAL A 1 382 ? 11.525 -18.575 8.950 1.00 85.50 382 VAL A O 1
ATOM 3097 N N . LEU A 1 383 ? 11.193 -20.053 7.291 1.00 85.38 383 LEU A N 1
ATOM 3098 C CA . LEU A 1 383 ? 9.741 -20.121 7.471 1.00 85.38 383 LEU A CA 1
ATOM 3099 C C . LEU A 1 383 ? 9.351 -20.687 8.833 1.00 85.38 383 LEU A C 1
ATOM 3101 O O . LEU A 1 383 ? 8.481 -20.121 9.494 1.00 85.38 383 LEU A O 1
ATOM 3105 N N . VAL A 1 384 ? 10.015 -21.746 9.298 1.00 82.31 384 VAL A N 1
ATOM 3106 C CA . VAL A 1 384 ? 9.770 -22.320 10.629 1.00 82.31 384 VAL A CA 1
ATOM 3107 C C . VAL A 1 384 ? 10.067 -21.292 11.725 1.00 82.31 384 VAL A C 1
ATOM 3109 O O . VAL A 1 384 ? 9.258 -21.111 12.640 1.00 82.31 384 VAL A O 1
ATOM 3112 N N . ILE A 1 385 ? 11.178 -20.558 11.616 1.00 82.44 385 ILE A N 1
ATOM 3113 C CA . ILE A 1 385 ? 11.544 -19.507 12.576 1.00 82.44 385 ILE A CA 1
ATOM 3114 C C . ILE A 1 385 ? 10.532 -18.355 12.539 1.00 82.44 385 ILE A C 1
ATOM 3116 O O . ILE A 1 385 ? 10.068 -17.912 13.594 1.00 82.44 385 ILE A O 1
ATOM 3120 N N . ALA A 1 386 ? 10.158 -17.884 11.347 1.00 77.88 386 ALA A N 1
ATOM 3121 C CA . ALA A 1 386 ? 9.212 -16.786 11.169 1.00 77.88 386 ALA A CA 1
ATOM 3122 C C . ALA A 1 386 ? 7.804 -17.152 11.668 1.00 77.88 386 ALA A C 1
ATOM 3124 O O . ALA A 1 386 ? 7.135 -16.342 12.313 1.00 77.88 386 ALA A O 1
ATOM 3125 N N . MET A 1 387 ? 7.363 -18.389 11.428 1.00 78.44 387 MET A N 1
ATOM 3126 C CA . MET A 1 387 ? 6.027 -18.865 11.784 1.00 78.44 387 MET A CA 1
ATOM 3127 C C . MET A 1 387 ? 5.926 -19.432 13.202 1.00 78.44 387 MET A C 1
ATOM 3129 O O . MET A 1 387 ? 4.819 -19.766 13.618 1.00 78.44 387 MET A O 1
ATOM 3133 N N . ARG A 1 388 ? 7.008 -19.496 13.993 1.00 78.19 388 ARG A N 1
ATOM 3134 C CA . ARG A 1 388 ? 7.003 -20.098 15.345 1.00 78.19 388 ARG A CA 1
ATOM 3135 C C . ARG A 1 388 ? 5.870 -19.594 16.253 1.00 78.19 388 ARG A C 1
ATOM 3137 O O . ARG A 1 388 ? 5.227 -20.374 16.952 1.00 78.19 388 ARG A O 1
ATOM 3144 N N . SER A 1 389 ? 5.579 -18.292 16.216 1.00 70.44 389 SER A N 1
ATOM 3145 C CA . SER A 1 389 ? 4.510 -17.665 17.008 1.00 70.44 389 SER A CA 1
ATOM 3146 C C . SER A 1 389 ? 3.114 -17.988 16.460 1.00 70.44 389 SER A C 1
ATOM 3148 O O . SER A 1 389 ? 2.166 -18.171 17.232 1.00 70.44 389 SER A O 1
ATOM 3150 N N . GLY A 1 390 ? 2.991 -18.111 15.136 1.00 73.06 390 GLY A N 1
ATOM 3151 C CA . GLY A 1 390 ? 1.786 -18.560 14.443 1.00 73.06 390 GLY A CA 1
ATOM 3152 C C . GLY A 1 390 ? 1.476 -20.025 14.742 1.00 73.06 390 GLY A C 1
ATOM 3153 O O . GLY A 1 390 ? 0.369 -20.332 15.176 1.00 73.06 390 GLY A O 1
ATOM 3154 N N . VAL A 1 391 ? 2.474 -20.905 14.630 1.00 68.38 391 VAL A N 1
ATOM 3155 C CA . VAL A 1 391 ? 2.384 -22.338 14.952 1.00 68.38 391 VAL A CA 1
ATOM 3156 C C . VAL A 1 391 ? 1.997 -22.541 16.416 1.00 68.38 391 VAL A C 1
ATOM 3158 O O . VAL A 1 391 ? 1.054 -23.274 16.697 1.00 68.38 391 VAL A O 1
ATOM 3161 N N . ALA A 1 392 ? 2.616 -21.820 17.357 1.00 72.62 392 ALA A N 1
ATOM 3162 C CA . ALA A 1 392 ? 2.237 -21.882 18.773 1.00 72.62 392 ALA A CA 1
ATOM 3163 C C . ALA A 1 392 ? 0.793 -21.408 19.036 1.00 72.62 392 ALA A C 1
ATOM 3165 O O . ALA A 1 392 ? 0.130 -21.850 19.977 1.00 72.62 392 ALA A O 1
ATOM 3166 N N . THR A 1 393 ? 0.282 -20.479 18.228 1.00 71.62 393 THR A N 1
ATOM 3167 C CA . THR A 1 393 ? -1.101 -19.992 18.335 1.00 71.62 393 THR A CA 1
ATOM 3168 C C . THR A 1 393 ? -2.090 -20.975 17.716 1.00 71.62 393 THR A C 1
ATOM 3170 O O . THR A 1 393 ? -3.137 -21.225 18.314 1.00 71.62 393 THR A O 1
ATOM 3173 N N . LEU A 1 394 ? -1.738 -21.585 16.581 1.00 69.19 394 LEU A N 1
ATOM 3174 C CA . LEU A 1 394 ? -2.489 -22.680 15.973 1.00 69.19 394 LEU A CA 1
ATOM 3175 C C . LEU A 1 394 ? -2.569 -23.868 16.925 1.00 69.19 394 LEU A C 1
ATOM 3177 O O . LEU A 1 394 ? -3.675 -24.310 17.196 1.00 69.19 394 LEU A O 1
ATOM 3181 N N . PHE A 1 395 ? -1.448 -24.288 17.520 1.00 70.81 395 PHE A N 1
ATOM 3182 C CA . PHE A 1 395 ? -1.385 -25.397 18.475 1.00 70.81 395 PHE A CA 1
ATOM 3183 C C . PHE A 1 395 ? -2.272 -25.158 19.705 1.00 70.81 395 PHE A C 1
ATOM 3185 O O . PHE A 1 395 ? -3.089 -25.997 20.076 1.00 70.81 395 PHE A O 1
ATOM 3192 N N . ARG A 1 396 ? -2.203 -23.962 20.309 1.00 74.75 396 ARG A N 1
ATOM 3193 C CA . ARG A 1 396 ? -3.125 -23.573 21.396 1.00 74.75 396 ARG A CA 1
ATOM 3194 C C . ARG A 1 396 ? -4.586 -23.556 20.933 1.00 74.75 396 ARG A C 1
ATOM 3196 O O . ARG A 1 396 ? -5.483 -23.885 21.709 1.00 74.75 396 ARG A O 1
ATOM 3203 N N . GLY A 1 397 ? -4.831 -23.163 19.684 1.00 72.31 397 GLY A N 1
ATOM 3204 C CA . GLY A 1 397 ? -6.142 -23.187 19.042 1.00 72.31 397 GLY A CA 1
ATOM 3205 C C . GLY A 1 397 ? -6.689 -24.602 18.853 1.00 72.31 397 GLY A C 1
ATOM 3206 O O . GLY A 1 397 ? -7.843 -24.838 19.204 1.00 72.31 397 GLY A O 1
ATOM 3207 N N . THR A 1 398 ? -5.873 -25.546 18.375 1.00 70.44 398 THR A N 1
ATOM 3208 C CA . THR A 1 398 ? -6.237 -26.962 18.219 1.00 70.44 398 THR A CA 1
ATOM 3209 C C . THR A 1 398 ? -6.444 -27.643 19.561 1.00 70.44 398 THR A C 1
ATOM 3211 O O . THR A 1 398 ? -7.438 -28.341 19.712 1.00 70.44 398 THR A O 1
ATOM 3214 N N . VAL A 1 399 ? -5.611 -27.384 20.572 1.00 75.62 399 VAL A N 1
ATOM 3215 C CA . VAL A 1 399 ? -5.827 -27.913 21.934 1.00 75.62 399 VAL A CA 1
ATOM 3216 C C . VAL A 1 399 ? -7.168 -27.434 22.503 1.00 75.62 399 VAL A C 1
ATOM 3218 O O . VAL A 1 399 ? -7.960 -28.238 22.996 1.00 75.62 399 VAL A O 1
ATOM 3221 N N . LYS A 1 400 ? -7.488 -26.138 22.367 1.00 73.31 400 LYS A N 1
ATOM 3222 C CA . LYS A 1 400 ? -8.816 -25.615 22.736 1.00 73.31 400 LYS A CA 1
ATOM 3223 C C . LYS A 1 400 ? -9.929 -26.252 21.905 1.00 73.31 400 LYS A C 1
ATOM 3225 O O . LYS A 1 400 ? -10.980 -26.573 22.449 1.00 73.31 400 LYS A O 1
ATOM 3230 N N . HIS A 1 401 ? -9.705 -26.454 20.608 1.00 69.88 401 HIS A N 1
ATOM 3231 C CA . HIS A 1 401 ? -10.672 -27.091 19.721 1.00 69.88 401 HIS A CA 1
ATOM 3232 C C . HIS A 1 401 ? -10.961 -28.538 20.131 1.00 69.88 401 HIS A C 1
ATOM 3234 O O . HIS A 1 401 ? -12.127 -28.901 20.193 1.00 69.88 401 HIS A O 1
ATOM 3240 N N . ILE A 1 402 ? -9.947 -29.324 20.500 1.00 69.38 402 ILE A N 1
ATOM 3241 C CA . ILE A 1 402 ? -10.102 -30.685 21.037 1.00 69.38 402 ILE A CA 1
ATOM 3242 C C . ILE A 1 402 ? -10.938 -30.663 22.327 1.00 69.38 402 ILE A C 1
ATOM 3244 O O . ILE A 1 402 ? -11.829 -31.495 22.502 1.00 69.38 402 ILE A O 1
ATOM 3248 N N . GLY A 1 403 ? -10.728 -29.664 23.192 1.00 70.69 403 GLY A N 1
ATOM 3249 C CA . GLY A 1 403 ? -11.564 -29.435 24.375 1.00 70.69 403 GLY A CA 1
ATOM 3250 C C . GLY A 1 403 ? -13.044 -29.202 24.040 1.00 70.69 403 GLY A C 1
ATOM 3251 O O . GLY A 1 403 ? -13.915 -29.810 24.658 1.00 70.69 403 GLY A O 1
ATOM 3252 N N . TYR A 1 404 ? -13.336 -28.388 23.019 1.00 66.50 404 TYR A N 1
ATOM 3253 C CA . TYR A 1 404 ? -14.705 -28.137 22.537 1.00 66.50 404 TYR A CA 1
ATOM 3254 C C . TYR A 1 404 ? -15.282 -29.281 21.684 1.00 66.50 404 TYR A C 1
ATOM 3256 O O . TYR A 1 404 ? -16.500 -29.463 21.638 1.00 66.50 404 TYR A O 1
ATOM 3264 N N . MET A 1 405 ? -14.440 -30.093 21.039 1.00 60.94 405 MET A N 1
ATOM 3265 C CA . MET A 1 405 ? -14.866 -31.240 20.234 1.00 60.94 405 MET A CA 1
ATOM 3266 C C . MET A 1 405 ? -15.573 -32.304 21.070 1.00 60.94 405 MET A C 1
ATOM 3268 O O . MET A 1 405 ? -16.492 -32.936 20.555 1.00 60.94 405 MET A O 1
ATOM 3272 N N . LYS A 1 406 ? -15.259 -32.435 22.369 1.00 62.44 406 LYS A N 1
ATOM 3273 C CA . LYS A 1 406 ? -16.036 -33.282 23.297 1.00 62.44 406 LYS A CA 1
ATOM 3274 C C . LYS A 1 406 ? -17.542 -32.963 23.275 1.00 62.44 406 LYS A C 1
ATOM 3276 O O . LYS A 1 406 ? -18.358 -33.848 23.504 1.00 62.44 406 LYS A O 1
ATOM 3281 N N . GLN A 1 407 ? -17.919 -31.723 22.954 1.00 58.09 407 GLN A N 1
ATOM 3282 C CA . GLN A 1 407 ? -19.308 -31.284 22.780 1.00 58.09 407 GLN A CA 1
ATOM 3283 C C . GLN A 1 407 ? -19.811 -31.431 21.331 1.00 58.09 407 GLN A C 1
ATOM 3285 O O . GLN A 1 407 ? -20.993 -31.695 21.122 1.00 58.09 407 GLN A O 1
ATOM 3290 N N . ALA A 1 408 ? -18.931 -31.307 20.329 1.00 53.59 408 ALA A N 1
ATOM 3291 C CA . ALA A 1 408 ? -19.270 -31.445 18.907 1.00 53.59 408 ALA A CA 1
ATOM 3292 C C . ALA A 1 408 ? -19.541 -32.901 18.473 1.00 53.59 408 ALA A C 1
ATOM 3294 O O . ALA A 1 408 ? -20.378 -33.115 17.595 1.00 53.59 408 ALA A O 1
ATOM 3295 N N . PHE A 1 409 ? -18.926 -33.894 19.134 1.00 56.41 409 PHE A N 1
ATOM 3296 C CA . PHE A 1 409 ? -19.205 -35.327 18.930 1.00 56.41 409 PHE A CA 1
ATOM 3297 C C . PHE A 1 409 ? -20.670 -35.719 19.196 1.00 56.41 409 PHE A C 1
ATOM 3299 O O . PHE A 1 409 ? -21.114 -36.764 18.731 1.00 56.41 409 PHE A O 1
ATOM 3306 N N . LYS A 1 410 ? -21.457 -34.879 19.884 1.00 59.44 410 LYS A N 1
ATOM 3307 C CA . LYS A 1 410 ? -22.896 -35.122 20.078 1.00 59.44 410 LYS A CA 1
ATOM 3308 C C . LYS A 1 410 ? -23.741 -34.886 18.820 1.00 59.44 410 LYS A C 1
ATOM 3310 O O . LYS A 1 410 ? -24.881 -35.336 18.781 1.00 59.44 410 LYS A O 1
ATOM 3315 N N . ASN A 1 411 ? -23.235 -34.182 17.801 1.00 67.00 411 ASN A N 1
ATOM 3316 C CA . ASN A 1 411 ? -24.038 -33.779 16.644 1.00 67.00 411 ASN A CA 1
ATOM 3317 C C . ASN A 1 411 ? -23.623 -34.535 15.364 1.00 67.00 411 ASN A C 1
ATOM 3319 O O . ASN A 1 411 ? -22.708 -34.122 14.647 1.00 67.00 411 ASN A O 1
ATOM 3323 N N . LYS A 1 412 ? -24.323 -35.644 15.070 1.00 70.06 412 LYS A N 1
ATOM 3324 C CA . LYS A 1 412 ? -24.008 -36.619 14.000 1.00 70.06 412 LYS A CA 1
ATOM 3325 C C . LYS A 1 412 ? -23.787 -36.015 12.604 1.00 70.06 412 LYS A C 1
ATOM 3327 O O . LYS A 1 412 ? -22.890 -36.441 11.884 1.00 70.06 412 LYS A O 1
ATOM 3332 N N . TYR A 1 413 ? -24.534 -34.971 12.244 1.00 72.69 413 TYR A N 1
ATOM 3333 C CA . TYR A 1 413 ? -24.432 -34.325 10.928 1.00 72.69 413 TYR A CA 1
ATOM 3334 C C . TYR A 1 413 ? -23.134 -33.531 10.732 1.00 72.69 413 TYR A C 1
ATOM 3336 O O . TYR A 1 413 ? -22.614 -33.454 9.622 1.00 72.69 413 TYR A O 1
ATOM 3344 N N . ARG A 1 414 ? -22.573 -32.958 11.805 1.00 67.12 414 ARG A N 1
ATOM 3345 C CA . ARG A 1 414 ? -21.312 -32.203 11.717 1.00 67.12 414 ARG A CA 1
ATOM 3346 C C . ARG A 1 414 ? -20.113 -33.128 11.576 1.00 67.12 414 ARG A C 1
ATOM 3348 O O . ARG A 1 414 ? -19.191 -32.804 10.840 1.00 67.12 414 ARG A O 1
ATOM 3355 N N . LEU A 1 415 ? -20.144 -34.278 12.241 1.00 71.50 415 LEU A N 1
ATOM 3356 C CA . LEU A 1 415 ? -19.082 -35.277 12.144 1.00 71.50 415 LEU A CA 1
ATOM 3357 C C . LEU A 1 415 ? -18.976 -35.845 10.718 1.00 71.50 415 LEU A C 1
ATOM 3359 O O . LEU A 1 415 ? -17.881 -35.923 10.171 1.00 71.50 415 LEU A O 1
ATOM 3363 N N . LEU A 1 416 ? -20.120 -36.120 10.082 1.00 78.06 416 LEU A N 1
ATOM 3364 C CA . LEU A 1 416 ? -20.203 -36.490 8.664 1.00 78.06 416 LEU A CA 1
ATOM 3365 C C . LEU A 1 416 ? -19.631 -35.410 7.733 1.00 78.06 416 LEU A C 1
ATOM 3367 O O . LEU A 1 416 ? -18.850 -35.731 6.841 1.00 78.06 416 LEU A O 1
ATOM 3371 N N . ALA A 1 417 ? -19.960 -34.135 7.963 1.00 77.38 417 ALA A N 1
ATOM 3372 C CA . ALA A 1 417 ? -19.419 -33.030 7.169 1.00 77.38 417 ALA A CA 1
ATOM 3373 C C . ALA A 1 417 ? -17.889 -32.905 7.297 1.00 77.38 417 ALA A C 1
ATOM 3375 O O . ALA A 1 417 ? -17.210 -32.666 6.301 1.00 77.38 417 ALA A O 1
ATOM 3376 N N . TRP A 1 418 ? -17.334 -33.113 8.497 1.00 77.25 418 TRP A N 1
ATOM 3377 C CA . TRP A 1 418 ? -15.884 -33.121 8.717 1.00 77.25 418 TRP A CA 1
ATOM 3378 C C . TRP A 1 418 ? -15.193 -34.296 8.024 1.00 77.25 418 TRP A C 1
ATOM 3380 O O . TRP A 1 418 ? -14.165 -34.087 7.386 1.00 77.25 418 TRP A O 1
ATOM 3390 N N . LEU A 1 419 ? -15.759 -35.503 8.098 1.00 80.25 419 LEU A N 1
ATOM 3391 C CA . LEU A 1 419 ? -15.218 -36.679 7.408 1.00 80.25 419 LEU A CA 1
ATOM 3392 C C . LEU A 1 419 ? -15.239 -36.499 5.884 1.00 80.25 419 LEU A C 1
ATOM 3394 O O . LEU A 1 419 ? -14.238 -36.768 5.224 1.00 80.25 419 LEU A O 1
ATOM 3398 N N . LEU A 1 420 ? -16.335 -35.967 5.335 1.00 85.12 420 LEU A N 1
ATOM 3399 C CA . LEU A 1 420 ? -16.448 -35.643 3.911 1.00 85.12 420 LEU A CA 1
ATOM 3400 C C . LEU A 1 420 ? -15.440 -34.570 3.487 1.00 85.12 420 LEU A C 1
ATOM 3402 O O . LEU A 1 420 ? -14.788 -34.727 2.457 1.00 85.12 420 LEU A O 1
ATOM 3406 N N . ALA A 1 421 ? -15.261 -33.512 4.282 1.00 80.81 421 ALA A N 1
ATOM 3407 C CA . ALA A 1 421 ? -14.278 -32.463 4.011 1.00 80.81 421 ALA A CA 1
ATOM 3408 C C . ALA A 1 421 ? -12.836 -32.998 4.053 1.00 80.81 421 ALA A C 1
ATOM 3410 O O . ALA A 1 421 ? -12.020 -32.657 3.200 1.00 80.81 421 ALA A O 1
ATOM 3411 N N . LEU A 1 422 ? -12.519 -33.873 5.013 1.00 81.44 422 LEU A N 1
ATOM 3412 C CA . LEU A 1 422 ? -11.185 -34.464 5.133 1.00 81.44 422 LEU A CA 1
ATOM 3413 C C . LEU A 1 422 ? -10.898 -35.432 3.977 1.00 81.44 422 LEU A C 1
ATOM 3415 O O . LEU A 1 422 ? -9.814 -35.403 3.400 1.00 81.44 422 LEU A O 1
ATOM 3419 N N . SER A 1 423 ? -11.890 -36.248 3.611 1.00 82.56 423 SER A N 1
ATOM 3420 C CA . SER A 1 423 ? -11.796 -37.188 2.492 1.00 82.56 423 SER A CA 1
ATOM 3421 C C . SER A 1 423 ? -11.664 -36.468 1.150 1.00 82.56 423 SER A C 1
ATOM 3423 O O . SER A 1 423 ? -10.867 -36.881 0.312 1.00 82.56 423 SER A O 1
ATOM 3425 N N . SER A 1 424 ? -12.406 -35.377 0.940 1.00 83.31 424 SER A N 1
ATOM 3426 C CA . SER A 1 424 ? -12.308 -34.573 -0.286 1.00 83.31 424 SER A CA 1
ATOM 3427 C C . SER A 1 424 ? -10.986 -33.810 -0.378 1.00 83.31 424 SER A C 1
ATOM 3429 O O . SER A 1 424 ? -10.394 -33.760 -1.454 1.00 83.31 424 SER A O 1
ATOM 3431 N N . LEU A 1 425 ? -10.462 -33.292 0.740 1.00 81.88 425 LEU A N 1
ATOM 3432 C CA . LEU A 1 425 ? -9.129 -32.682 0.780 1.00 81.88 425 LEU A CA 1
ATOM 3433 C C . LEU A 1 425 ? -8.023 -33.706 0.478 1.00 81.88 425 LEU A C 1
ATOM 3435 O O . LEU A 1 425 ? -7.119 -33.416 -0.304 1.00 81.88 425 LEU A O 1
ATOM 3439 N N . GLY A 1 426 ? -8.111 -34.908 1.060 1.00 82.50 426 GLY A N 1
ATOM 3440 C CA . GLY A 1 426 ? -7.186 -36.007 0.775 1.00 82.50 426 GLY A CA 1
ATOM 3441 C C . GLY A 1 426 ? -7.215 -36.409 -0.699 1.00 82.50 426 GLY A C 1
ATOM 3442 O O . GLY A 1 426 ? -6.169 -36.504 -1.336 1.00 82.50 426 GLY A O 1
ATOM 3443 N N . TYR A 1 427 ? -8.410 -36.551 -1.276 1.00 82.88 427 TYR A N 1
ATOM 3444 C CA . TYR A 1 427 ? -8.558 -36.843 -2.700 1.00 82.88 427 TYR A CA 1
ATOM 3445 C C . TYR A 1 427 ? -8.004 -35.720 -3.594 1.00 82.88 427 TYR A C 1
ATOM 3447 O O . TYR A 1 427 ? -7.345 -36.005 -4.585 1.00 82.88 427 TYR A O 1
ATOM 3455 N N . GLY A 1 428 ? -8.193 -34.447 -3.237 1.00 78.00 428 GLY A N 1
ATOM 3456 C CA . GLY A 1 428 ? -7.639 -33.323 -4.002 1.00 78.00 428 GLY A CA 1
ATOM 3457 C C . GLY A 1 428 ? -6.107 -33.255 -3.988 1.00 78.00 428 GLY A C 1
ATOM 3458 O O . GLY A 1 428 ? -5.505 -32.890 -4.993 1.00 78.00 428 GLY A O 1
ATOM 3459 N N . LEU A 1 429 ? -5.472 -33.628 -2.872 1.00 75.38 429 LEU A N 1
ATOM 3460 C CA . LEU A 1 429 ? -4.010 -33.624 -2.731 1.00 75.38 429 LEU A CA 1
ATOM 3461 C C . LEU A 1 429 ? -3.330 -34.812 -3.422 1.00 75.38 429 LEU A C 1
ATOM 3463 O O . LEU A 1 429 ? -2.259 -34.636 -3.995 1.00 75.38 429 LEU A O 1
ATOM 3467 N N . PHE A 1 430 ? -3.927 -36.006 -3.356 1.00 75.69 430 PHE A N 1
ATOM 3468 C CA . PHE A 1 430 ? -3.297 -37.244 -3.841 1.00 75.69 430 PHE A CA 1
ATOM 3469 C C . PHE A 1 430 ? -3.902 -37.790 -5.140 1.00 75.69 430 PHE A C 1
ATOM 3471 O O . PHE A 1 430 ? -3.246 -38.552 -5.843 1.00 75.69 430 PHE A O 1
ATOM 3478 N N . GLY A 1 431 ? -5.144 -37.428 -5.461 1.00 73.62 431 GLY A N 1
ATOM 3479 C CA . GLY A 1 431 ? -5.879 -37.936 -6.622 1.00 73.62 431 GLY A CA 1
ATOM 3480 C C . GLY A 1 431 ? -5.719 -37.096 -7.888 1.00 73.62 431 GLY A C 1
ATOM 3481 O O . GLY A 1 431 ? -6.060 -37.575 -8.965 1.00 73.62 431 GLY A O 1
ATOM 3482 N N . ILE A 1 432 ? -5.202 -35.865 -7.790 1.00 75.94 432 ILE A N 1
ATOM 3483 C CA . ILE A 1 432 ? -4.912 -35.026 -8.958 1.00 75.94 432 ILE A CA 1
ATOM 3484 C C . ILE A 1 432 ? -3.457 -35.283 -9.370 1.00 75.94 432 ILE A C 1
ATOM 3486 O O . ILE A 1 432 ? -2.551 -34.784 -8.697 1.00 75.94 432 ILE A O 1
ATOM 3490 N N . PRO A 1 433 ? -3.192 -36.044 -10.451 1.00 68.88 433 PRO A N 1
ATOM 3491 C CA . PRO A 1 433 ? -1.834 -36.211 -10.945 1.00 68.88 433 PRO A CA 1
ATOM 3492 C C . PRO A 1 433 ? -1.313 -34.840 -11.377 1.00 68.88 433 PRO A C 1
ATOM 3494 O O . PRO A 1 433 ? -1.837 -34.244 -12.314 1.00 68.88 433 PRO A O 1
ATOM 3497 N N . PHE A 1 434 ? -0.306 -34.317 -10.676 1.00 57.34 434 PHE A N 1
ATOM 3498 C CA . PHE A 1 434 ? 0.378 -33.089 -11.067 1.00 57.34 434 PHE A CA 1
ATOM 3499 C C . PHE A 1 434 ? 1.282 -33.429 -12.259 1.00 57.34 434 PHE A C 1
ATOM 3501 O O . PHE A 1 434 ? 2.279 -34.132 -12.074 1.00 57.34 434 PHE A O 1
ATOM 3508 N N . PRO A 1 435 ? 0.953 -33.007 -13.494 1.00 63.75 435 PRO A N 1
ATOM 3509 C CA . PRO A 1 435 ? 1.765 -33.368 -14.641 1.00 63.75 435 PRO A CA 1
ATOM 3510 C C . PRO A 1 435 ? 3.111 -32.652 -14.520 1.00 63.75 435 PRO A C 1
ATOM 3512 O O . PRO A 1 435 ? 3.183 -31.425 -14.605 1.00 63.75 435 PRO A O 1
ATOM 3515 N N . HIS A 1 436 ? 4.186 -33.413 -14.327 1.00 58.91 436 HIS A N 1
ATOM 3516 C CA . HIS A 1 436 ? 5.545 -32.897 -14.430 1.00 58.91 436 HIS A CA 1
ATOM 3517 C C . HIS A 1 436 ? 5.816 -32.508 -15.886 1.00 58.91 436 HIS A C 1
ATOM 3519 O O . HIS A 1 436 ? 6.240 -33.323 -16.701 1.00 58.91 436 HIS A O 1
ATOM 3525 N N . ARG A 1 437 ? 5.519 -31.255 -16.235 1.00 60.78 437 ARG A N 1
ATOM 3526 C CA . ARG A 1 437 ? 5.870 -30.689 -17.536 1.00 60.78 437 ARG A CA 1
ATOM 3527 C C . ARG A 1 437 ? 7.305 -30.190 -17.465 1.00 60.78 437 ARG A C 1
ATOM 3529 O O . ARG A 1 437 ? 7.579 -29.181 -16.825 1.00 60.78 437 ARG A O 1
ATOM 3536 N N . VAL A 1 438 ? 8.211 -30.914 -18.112 1.00 63.84 438 VAL A N 1
ATOM 3537 C CA . VAL A 1 438 ? 9.569 -30.436 -18.374 1.00 63.84 438 VAL A CA 1
ATOM 3538 C C . VAL A 1 438 ? 9.500 -29.574 -19.629 1.00 63.84 438 VAL A C 1
ATOM 3540 O O . VAL A 1 438 ? 9.208 -30.072 -20.713 1.00 63.84 438 VAL A O 1
ATOM 3543 N N . THR A 1 439 ? 9.702 -28.271 -19.476 1.00 57.56 439 THR A N 1
ATOM 3544 C CA . THR A 1 439 ? 9.851 -27.334 -20.594 1.00 57.56 439 THR A CA 1
ATOM 3545 C C . THR A 1 439 ? 11.331 -27.204 -20.925 1.00 57.56 439 THR A C 1
ATOM 3547 O O . THR A 1 439 ? 12.125 -26.888 -20.041 1.00 57.56 439 THR A O 1
ATOM 3550 N N . GLY A 1 440 ? 11.701 -27.442 -22.179 1.00 73.12 440 GLY A N 1
ATOM 3551 C CA . GLY A 1 440 ? 13.057 -27.250 -22.686 1.00 73.12 440 GLY A CA 1
ATOM 3552 C C . GLY A 1 440 ? 13.011 -26.780 -24.135 1.00 73.12 440 GLY A C 1
ATOM 3553 O O . GLY A 1 440 ? 12.022 -27.017 -24.830 1.00 73.12 440 GLY A O 1
ATOM 3554 N N . GLU A 1 441 ? 14.059 -26.094 -24.581 1.00 61.84 441 GLU A N 1
ATOM 3555 C CA . GLU A 1 441 ? 14.189 -25.697 -25.981 1.00 61.84 441 GLU A CA 1
ATOM 3556 C C . GLU A 1 441 ? 14.385 -26.941 -26.852 1.00 61.84 441 GLU A C 1
ATOM 3558 O O . GLU A 1 441 ? 15.369 -27.671 -26.725 1.00 61.84 441 GLU A O 1
ATOM 3563 N N . VAL A 1 442 ? 13.425 -27.198 -27.740 1.00 65.88 442 VAL A N 1
ATOM 3564 C CA . VAL A 1 442 ? 13.534 -28.252 -28.747 1.00 65.88 442 VAL A CA 1
ATOM 3565 C C . VAL A 1 442 ? 14.141 -27.627 -29.993 1.00 65.88 442 VAL A C 1
ATOM 3567 O O . VAL A 1 442 ? 13.457 -26.941 -30.748 1.00 65.88 442 VAL A O 1
ATOM 3570 N N . THR A 1 443 ? 15.431 -27.862 -30.220 1.00 69.00 443 THR A N 1
ATOM 3571 C CA . THR A 1 443 ? 16.067 -27.520 -31.493 1.00 69.00 443 THR A CA 1
ATOM 3572 C C . THR A 1 443 ? 15.913 -28.695 -32.453 1.00 69.00 443 THR A C 1
ATOM 3574 O O . THR A 1 443 ? 16.422 -29.794 -32.229 1.00 69.00 443 THR A O 1
ATOM 3577 N N . VAL A 1 444 ? 15.159 -28.483 -33.530 1.00 72.19 444 VAL A N 1
ATOM 3578 C CA . VAL A 1 444 ? 15.039 -29.463 -34.613 1.00 72.19 444 VAL A CA 1
ATOM 3579 C C . VAL A 1 444 ? 16.226 -29.253 -35.546 1.00 72.19 444 VAL A C 1
ATOM 3581 O O . VAL A 1 444 ? 16.316 -28.229 -36.214 1.00 72.19 444 VAL A O 1
ATOM 3584 N N . GLN A 1 445 ? 17.160 -30.203 -35.563 1.00 67.81 445 GLN A N 1
ATOM 3585 C CA . GLN A 1 445 ? 18.298 -30.204 -36.485 1.00 67.81 445 GLN A CA 1
ATOM 3586 C C . GLN A 1 445 ? 18.112 -31.283 -37.562 1.00 67.81 445 GLN A C 1
ATOM 3588 O O . GLN A 1 445 ? 17.586 -32.360 -37.250 1.00 67.81 445 GLN A O 1
ATOM 3593 N N . PRO A 1 446 ? 18.548 -31.032 -38.811 1.00 69.12 446 PRO A N 1
ATOM 3594 C CA . PRO A 1 446 ? 18.478 -32.020 -39.882 1.00 69.12 446 PRO A CA 1
ATOM 3595 C C . PRO A 1 446 ? 19.331 -33.260 -39.560 1.00 69.12 446 PRO A C 1
ATOM 3597 O O . PRO A 1 446 ? 20.366 -33.179 -38.899 1.00 69.12 446 PRO A O 1
ATOM 3600 N N . VAL A 1 447 ? 18.877 -34.435 -40.011 1.00 72.31 447 VAL A N 1
ATOM 3601 C CA . VAL A 1 447 ? 19.575 -35.723 -39.799 1.00 72.31 447 VAL A CA 1
ATOM 3602 C C . VAL A 1 447 ? 20.873 -35.795 -40.612 1.00 72.31 447 VAL A C 1
ATOM 3604 O O . VAL A 1 447 ? 21.874 -36.351 -40.147 1.00 72.31 447 VAL A O 1
ATOM 3607 N N . GLU A 1 448 ? 20.856 -35.197 -41.800 1.00 68.88 448 GLU A N 1
ATOM 3608 C CA . GLU A 1 448 ? 21.997 -35.012 -42.687 1.00 68.88 448 GLU A CA 1
ATOM 3609 C C . GLU A 1 448 ? 21.995 -33.566 -43.184 1.00 68.88 448 GLU A C 1
ATOM 3611 O O . GLU A 1 448 ? 20.971 -33.054 -43.629 1.00 68.88 448 GLU A O 1
ATOM 3616 N N . GLU A 1 449 ? 23.139 -32.905 -43.076 1.00 72.88 449 GLU A N 1
ATOM 3617 C CA . GLU A 1 449 ? 23.357 -31.541 -43.539 1.00 72.88 449 GLU A CA 1
ATOM 3618 C C . GLU A 1 449 ? 24.440 -31.574 -44.619 1.00 72.88 449 GLU A C 1
ATOM 3620 O O . GLU A 1 449 ? 25.539 -32.094 -44.398 1.00 72.88 449 GLU A O 1
ATOM 3625 N N . PHE A 1 450 ? 24.123 -31.033 -45.793 1.00 71.50 450 PHE A N 1
ATOM 3626 C CA . PHE A 1 450 ? 25.066 -30.857 -46.888 1.00 71.50 450 PHE A CA 1
ATOM 3627 C C . PHE A 1 450 ? 25.232 -29.364 -47.148 1.00 71.50 450 PHE A C 1
ATOM 3629 O O . PHE A 1 450 ? 24.291 -28.708 -47.589 1.00 71.50 450 PHE A O 1
ATOM 3636 N N . SER A 1 451 ? 26.413 -28.824 -46.855 1.00 68.88 451 SER A N 1
ATOM 3637 C CA . SER A 1 451 ? 26.742 -27.425 -47.116 1.00 68.88 451 SER A CA 1
ATOM 3638 C C . SER A 1 451 ? 27.790 -27.305 -48.217 1.00 68.88 451 SER A C 1
ATOM 3640 O O . SER A 1 451 ? 28.803 -28.010 -48.234 1.00 68.88 451 SER A O 1
ATOM 3642 N N . LEU A 1 452 ? 27.511 -26.393 -49.146 1.00 68.88 452 LEU A N 1
ATOM 3643 C CA . LEU A 1 452 ? 28.433 -25.913 -50.166 1.00 68.88 452 LEU A CA 1
ATOM 3644 C C . LEU A 1 452 ? 28.727 -24.455 -49.838 1.00 68.88 452 LEU A C 1
ATOM 3646 O O . LEU A 1 452 ? 27.827 -23.620 -49.880 1.00 68.88 452 LEU A O 1
ATOM 3650 N N . LEU A 1 453 ? 29.968 -24.168 -49.466 1.00 66.50 453 LEU A N 1
ATOM 3651 C CA . LEU A 1 453 ? 30.413 -22.815 -49.155 1.00 66.50 453 LEU A CA 1
ATOM 3652 C C . LEU A 1 453 ? 31.481 -22.416 -50.163 1.00 66.50 453 LEU A C 1
ATOM 3654 O O . LEU A 1 453 ? 32.454 -23.142 -50.360 1.00 66.50 453 LEU A O 1
ATOM 3658 N N . LEU A 1 454 ? 31.299 -21.262 -50.794 1.00 64.75 454 LEU A N 1
ATOM 3659 C CA . LEU A 1 454 ? 32.353 -20.621 -51.563 1.00 64.75 454 LEU A CA 1
ATOM 3660 C C . LEU A 1 454 ? 33.119 -19.707 -50.605 1.00 64.75 454 LEU A C 1
ATOM 3662 O O . LEU A 1 454 ? 32.545 -18.766 -50.058 1.00 64.75 454 LEU A O 1
ATOM 3666 N N . ASN A 1 455 ? 34.384 -20.022 -50.342 1.00 65.12 455 ASN A N 1
ATOM 3667 C CA . ASN A 1 455 ? 35.215 -19.201 -49.462 1.00 65.12 455 ASN A CA 1
ATOM 3668 C C . ASN A 1 455 ? 35.752 -17.963 -50.209 1.00 65.12 455 ASN A C 1
ATOM 3670 O O . ASN A 1 455 ? 35.809 -17.963 -51.437 1.00 65.12 455 ASN A O 1
ATOM 3674 N N . GLU A 1 456 ? 36.228 -16.947 -49.485 1.00 58.81 456 GLU A N 1
ATOM 3675 C CA . GLU A 1 456 ? 36.844 -15.723 -50.035 1.00 58.81 456 GLU A CA 1
ATOM 3676 C C . GLU A 1 456 ? 38.065 -16.016 -50.931 1.00 58.81 456 GLU A C 1
ATOM 3678 O O . GLU A 1 456 ? 38.413 -15.228 -51.804 1.00 58.81 456 GLU A O 1
ATOM 3683 N N . PHE A 1 457 ? 38.679 -17.192 -50.767 1.00 59.12 457 PHE A N 1
ATOM 3684 C CA . PHE A 1 457 ? 39.769 -17.703 -51.607 1.00 59.12 457 PHE A CA 1
ATOM 3685 C C . PHE A 1 457 ? 39.286 -18.476 -52.854 1.00 59.12 457 PHE A C 1
ATOM 3687 O O . PHE A 1 457 ? 40.091 -19.134 -53.508 1.00 59.12 457 PHE A O 1
ATOM 3694 N N . GLY A 1 458 ? 37.975 -18.460 -53.143 1.00 59.38 458 GLY A N 1
ATOM 3695 C CA . GLY A 1 458 ? 37.278 -19.206 -54.208 1.00 59.38 458 GLY A CA 1
ATOM 3696 C C . GLY A 1 458 ? 37.552 -20.706 -54.214 1.00 59.38 458 GLY A C 1
ATOM 3697 O O . GLY A 1 458 ? 37.603 -21.358 -55.255 1.00 59.38 458 GLY A O 1
ATOM 3698 N N . LEU A 1 459 ? 37.711 -21.257 -53.016 1.00 61.62 459 LEU A N 1
ATOM 3699 C CA . LEU A 1 459 ? 37.662 -22.689 -52.780 1.00 61.62 459 LEU A CA 1
ATOM 3700 C C . LEU A 1 459 ? 36.202 -23.072 -52.556 1.00 61.62 459 LEU A C 1
ATOM 3702 O O . LEU A 1 459 ? 35.550 -22.511 -51.669 1.00 61.62 459 LEU A O 1
ATOM 3706 N N . LEU A 1 460 ? 35.705 -24.033 -53.334 1.00 66.44 460 LEU A N 1
ATOM 3707 C CA . LEU A 1 460 ? 34.409 -24.641 -53.070 1.00 66.44 460 LEU A CA 1
ATOM 3708 C C . LEU A 1 460 ? 34.601 -25.694 -51.976 1.00 66.44 460 LEU A C 1
ATOM 3710 O O . LEU A 1 460 ? 35.216 -26.745 -52.189 1.00 66.44 460 LEU A O 1
ATOM 3714 N N . GLU A 1 461 ? 34.101 -25.396 -50.783 1.00 68.44 461 GLU A N 1
ATOM 3715 C CA . GLU A 1 461 ? 34.127 -26.306 -49.651 1.00 68.44 461 GLU A CA 1
ATOM 3716 C C . GLU A 1 461 ? 32.825 -27.109 -49.604 1.00 68.44 461 GLU A C 1
ATOM 3718 O O . GLU A 1 461 ? 31.738 -26.567 -49.401 1.00 68.44 461 GLU A O 1
ATOM 3723 N N . ARG A 1 462 ? 32.945 -28.431 -49.762 1.00 68.50 462 ARG A N 1
ATOM 3724 C CA . ARG A 1 462 ? 31.838 -29.377 -49.605 1.00 68.50 462 ARG A CA 1
ATOM 3725 C C . ARG A 1 462 ? 31.900 -30.010 -48.224 1.00 68.50 462 ARG A C 1
ATOM 3727 O O . ARG A 1 462 ? 32.833 -30.770 -47.960 1.00 68.50 462 ARG A O 1
ATOM 3734 N N . ARG A 1 463 ? 30.894 -29.781 -47.376 1.00 66.88 463 ARG A N 1
ATOM 3735 C CA . ARG A 1 463 ? 30.764 -30.427 -46.060 1.00 66.88 463 ARG A CA 1
ATOM 3736 C C . ARG A 1 463 ? 29.508 -31.287 -46.002 1.00 66.88 463 ARG A C 1
ATOM 3738 O O . ARG A 1 463 ? 28.399 -30.795 -46.166 1.00 66.88 463 ARG A O 1
ATOM 3745 N N . LEU A 1 464 ? 29.692 -32.573 -45.712 1.00 69.75 464 LEU A N 1
ATOM 3746 C CA . LEU A 1 464 ? 28.605 -33.483 -45.353 1.00 69.75 464 LEU A CA 1
ATOM 3747 C C . LEU A 1 464 ? 28.692 -33.796 -43.857 1.00 69.75 464 LEU A C 1
ATOM 3749 O O . LEU A 1 464 ? 29.701 -34.335 -43.390 1.00 69.75 464 LEU A O 1
ATOM 3753 N N . LYS A 1 465 ? 27.632 -33.486 -43.112 1.00 66.50 465 LYS A N 1
ATOM 3754 C CA . LYS A 1 465 ? 27.518 -33.748 -41.676 1.00 66.50 465 LYS A CA 1
ATOM 3755 C C . LYS A 1 465 ? 26.328 -34.670 -41.427 1.00 66.50 465 LYS A C 1
ATOM 3757 O O . LYS A 1 465 ? 25.182 -34.296 -41.642 1.00 66.50 465 LYS A O 1
ATOM 3762 N N . LYS A 1 466 ? 26.608 -35.891 -40.972 1.00 67.94 466 LYS A N 1
ATOM 3763 C CA . LYS A 1 466 ? 25.601 -36.910 -40.647 1.00 67.94 466 LYS A CA 1
ATOM 3764 C C . LYS A 1 466 ? 25.527 -37.103 -39.137 1.00 67.94 466 LYS A C 1
ATOM 3766 O O . LYS A 1 466 ? 26.559 -37.242 -38.477 1.00 67.94 466 LYS A O 1
ATOM 3771 N N . ARG A 1 467 ? 24.316 -37.102 -38.578 1.00 59.72 467 ARG A N 1
ATOM 3772 C CA . ARG A 1 467 ? 24.093 -37.230 -37.131 1.00 59.72 467 ARG A CA 1
ATOM 3773 C C . ARG A 1 467 ? 24.669 -38.550 -36.593 1.00 59.72 467 ARG A C 1
ATOM 3775 O O . ARG A 1 467 ? 24.408 -39.614 -37.144 1.00 59.72 467 ARG A O 1
ATOM 3782 N N . GLY A 1 468 ? 25.432 -38.473 -35.500 1.00 62.97 468 GLY A N 1
ATOM 3783 C CA . GLY A 1 468 ? 25.994 -39.637 -34.798 1.00 62.97 468 GLY A CA 1
ATOM 3784 C C . GLY A 1 468 ? 27.358 -40.122 -35.300 1.00 62.97 468 GLY A C 1
ATOM 3785 O O . GLY A 1 468 ? 27.980 -40.944 -34.633 1.00 62.97 468 GLY A O 1
ATOM 3786 N N . ALA A 1 469 ? 27.868 -39.598 -36.417 1.00 50.34 469 ALA A N 1
ATOM 3787 C CA . ALA A 1 469 ? 29.273 -39.777 -36.757 1.00 50.34 469 ALA A CA 1
ATOM 3788 C C . ALA A 1 469 ? 30.121 -38.836 -35.885 1.00 50.34 469 ALA A C 1
ATOM 3790 O O . ALA A 1 469 ? 29.818 -37.645 -35.781 1.00 50.34 469 ALA A O 1
ATOM 3791 N N . ASN A 1 470 ? 31.183 -39.363 -35.266 1.00 50.12 470 ASN A N 1
ATOM 3792 C CA . ASN A 1 470 ? 32.278 -38.559 -34.709 1.00 50.12 470 ASN A CA 1
ATOM 3793 C C . ASN A 1 470 ? 32.663 -37.446 -35.710 1.00 50.12 470 ASN A C 1
ATOM 3795 O O . ASN A 1 470 ? 32.529 -37.679 -36.913 1.00 50.12 470 ASN A O 1
ATOM 3799 N N . PRO A 1 471 ? 33.149 -36.270 -35.268 1.00 47.25 471 PRO A N 1
ATOM 3800 C CA . PRO A 1 471 ? 33.278 -35.045 -36.070 1.00 47.25 471 PRO A CA 1
ATOM 3801 C C . PRO A 1 471 ? 34.373 -35.098 -37.155 1.00 47.25 471 PRO A C 1
ATOM 3803 O O . PRO A 1 471 ? 35.012 -34.098 -37.456 1.00 47.25 471 PRO A O 1
ATOM 3806 N N . GLY A 1 472 ? 34.592 -36.244 -37.795 1.00 45.62 472 GLY A N 1
ATOM 3807 C CA . GLY A 1 472 ? 35.179 -36.310 -39.121 1.00 45.62 472 GLY A CA 1
ATOM 3808 C C . GLY A 1 472 ? 34.156 -35.822 -40.138 1.00 45.62 472 GLY A C 1
ATOM 3809 O O . GLY A 1 472 ? 33.580 -36.624 -40.874 1.00 45.62 472 GLY A O 1
ATOM 3810 N N . SER A 1 473 ? 33.899 -34.511 -40.173 1.00 52.50 473 SER A N 1
ATOM 3811 C CA . SER A 1 473 ? 33.293 -33.898 -41.351 1.00 52.50 473 SER A CA 1
ATOM 3812 C C . SER A 1 473 ? 34.160 -34.298 -42.538 1.00 52.50 473 SER A C 1
ATOM 3814 O O . SER A 1 473 ? 35.335 -33.934 -42.583 1.00 52.50 473 SER A O 1
ATOM 3816 N N . LYS A 1 474 ? 33.622 -35.073 -43.483 1.00 48.81 474 LYS A N 1
ATOM 3817 C CA . LYS A 1 474 ? 34.302 -35.261 -44.764 1.00 48.81 474 LYS A CA 1
ATOM 3818 C C . LYS A 1 474 ? 34.185 -33.935 -45.508 1.00 48.81 474 LYS A C 1
ATOM 3820 O O . LYS A 1 474 ? 33.221 -33.725 -46.240 1.00 48.81 474 LYS A O 1
ATOM 3825 N N . SER A 1 475 ? 35.118 -33.025 -45.241 1.00 54.09 475 SER A N 1
ATOM 3826 C CA . SER A 1 475 ? 35.321 -31.839 -46.053 1.00 54.09 475 SER A CA 1
ATOM 3827 C C . SER A 1 475 ? 36.136 -32.250 -47.272 1.00 54.09 475 SER A C 1
ATOM 3829 O O . SER A 1 475 ? 37.198 -32.862 -47.170 1.00 54.09 475 SER A O 1
ATOM 3831 N N . SER A 1 476 ? 35.591 -31.993 -48.452 1.00 53.59 476 SER A N 1
ATOM 3832 C CA . SER A 1 476 ? 36.352 -32.076 -49.694 1.00 53.59 476 SER A CA 1
ATOM 3833 C C . SER A 1 476 ? 36.507 -30.655 -50.200 1.00 53.59 476 SER A C 1
ATOM 3835 O O . SER A 1 476 ? 35.506 -29.967 -50.396 1.00 53.59 476 SER A O 1
ATOM 3837 N N . TYR A 1 477 ? 37.752 -30.225 -50.367 1.00 52.94 477 TYR A N 1
ATOM 3838 C CA . TYR A 1 477 ? 38.079 -28.939 -50.964 1.00 52.94 477 TYR A CA 1
ATOM 3839 C C . TYR A 1 477 ? 38.322 -29.167 -52.447 1.00 52.94 477 TYR A C 1
ATOM 3841 O O . TYR A 1 477 ? 39.141 -30.013 -52.810 1.00 52.94 477 TYR A O 1
ATOM 3849 N N . LEU A 1 478 ? 37.609 -28.432 -53.293 1.00 57.06 478 LEU A N 1
ATOM 3850 C CA . LEU A 1 478 ? 37.959 -28.325 -54.701 1.00 57.06 478 LEU A CA 1
ATOM 3851 C C . LEU A 1 478 ? 38.600 -26.950 -54.902 1.00 57.06 478 LEU A C 1
ATOM 3853 O O . LEU A 1 478 ? 37.958 -25.925 -54.666 1.00 57.06 478 LEU A O 1
ATOM 3857 N N . GLN A 1 479 ? 39.883 -26.930 -55.270 1.00 47.94 479 GLN A N 1
ATOM 3858 C CA . GLN A 1 479 ? 40.569 -25.689 -55.611 1.00 47.94 479 GLN A CA 1
ATOM 3859 C C . GLN A 1 479 ? 40.153 -25.268 -57.015 1.00 47.94 479 GLN A C 1
ATOM 3861 O O . GLN A 1 479 ? 40.469 -25.960 -57.980 1.00 47.94 479 GLN A O 1
ATOM 3866 N N . MET A 1 480 ? 39.436 -24.151 -57.117 1.00 56.25 480 MET A N 1
ATOM 3867 C CA . MET A 1 480 ? 39.067 -23.558 -58.402 1.00 56.25 480 MET A CA 1
ATOM 3868 C C . MET A 1 480 ? 40.132 -22.523 -58.780 1.00 56.25 480 MET A C 1
ATOM 3870 O O . MET A 1 480 ? 40.634 -21.796 -57.920 1.00 56.25 480 MET A O 1
ATOM 3874 N N . THR A 1 481 ? 40.551 -22.498 -60.045 1.00 50.72 481 THR A N 1
ATOM 3875 C CA . THR A 1 481 ? 41.595 -21.568 -60.513 1.00 50.72 481 THR A CA 1
ATOM 3876 C C . THR A 1 481 ? 40.986 -20.221 -60.915 1.00 50.72 481 THR A C 1
ATOM 3878 O O . THR A 1 481 ? 39.824 -20.142 -61.310 1.00 50.72 481 THR A O 1
ATOM 3881 N N . SER A 1 482 ? 41.753 -19.130 -60.787 1.00 49.31 482 SER A N 1
ATOM 3882 C CA . SER A 1 482 ? 41.242 -17.745 -60.809 1.00 49.31 482 SER A CA 1
ATOM 3883 C C . SER A 1 482 ? 40.559 -17.302 -62.108 1.00 49.31 482 SER A C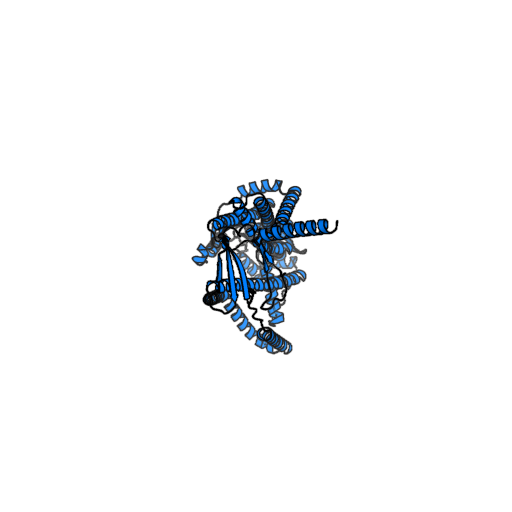 1
ATOM 3885 O O . SER A 1 482 ? 39.869 -16.287 -62.096 1.00 49.31 482 SER A O 1
ATOM 3887 N N . ASN A 1 483 ? 40.707 -18.036 -63.214 1.00 53.22 483 ASN A N 1
ATOM 3888 C CA . ASN A 1 483 ? 40.001 -17.722 -64.459 1.00 53.22 483 ASN A CA 1
ATOM 3889 C C . ASN A 1 483 ? 38.519 -18.148 -64.435 1.00 53.22 483 ASN A C 1
ATOM 3891 O O . ASN A 1 483 ? 37.745 -17.672 -65.257 1.00 53.22 483 ASN A O 1
ATOM 3895 N N . GLU A 1 484 ? 38.100 -18.989 -63.484 1.00 51.56 484 GLU A N 1
ATOM 3896 C CA . GLU A 1 484 ? 36.720 -19.491 -63.381 1.00 51.56 484 GLU A CA 1
ATOM 3897 C C . GLU A 1 484 ? 35.858 -18.700 -62.376 1.00 51.56 484 GLU A C 1
ATOM 3899 O O . GLU A 1 484 ? 34.631 -18.679 -62.491 1.00 51.56 484 GLU A O 1
ATOM 3904 N N . MET A 1 485 ? 36.488 -17.999 -61.422 1.00 48.44 485 MET A N 1
ATOM 3905 C CA . MET A 1 485 ? 35.821 -17.335 -60.286 1.00 48.44 485 MET A CA 1
ATOM 3906 C C . MET A 1 485 ? 34.798 -16.263 -60.681 1.00 48.44 485 MET A C 1
ATOM 3908 O O . MET A 1 485 ? 33.811 -16.085 -59.976 1.00 48.44 485 MET A O 1
ATOM 3912 N N . ALA A 1 486 ? 35.009 -15.540 -61.784 1.00 52.22 486 ALA A N 1
ATOM 3913 C CA . ALA A 1 486 ? 34.123 -14.441 -62.182 1.00 52.22 486 ALA A CA 1
ATOM 3914 C C . ALA A 1 486 ? 32.870 -14.904 -62.950 1.00 52.22 486 ALA A C 1
ATOM 3916 O O . ALA A 1 486 ? 32.051 -14.071 -63.337 1.00 52.22 486 ALA A O 1
ATOM 3917 N N . SER A 1 487 ? 32.729 -16.209 -63.216 1.00 56.06 487 SER A N 1
ATOM 3918 C CA . SER A 1 487 ? 31.713 -16.715 -64.143 1.00 56.06 487 SER A CA 1
ATOM 3919 C C . SER A 1 487 ? 30.782 -17.779 -63.574 1.00 56.06 487 SER A C 1
ATOM 3921 O O . SER A 1 487 ? 29.821 -18.105 -64.249 1.00 56.06 487 SER A O 1
ATOM 3923 N N . LEU A 1 488 ? 31.019 -18.338 -62.389 1.00 59.28 488 LEU A N 1
ATOM 3924 C CA . LEU A 1 488 ? 30.254 -19.497 -61.922 1.00 59.28 488 LEU A CA 1
ATOM 3925 C C . LEU A 1 488 ? 29.075 -19.100 -61.027 1.00 59.28 488 LEU A C 1
ATOM 3927 O O . LEU A 1 488 ? 29.279 -18.582 -59.933 1.00 59.28 488 LEU A O 1
ATOM 3931 N N . ASP A 1 489 ? 27.861 -19.427 -61.465 1.00 59.06 489 ASP A N 1
ATOM 3932 C CA . ASP A 1 489 ? 26.636 -19.331 -60.671 1.00 59.06 489 ASP A CA 1
ATOM 3933 C C . ASP A 1 489 ? 26.190 -20.725 -60.204 1.00 59.06 489 ASP A C 1
ATOM 3935 O O . ASP A 1 489 ? 26.167 -21.691 -60.973 1.00 59.06 489 ASP A O 1
ATOM 3939 N N . LEU A 1 490 ? 25.821 -20.840 -58.924 1.00 64.94 490 LEU A N 1
ATOM 3940 C CA . LEU A 1 490 ? 25.217 -22.045 -58.353 1.00 64.94 490 LEU A CA 1
ATOM 3941 C C . LEU A 1 490 ? 23.694 -21.909 -58.414 1.00 64.94 490 LEU A C 1
ATOM 3943 O O . LEU A 1 490 ? 23.105 -21.133 -57.661 1.00 64.94 490 LEU A O 1
ATOM 3947 N N . ILE A 1 491 ? 23.047 -22.694 -59.272 1.00 65.50 491 ILE A N 1
ATOM 3948 C CA . ILE A 1 491 ? 21.589 -22.684 -59.406 1.00 65.50 491 ILE A CA 1
ATOM 3949 C C . ILE A 1 491 ? 21.017 -23.869 -58.614 1.00 65.50 491 ILE A C 1
ATOM 3951 O O . ILE A 1 491 ? 21.246 -25.022 -59.001 1.00 65.50 491 ILE A O 1
ATOM 3955 N N . PRO A 1 492 ? 20.277 -23.633 -57.513 1.00 70.44 492 PRO A N 1
ATOM 3956 C CA . PRO A 1 492 ? 19.595 -24.704 -56.800 1.00 70.44 492 PRO A CA 1
ATOM 3957 C C . PRO A 1 492 ? 18.424 -25.227 -57.642 1.00 70.44 492 PRO A C 1
ATOM 3959 O O . PRO A 1 492 ? 17.581 -24.457 -58.102 1.00 70.44 492 PRO A O 1
ATOM 3962 N N . LEU A 1 493 ? 18.347 -26.546 -57.828 1.00 69.38 493 LEU A N 1
ATOM 3963 C CA . LEU A 1 493 ? 17.244 -27.197 -58.551 1.00 69.38 493 LEU A CA 1
ATOM 3964 C C . LEU A 1 493 ? 16.070 -27.570 -57.636 1.00 69.38 493 LEU A C 1
ATOM 3966 O O . LEU A 1 493 ? 15.022 -28.019 -58.101 1.00 69.38 493 LEU A O 1
ATOM 3970 N N . ILE A 1 494 ? 16.246 -27.406 -56.327 1.00 72.00 494 ILE A N 1
ATOM 3971 C CA . ILE A 1 494 ? 15.338 -27.910 -55.301 1.00 72.00 494 ILE A CA 1
ATOM 3972 C C . ILE A 1 494 ? 14.823 -26.739 -54.465 1.00 72.00 494 ILE A C 1
ATOM 3974 O O . ILE A 1 494 ? 15.582 -25.843 -54.103 1.00 72.00 494 ILE A O 1
ATOM 3978 N N . LYS A 1 495 ? 13.517 -26.748 -54.179 1.00 70.31 495 LYS A N 1
ATOM 3979 C CA . LYS A 1 495 ? 12.832 -25.776 -53.317 1.00 70.31 495 LYS A CA 1
ATOM 3980 C C . LYS A 1 495 ? 12.520 -26.401 -51.957 1.00 70.31 495 LYS A C 1
ATOM 3982 O O . LYS A 1 495 ? 12.506 -27.628 -51.823 1.00 70.31 495 LYS A O 1
ATOM 3987 N N . ASP A 1 496 ? 12.229 -25.555 -50.976 1.00 59.41 496 ASP A N 1
ATOM 3988 C CA . ASP A 1 496 ? 11.804 -25.979 -49.641 1.00 59.41 496 ASP A CA 1
ATOM 3989 C C . ASP A 1 496 ? 10.644 -26.996 -49.722 1.00 59.41 496 ASP A C 1
ATOM 3991 O O . ASP A 1 496 ? 9.733 -26.839 -50.534 1.00 59.41 496 ASP A O 1
ATOM 3995 N N . ASN A 1 497 ? 10.682 -28.039 -48.877 1.00 61.88 497 ASN A N 1
ATOM 3996 C CA . ASN A 1 497 ? 9.759 -29.195 -48.817 1.00 61.88 497 ASN A CA 1
ATOM 3997 C C . ASN A 1 497 ? 9.850 -30.276 -49.913 1.00 61.88 497 ASN A C 1
ATOM 3999 O O . ASN A 1 497 ? 9.073 -31.236 -49.873 1.00 61.88 497 ASN A O 1
ATOM 4003 N N . ASN A 1 498 ? 10.805 -30.215 -50.839 1.00 70.81 498 ASN A N 1
ATOM 4004 C CA . ASN A 1 498 ? 11.006 -31.321 -51.780 1.00 70.81 498 ASN A CA 1
ATOM 4005 C C . ASN A 1 498 ? 11.670 -32.538 -51.104 1.00 70.81 498 ASN A C 1
ATOM 4007 O O . ASN A 1 498 ? 12.655 -32.408 -50.377 1.00 70.81 498 ASN A O 1
ATOM 4011 N N . GLN A 1 499 ? 11.152 -33.742 -51.373 1.00 68.12 499 GLN A N 1
ATOM 4012 C CA . GLN A 1 499 ? 11.784 -34.992 -50.943 1.00 68.12 499 GLN A CA 1
ATOM 4013 C C . GLN A 1 499 ? 12.945 -35.337 -51.876 1.00 68.12 499 GLN A C 1
ATOM 4015 O O . GLN A 1 499 ? 12.743 -35.519 -53.073 1.00 68.12 499 GLN A O 1
ATOM 4020 N N . VAL A 1 500 ? 14.142 -35.451 -51.309 1.00 70.00 500 VAL A N 1
ATOM 4021 C CA . VAL A 1 500 ? 15.381 -35.755 -52.030 1.00 70.00 500 VAL A CA 1
ATOM 4022 C C . VAL A 1 500 ? 15.780 -37.203 -51.765 1.00 70.00 500 VAL A C 1
ATOM 4024 O O . VAL A 1 500 ? 15.787 -37.648 -50.614 1.00 70.00 500 VAL A O 1
ATOM 4027 N N . LYS A 1 501 ? 16.122 -37.945 -52.816 1.00 69.50 501 LYS A N 1
ATOM 4028 C CA . LYS A 1 501 ? 16.682 -39.297 -52.738 1.00 69.50 501 LYS A CA 1
ATOM 4029 C C . LYS A 1 501 ? 18.186 -39.269 -52.991 1.00 69.50 501 LYS A C 1
ATOM 4031 O O . LYS A 1 501 ? 18.740 -38.351 -53.590 1.00 69.50 501 LYS A O 1
ATOM 4036 N N . ASN A 1 502 ? 18.870 -40.302 -52.512 1.00 62.44 502 ASN A N 1
ATOM 4037 C CA . ASN A 1 502 ? 20.303 -40.436 -52.738 1.00 62.44 502 ASN A CA 1
ATOM 4038 C C . ASN A 1 502 ? 20.581 -40.622 -54.241 1.00 62.44 502 ASN A C 1
ATOM 4040 O O . ASN A 1 502 ? 20.036 -41.543 -54.847 1.00 62.44 502 ASN A O 1
ATOM 4044 N N . GLY A 1 503 ? 21.419 -39.756 -54.814 1.00 65.75 503 GLY A N 1
ATOM 4045 C CA . GLY A 1 503 ? 21.689 -39.687 -56.255 1.00 65.75 503 GLY A CA 1
ATOM 4046 C C . GLY A 1 503 ? 21.033 -38.502 -56.974 1.00 65.75 503 GLY A C 1
ATOM 4047 O O . GLY A 1 503 ? 21.398 -38.225 -58.114 1.00 65.75 503 GLY A O 1
ATOM 4048 N N . ASP A 1 504 ? 20.126 -37.773 -56.318 1.00 73.75 504 ASP A N 1
ATOM 4049 C CA . ASP A 1 504 ? 19.485 -36.600 -56.914 1.00 73.75 504 ASP A CA 1
ATOM 4050 C C . ASP A 1 504 ? 20.464 -35.420 -57.030 1.00 73.75 504 ASP A C 1
ATOM 4052 O O . ASP A 1 504 ? 21.279 -35.151 -56.142 1.00 73.75 504 ASP A O 1
ATOM 4056 N N . THR A 1 505 ? 20.366 -34.679 -58.135 1.00 71.12 505 THR A N 1
ATOM 4057 C CA . THR A 1 505 ? 21.162 -33.463 -58.350 1.00 71.12 505 THR A CA 1
ATOM 4058 C C . THR A 1 505 ? 20.497 -32.287 -57.639 1.00 71.12 505 THR A C 1
ATOM 4060 O O . THR A 1 505 ? 19.403 -31.871 -58.011 1.00 71.12 505 THR A O 1
ATOM 4063 N N . LEU A 1 506 ? 21.152 -31.748 -56.607 1.00 72.50 506 LEU A N 1
ATOM 4064 C CA . LEU A 1 506 ? 20.578 -30.688 -55.760 1.00 72.50 506 LEU A CA 1
ATOM 4065 C C . LEU A 1 506 ? 20.762 -29.287 -56.350 1.00 72.50 506 LEU A C 1
ATOM 4067 O O . LEU A 1 506 ? 19.915 -28.409 -56.186 1.00 72.50 506 LEU A O 1
ATOM 4071 N N . ALA A 1 507 ? 21.886 -29.081 -57.026 1.00 68.69 507 ALA A N 1
ATOM 4072 C CA . ALA A 1 507 ? 22.264 -27.825 -57.644 1.00 68.69 507 ALA A CA 1
ATOM 4073 C C . ALA A 1 507 ? 23.213 -28.099 -58.810 1.00 68.69 507 ALA A C 1
ATOM 4075 O O . ALA A 1 507 ? 23.933 -29.101 -58.806 1.00 68.69 507 ALA A O 1
ATOM 4076 N N . ILE A 1 508 ? 23.220 -27.196 -59.785 1.00 68.12 508 ILE A N 1
ATOM 4077 C CA . ILE A 1 508 ? 24.156 -27.220 -60.909 1.00 68.12 508 ILE A CA 1
ATOM 4078 C C . ILE A 1 508 ? 25.026 -25.967 -60.825 1.00 68.12 508 ILE A C 1
ATOM 4080 O O . ILE A 1 508 ? 24.534 -24.877 -60.533 1.00 68.12 508 ILE A O 1
ATOM 4084 N N . LEU A 1 509 ? 26.323 -26.140 -61.072 1.00 66.12 509 LEU A N 1
ATOM 4085 C CA . LEU A 1 509 ? 27.262 -25.046 -61.304 1.00 66.12 509 LEU A CA 1
ATOM 4086 C C . LEU A 1 509 ? 27.254 -24.708 -62.792 1.00 66.12 509 LEU A C 1
ATOM 4088 O O . LEU A 1 509 ? 27.532 -25.574 -63.621 1.00 66.12 509 LEU A O 1
ATOM 4092 N N . VAL A 1 510 ? 26.934 -23.462 -63.123 1.00 65.44 510 VAL A N 1
ATOM 4093 C CA . VAL A 1 510 ? 26.876 -22.975 -64.503 1.00 65.44 510 VAL A CA 1
ATOM 4094 C C . VAL A 1 510 ? 27.911 -21.874 -64.681 1.00 65.44 510 VAL A C 1
ATOM 4096 O O . VAL A 1 510 ? 27.949 -20.939 -63.889 1.00 65.44 510 VAL A O 1
ATOM 4099 N N . SER A 1 511 ? 28.743 -21.964 -65.723 1.00 67.62 511 SER A N 1
ATOM 4100 C CA . SER A 1 511 ? 29.632 -20.863 -66.106 1.00 67.62 511 SER A CA 1
ATOM 4101 C C . SER A 1 511 ? 28.910 -19.913 -67.055 1.00 67.62 511 SER A C 1
ATOM 4103 O O . SER A 1 511 ? 28.586 -20.273 -68.182 1.00 67.62 511 SER A O 1
ATOM 4105 N N . ASN A 1 512 ? 28.732 -18.670 -66.631 1.00 66.75 512 ASN A N 1
ATOM 4106 C CA . ASN A 1 512 ? 28.231 -17.551 -67.416 1.00 66.75 512 ASN A CA 1
ATOM 4107 C C . ASN A 1 512 ? 29.037 -17.309 -68.698 1.00 66.75 512 ASN A C 1
ATOM 4109 O O . ASN A 1 512 ? 28.487 -16.773 -69.658 1.00 66.75 512 ASN A O 1
ATOM 4113 N N . GLN A 1 513 ? 30.313 -17.703 -68.745 1.00 66.56 513 GLN A N 1
ATOM 4114 C CA . GLN A 1 513 ? 31.109 -17.621 -69.968 1.00 66.56 513 GLN A CA 1
ATOM 4115 C C . GLN A 1 513 ? 30.687 -18.699 -70.971 1.00 66.56 513 GLN A C 1
ATOM 4117 O O . GLN A 1 513 ? 30.353 -18.371 -72.106 1.00 66.56 513 GLN A O 1
ATOM 4122 N N . VAL A 1 514 ? 30.593 -19.956 -70.528 1.00 67.44 514 VAL A N 1
ATOM 4123 C CA . VAL A 1 514 ? 30.132 -21.073 -71.367 1.00 67.44 514 VAL A CA 1
ATOM 4124 C C . VAL A 1 514 ? 28.693 -20.848 -71.834 1.00 67.44 514 VAL A C 1
ATOM 4126 O O . VAL A 1 514 ? 28.385 -21.063 -73.002 1.00 67.44 514 VAL A O 1
ATOM 4129 N N . THR A 1 515 ? 27.813 -20.337 -70.967 1.00 68.88 515 THR A N 1
ATOM 4130 C CA . THR A 1 515 ? 26.434 -19.994 -71.347 1.00 68.88 515 THR A CA 1
ATOM 4131 C C . THR A 1 515 ? 26.404 -18.944 -72.459 1.00 68.88 515 THR A C 1
ATOM 4133 O O . THR A 1 515 ? 25.631 -19.080 -73.405 1.00 68.88 515 THR A O 1
ATOM 4136 N N . LYS A 1 516 ? 27.262 -17.916 -72.391 1.00 73.19 516 LYS A N 1
ATOM 4137 C CA . LYS A 1 516 ? 27.368 -16.896 -73.448 1.00 73.19 516 LYS A CA 1
ATOM 4138 C C . LYS A 1 516 ? 27.921 -17.464 -74.753 1.00 73.19 516 LYS A C 1
ATOM 4140 O O . LYS A 1 516 ? 27.396 -17.124 -75.808 1.00 73.19 516 LYS A O 1
ATOM 4145 N N . GLU A 1 517 ? 28.934 -18.324 -74.690 1.00 78.06 517 GLU A N 1
ATOM 4146 C CA . GLU A 1 517 ? 29.508 -18.979 -75.873 1.00 78.06 517 GLU A CA 1
ATOM 4147 C C . GLU A 1 517 ? 28.501 -19.915 -76.551 1.00 78.06 517 GLU A C 1
ATOM 4149 O O . GLU A 1 517 ? 28.362 -19.877 -77.769 1.00 78.06 517 GLU A O 1
ATOM 4154 N N . ILE A 1 518 ? 27.733 -20.695 -75.782 1.00 77.62 518 ILE A N 1
ATOM 4155 C CA . ILE A 1 518 ? 26.665 -21.547 -76.324 1.00 77.62 518 ILE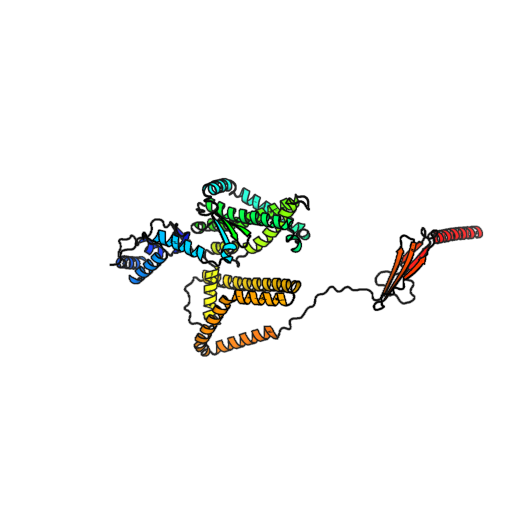 A CA 1
ATOM 4156 C C . ILE A 1 518 ? 25.609 -20.696 -77.034 1.00 77.62 518 ILE A C 1
ATOM 4158 O O . ILE A 1 518 ? 25.238 -21.011 -78.160 1.00 77.62 518 ILE A O 1
ATOM 4162 N N . VAL A 1 519 ? 25.150 -19.605 -76.412 1.00 81.62 519 VAL A N 1
ATOM 4163 C CA . VAL A 1 519 ? 24.162 -18.703 -77.029 1.00 81.62 519 VAL A CA 1
ATOM 4164 C C . VAL A 1 519 ? 24.714 -18.063 -78.306 1.00 81.62 519 VAL A C 1
ATOM 4166 O O . VAL A 1 519 ? 23.999 -17.992 -79.302 1.00 81.62 519 VAL A O 1
ATOM 4169 N N . ALA A 1 520 ? 25.979 -17.633 -78.304 1.00 83.06 520 ALA A N 1
ATOM 4170 C CA . ALA A 1 520 ? 26.628 -17.066 -79.484 1.00 83.06 520 ALA A CA 1
ATOM 4171 C C . ALA A 1 520 ? 26.753 -18.092 -80.622 1.00 83.06 520 ALA A C 1
ATOM 4173 O O . ALA A 1 520 ? 26.400 -17.787 -81.758 1.00 83.06 520 ALA A O 1
ATOM 4174 N N . ASN A 1 521 ? 27.177 -19.318 -80.308 1.00 84.50 521 ASN A N 1
ATOM 4175 C CA . ASN A 1 521 ? 27.321 -20.391 -81.288 1.00 84.50 521 ASN A CA 1
ATOM 4176 C C . ASN A 1 521 ? 25.970 -20.839 -81.852 1.00 84.50 521 ASN A C 1
ATOM 4178 O O . ASN A 1 521 ? 25.877 -21.085 -83.047 1.00 84.50 521 ASN A O 1
ATOM 4182 N N . ILE A 1 522 ? 24.916 -20.914 -81.029 1.00 87.56 522 ILE A N 1
ATOM 4183 C CA . ILE A 1 522 ? 23.554 -21.210 -81.503 1.00 87.56 522 ILE A CA 1
ATOM 4184 C C . ILE A 1 522 ? 23.076 -20.111 -82.455 1.00 87.56 522 ILE A C 1
ATOM 4186 O O . ILE A 1 522 ? 22.564 -20.420 -83.523 1.00 87.56 522 ILE A O 1
ATOM 4190 N N . ALA A 1 523 ? 23.305 -18.838 -82.119 1.00 85.25 523 ALA A N 1
ATOM 4191 C CA . ALA A 1 523 ? 22.941 -17.729 -82.997 1.00 85.25 523 ALA A CA 1
ATOM 4192 C C . ALA A 1 523 ? 23.715 -17.746 -84.331 1.00 85.25 523 ALA A C 1
ATOM 4194 O O . ALA A 1 523 ? 23.159 -17.386 -85.369 1.00 85.25 523 ALA A O 1
ATOM 4195 N N . GLU A 1 524 ? 24.985 -18.167 -84.333 1.00 88.44 524 GLU A N 1
ATOM 4196 C CA . GLU A 1 524 ? 25.731 -18.414 -85.575 1.00 88.44 524 GLU A CA 1
ATOM 4197 C C . GLU A 1 524 ? 25.171 -19.597 -86.366 1.00 88.44 524 GLU A C 1
ATOM 4199 O O . GLU A 1 524 ? 25.059 -19.510 -87.587 1.00 88.44 524 GLU A O 1
ATOM 4204 N N . LEU A 1 525 ? 24.787 -20.678 -85.689 1.00 87.75 525 LEU A N 1
ATOM 4205 C CA . LEU A 1 525 ? 24.213 -21.868 -86.313 1.00 87.75 525 LEU A CA 1
ATOM 4206 C C . LEU A 1 525 ? 22.871 -21.543 -86.986 1.00 87.75 525 LEU A C 1
ATOM 4208 O O . LEU A 1 525 ? 22.710 -21.831 -88.169 1.00 87.75 525 LEU A O 1
ATOM 4212 N N . ASP A 1 526 ? 21.982 -20.823 -86.296 1.00 88.44 526 ASP A N 1
ATOM 4213 C CA . ASP A 1 526 ? 20.716 -20.316 -86.847 1.00 88.44 526 ASP A CA 1
ATOM 4214 C C . ASP A 1 526 ? 20.957 -19.407 -88.062 1.00 88.44 526 ASP A C 1
ATOM 4216 O O . ASP A 1 526 ? 20.239 -19.455 -89.066 1.00 88.44 526 ASP A O 1
ATOM 4220 N N . LYS A 1 527 ? 22.006 -18.577 -88.006 1.00 87.75 527 LYS A N 1
ATOM 4221 C CA . LYS A 1 527 ? 22.398 -17.727 -89.132 1.00 87.75 527 LYS A CA 1
ATOM 4222 C C . LYS A 1 527 ? 22.862 -18.568 -90.323 1.00 87.75 527 LYS A C 1
ATOM 4224 O O . LYS A 1 527 ? 22.440 -18.278 -91.443 1.00 87.75 527 LYS A O 1
ATOM 4229 N N . PHE A 1 528 ? 23.678 -19.599 -90.112 1.00 87.94 528 PHE A N 1
ATOM 4230 C CA . PHE A 1 528 ? 24.107 -20.501 -91.183 1.00 87.94 528 PHE A CA 1
ATOM 4231 C C . PHE A 1 528 ? 22.943 -21.305 -91.769 1.00 87.94 528 PHE A C 1
ATOM 4233 O O . PHE A 1 528 ? 22.855 -21.419 -92.990 1.00 87.94 528 PHE A O 1
ATOM 4240 N N . GLU A 1 529 ? 22.010 -21.787 -90.945 1.00 85.94 529 GLU A N 1
ATOM 4241 C CA . GLU A 1 529 ? 20.793 -22.455 -91.422 1.00 85.94 529 GLU A CA 1
ATOM 4242 C C . GLU A 1 529 ? 19.922 -21.515 -92.263 1.00 85.94 529 GLU A C 1
ATOM 4244 O O . GLU A 1 529 ? 19.467 -21.895 -93.341 1.00 85.94 529 GLU A O 1
ATOM 4249 N N . SER A 1 530 ? 19.755 -20.257 -91.839 1.00 80.31 530 SER A N 1
ATOM 4250 C CA . SER A 1 530 ? 19.001 -19.261 -92.613 1.00 80.31 530 SER A CA 1
ATOM 4251 C C . SER A 1 530 ? 19.643 -18.938 -93.968 1.00 80.31 530 SER A C 1
ATOM 4253 O O . SER A 1 530 ? 18.936 -18.681 -94.940 1.00 80.31 530 SER A O 1
ATOM 4255 N N . GLN A 1 531 ? 20.977 -18.981 -94.051 1.00 83.81 531 GLN A N 1
ATOM 4256 C CA . GLN A 1 531 ? 21.725 -18.774 -95.293 1.00 83.81 531 GLN A CA 1
ATOM 4257 C C . GLN A 1 531 ? 21.684 -19.993 -96.219 1.00 83.81 531 GLN A C 1
ATOM 4259 O O . GLN A 1 531 ? 21.772 -19.819 -97.427 1.00 83.81 531 GLN A O 1
ATOM 4264 N N . LEU A 1 532 ? 21.548 -21.202 -95.669 1.00 78.06 532 LEU A N 1
ATOM 4265 C CA . LEU A 1 532 ? 21.355 -22.449 -96.421 1.00 78.06 532 LEU A CA 1
ATOM 4266 C C . LEU A 1 532 ? 19.921 -22.619 -96.951 1.00 78.06 532 LEU A C 1
ATOM 4268 O O . LEU A 1 532 ? 19.704 -23.412 -97.864 1.00 78.06 532 LEU A O 1
ATOM 4272 N N . ALA A 1 533 ? 18.949 -21.911 -96.369 1.00 70.25 533 ALA A N 1
ATOM 4273 C CA . ALA A 1 533 ? 17.542 -21.935 -96.769 1.00 70.25 533 ALA A CA 1
ATOM 4274 C C . ALA A 1 533 ? 17.177 -20.925 -97.884 1.00 70.25 533 ALA A C 1
ATOM 4276 O O . ALA A 1 533 ? 16.036 -20.938 -98.354 1.00 70.25 533 ALA A O 1
ATOM 4277 N N . LEU A 1 534 ? 18.120 -20.065 -98.294 1.00 53.66 534 LEU A N 1
ATOM 4278 C CA . LEU A 1 534 ? 18.055 -19.162 -99.457 1.00 53.66 534 LEU A CA 1
ATOM 4279 C C . LEU A 1 534 ? 18.806 -19.775 -100.642 1.00 53.66 534 LEU A C 1
ATOM 4281 O O . LEU A 1 534 ? 18.323 -19.590 -101.783 1.00 53.66 534 LEU A O 1
#

Sequence (534 aa):
MSNPAKIRSDLVSVPIKVDSAIVYNIKDPITGSFFRLREPEYWLINQLDGKTAYDDIASRFQSKFQLNITADAVRQFVELLGKLFFLDDGRAEQAVSRASYNAARGGSRLSRLLFVKVKAFNPGRFLDWLANKYSMFHNWFWAVVATIVILLGISLLISNSEYFYVDLGEIFNIGSLIAVVISLFVIVSTHEFAHAVICRHFGGEVREVGFLLLYFQPCFYSDLSDAWLFPKKSQRLAVTWAGPAMQLFLFAIAIIFWRLTVIGTFPNEVARIITVVCWVTMLFNFNPLIKLDGYYLLSDWVDIPNLRRKSFAYFGNVFKRVVLGWPIPAQQISTRERRIYLTYAVFAVAYSVFLLLYLLVIVAQFLLARLGGWGLLGLVIVLVIAMRSGVATLFRGTVKHIGYMKQAFKNKYRLLAWLLALSSLGYGLFGIPFPHRVTGEVTVQPVEEFSLLLNEFGLLERRLKKRGANPGSKSSYLQMTSNEMASLDLIPLIKDNNQVKNGDTLAILVSNQVTKEIVANIAELDKFESQLAL

Secondary structure (DSSP, 8-state):
-PPPPBB-TT-EEEEEEETTEEEEEEE-TTT--EEEEEHHHHHHHHT-BSSS-HHHHHHHHHHHH-----HHHHHHHHHHHHHTT-B--TTHHHHHHHHHHHHHH-S-HHHHHSEEEEEEE--HHHHHHHHHHHHHH-SHHHHHHHHHHHHHHHHHHHHTGGGG---TTGGGSHHHHHHHHHHHHHHHHHHHHHHHHHHHHTT-----EEEEEETTEEEEEE--GGGGG-SSHHHHHHHHHHHHHHHHHHHHHHHHHHHHSPTTSHHHHHHHHHHHHHHHHHHHHT-TTSSSHHHHHHHHHHT-TTHHHHHHHHHHHHHHHHTS---PPPP---HHHHHHHHHHHHHHHHHHHHHHHHHHHHHHHHHHHHHTHHHHHHHHHHHHHHHHHHHHHHHHHHHHHHHHHHHHTT-HHHHHHHHHHHHHHHHHHHSS--------------SEEEEEEE-TT-EEEEEEEETTS-S--EEEEEE--TTTTTTEEEEE---TT----TT---EEEEEHHHHHHHHHHHHHHHHHHHHH--

Foldseek 3Di:
DDFQWAFDPQKDWFWAQDPNFTWIWIADPQLRDIDIGGPLLVVLNVVSHRPDQLQVSQVVSCVPVVDRDDSVNSVVSVVVCVVVLRTPDPCSNVVSVVVVVVVLVPDDPVVCVQKPWFQDDQCLVVLLVVLVVCVVCPDPVNVVVLVVLLVQLVVLCVVPVVVLDDDPVVCPDPLNVVLLLVLLAVLQAQLQSQLSSLLVNLPFRFGTWTWINHRNRTHIHTDSSRLVNDRDLVSSLSSLCRSLSSLSSLLSVLSVQLVVDDPPDSSNSSSSSSNVVSVVVSVVQCDLLDPHSVVSSVCSVNVHPPLQVVLQVLVVVCCCCPQLVDPDDDDDDDPSSNVSSPVSNVVSVVVVVVVVVVVVVVQCVVLCVPPNPVSVVVVVVVCCVVCVVVVVVVVVVVVVSVVCVVVVVVPVVSVVVVVVVVVVVVCVVPVDPPDPDDDDDDDDDDQWDWDFDQDPQRWTWTWIDHPPDDPPGPIDTDRDDPVQSVFWDKAAPDDPPDDDDPPDDGIDIDGNVVVVVVVVVVVVVVVVVVVVVD